Protein AF-0000000074257864 (afdb_homodimer)

Solvent-accessible surface area (backbone atoms only — not comparable to full-atom values): 32927 Å² total; per-residue (Å²): 125,79,82,61,82,66,37,46,24,29,38,60,67,50,49,29,52,43,44,19,49,53,36,32,73,46,51,27,45,67,69,54,13,47,52,46,20,50,53,19,44,48,25,36,31,34,65,41,50,89,39,6,68,68,46,48,60,49,50,42,48,12,34,67,50,47,13,22,36,44,76,46,71,63,44,78,46,63,79,29,78,23,24,36,40,31,39,15,50,26,11,55,15,40,61,35,49,51,55,39,36,54,50,12,39,58,25,4,74,72,25,28,30,12,37,22,31,28,17,43,17,31,78,50,67,56,52,44,65,51,8,44,55,25,16,76,70,59,12,38,10,34,28,29,31,42,34,33,49,41,18,14,48,52,53,33,29,48,47,41,35,19,47,18,34,46,18,34,13,35,42,47,83,58,98,53,47,47,28,40,66,39,54,24,23,58,54,57,69,64,58,47,51,51,27,47,76,68,71,39,73,45,62,49,78,38,26,18,21,90,75,50,44,65,34,39,51,48,87,53,57,55,12,32,30,30,22,66,38,62,57,14,33,39,50,28,48,48,17,24,40,48,3,4,50,48,32,70,32,39,41,21,78,58,20,48,50,75,81,77,44,36,54,48,55,29,39,24,11,28,26,32,26,19,34,26,52,60,64,66,31,61,54,71,60,46,31,49,50,46,46,49,50,51,53,54,53,49,65,43,54,45,25,86,94,40,92,61,42,67,55,46,36,43,66,32,48,52,37,24,57,48,18,70,72,63,18,37,70,39,45,59,68,51,48,51,53,51,47,52,52,19,61,74,68,70,44,77,71,68,62,61,38,78,78,105,124,79,82,64,82,64,38,47,26,29,38,57,69,49,48,28,52,40,44,19,50,54,37,32,74,44,50,28,45,67,68,53,13,47,52,46,19,49,52,19,44,49,26,36,32,34,66,40,48,89,38,6,67,69,47,48,60,50,51,42,48,11,33,67,49,48,14,22,36,43,73,44,70,61,45,77,45,62,80,29,78,22,23,34,40,31,40,17,50,25,11,56,16,40,60,36,47,51,54,39,36,55,50,12,39,58,26,4,74,72,25,27,30,12,36,24,31,28,17,43,18,31,76,50,66,56,50,45,64,51,8,43,54,25,16,75,70,60,12,38,10,35,28,29,32,42,35,32,49,41,18,15,47,52,53,33,29,48,47,42,34,20,47,16,32,43,20,34,13,35,42,46,85,57,100,53,47,48,28,40,66,39,54,25,24,59,55,57,70,66,58,47,54,50,27,46,74,66,70,39,73,45,62,50,78,37,26,16,21,91,76,49,43,66,35,38,50,48,87,52,57,55,12,34,29,30,22,65,40,62,57,14,33,39,50,28,49,48,17,24,41,48,4,4,51,48,32,68,32,40,39,21,78,58,20,47,49,74,82,78,45,36,55,48,55,28,36,25,11,28,25,32,25,19,33,26,52,59,64,67,32,62,53,70,59,44,29,50,51,47,46,50,50,51,54,55,53,48,65,44,54,44,25,87,93,39,91,63,42,66,55,48,38,44,66,31,48,53,37,24,56,49,18,70,72,64,19,38,69,39,45,60,69,50,48,51,55,51,48,52,52,20,62,76,69,71,44,77,72,67,62,60,39,78,77,106

Secondary structure (DSSP, 8-state):
---GGG-EEE-HHHHHHHHHHHHHHHT--HHHHHHHHHHHHHHHHTT-GGGTGGGHHHHHHHHHHTSS-SS---EEE-SSSSEEEEE-TTS-HHHHHHHHHHHHHHHHHHHSEEEEEEEEE-----THHHHHHHHHTTSEEEEEE--SS-BPPTTB-S--B----EEEEE--SSSS-EEEEE-SBSS-HHHHHHHHHHT----TTSEE-TTS-B-SSGGG--EE-BTTTHHHHHHHHHHIIIIIITTT---GGGPPPTTT-SSS---EEEEEEEE-GGGTS-HHHHHHHHHHHHHHHHTSPBPTT--SPPPTTHHHHHHHHHHHHH-EEE-HHHHHHHHHHHHHHT-PPPPBGGG-/---GGG-EEE-HHHHHHHHHHHHHHHT--HHHHHHHHHHHHHHHHTT-GGGTGGGHHHHHHHHHHTSS-SS---EEE-SSSSEEEEE-TTS-HHHHHHHHHHHHHHHHHHHSEEEEEEEEE-----THHHHHHHHHTTSEEEEEE--SS-BPPTTB-S--B----EEEEE--SSSS-EEEEE-SBSS-HHHHHHHHHHT----TTSEE-TTS-B-SSGGG--EE-BTTTHHHHHHHHHHIIIIIITTT---GGGPPPTTT-SSS---EEEEEEEE-GGGTS-HHHHHHHHHHHHHHHHTSPBPTT--SPPPTTHHHHHHHHHHHHH-EEE-HHHHHHHHHHHHHHT-PPPPBGGG-

Foldseek 3Di:
DPPLVFWFFFALVQQLVLQLVLLVLLQADSVVSNQQSNLQSLCLLLVNNVQHCLLSVLLSLLSNQAQAPRYWDKDWDPPDLAEIEIERNRHEQRVGLLVQLVSQLVSCVVVQKHKYKYWNYAHRGFQQVSQQVSLVVQWKKKKWKWAAWFAAAQVGQATDGALTWIKIWHHAPDPGTQIDIGGQFPDHPVVLVVCQVVVHWQDQQFAAANVRGGGGNSVRGRHGYGVPRNVSSVVRVVRQCQFDVVNVFHGRNQFDDSPPDSNHHRTMMMMMHTGNCVVPDPSVVVNVVVVVVVVVQQPDDDDPPDPTDDGRSRSSVVSSVVCNVQGRTHHPVSVVSSVVSCVVSVHDDGDRSVVD/DPPLVFWFFFALVQQLVLQLVLLVLLQADSVVSNQQSVQQSLCLLLVNNVQHCLLSVLLSLLSNQAQAPRYFDKDWDPPDLAEIEIERNRHEQRVGLLVQLVSQLVSCVVVQKHKYKYWNYAHRGFQQVSQQVSLVVQWKKKKWKWAAWFAAAQVGQATDGALTWIKIWHHAPDPGTQIDIGGQFPDHPVVLVVCQVVVHWQDQQFADANVRGGGGRSVRGRHGYGVPRNVSSVVRVVRQCQFDVVNVFHGRNQFDDSPPDSNHHRTMMMMMHTGNCVVPDPSVVVNVVVVVVVVVQQPPDDDVPDPTDDGRSRSSVVSSVVCNVQGRTHHPVSVVSSVVSCVVSVHDDGDRSVVD

Sequence (712 aa):
MANTADHIPVDHDDLTAFARELSRQAGLSDEHARLVSRALVRANLRGVDSHGVVRLEPYIRSIEHGGFNSDPDVTITRPSRSSLIVDGDDGPGQVATVKAMDAAVEAARETGVAFASVRNSNHFGTAAYYTQRAAAEDCIGFTMSNVGPNVAPFGGIDPFFGTNPLAFSIPTNRHFSITLDMATSVVAKGKIHVAEEEGEQIPERWAMDDQGNPVTDPADVHALRPVGGPKGYGLGLLVDVCSGVLSGMGVSPDVDSLYDDYSNPQGVGHWVGAIDPSFYRELPTFKAEIDDLITRLKAVRPKDGVDEIKLPGEIEAETRAERERNGIPLGPGVVATLTELADRYEVAFPADHSADMANTADHIPVDHDDLTAFARELSRQAGLSDEHARLVSRALVRANLRGVDSHGVVRLEPYIRSIEHGGFNSDPDVTITRPSRSSLIVDGDDGPGQVATVKAMDAAVEAARETGVAFASVRNSNHFGTAAYYTQRAAAEDCIGFTMSNVGPNVAPFGGIDPFFGTNPLAFSIPTNRHFSITLDMATSVVAKGKIHVAEEEGEQIPERWAMDDQGNPVTDPADVHALRPVGGPKGYGLGLLVDVCSGVLSGMGVSPDVDSLYDDYSNPQGVGHWVGAIDPSFYRELPTFKAEIDDLITRLKAVRPKDGVDEIKLPGEIEAETRAERERNGIPLGPGVVATLTELADRYEVAFPADHSAD

Radius of gyration: 25.77 Å; Cα contacts (8 Å, |Δi|>4): 1829; chains: 2; bounding box: 52×78×74 Å

Organism: NCBI:txid2743089

Structure (mmCIF, N/CA/C/O backbone):
data_AF-0000000074257864-model_v1
#
loop_
_entity.id
_entity.type
_entity.pdbx_description
1 polymer 'Ldh family oxidoreductase'
#
loop_
_atom_site.group_PDB
_atom_site.id
_atom_site.type_symbol
_atom_site.label_atom_id
_atom_site.label_alt_id
_atom_site.label_comp_id
_atom_site.label_asym_id
_atom_site.label_entity_id
_atom_site.label_seq_id
_atom_site.pdbx_PDB_ins_code
_atom_site.Cartn_x
_atom_site.Cartn_y
_atom_site.Cartn_z
_atom_site.occupancy
_atom_site.B_iso_or_equiv
_atom_site.auth_seq_id
_atom_site.auth_comp_id
_atom_site.auth_asym_id
_atom_site.auth_atom_id
_atom_site.pdbx_PDB_model_num
ATOM 1 N N . MET A 1 1 ? 23.719 14.883 13.094 1 31.73 1 MET A N 1
ATOM 2 C CA . MET A 1 1 ? 22.797 15.266 14.164 1 31.73 1 MET A CA 1
ATOM 3 C C . MET A 1 1 ? 22.5 16.766 14.109 1 31.73 1 MET A C 1
ATOM 5 O O . MET A 1 1 ? 23.422 17.578 14.078 1 31.73 1 MET A O 1
ATOM 9 N N . ALA A 1 2 ? 21.344 17.125 13.625 1 43.09 2 ALA A N 1
ATOM 10 C CA . ALA A 1 2 ? 21.078 18.562 13.5 1 43.09 2 ALA A CA 1
ATOM 11 C C . ALA A 1 2 ? 21.578 19.328 14.727 1 43.09 2 ALA A C 1
ATOM 13 O O . ALA A 1 2 ? 21.391 18.875 15.859 1 43.09 2 ALA A O 1
ATOM 14 N N . ASN A 1 3 ? 22.328 20.172 14.586 1 47.12 3 ASN A N 1
ATOM 15 C CA . ASN A 1 3 ? 22.812 21.031 15.664 1 47.12 3 ASN A CA 1
ATOM 16 C C . ASN A 1 3 ? 21.672 21.578 16.5 1 47.12 3 ASN A C 1
ATOM 18 O O . ASN A 1 3 ? 20.969 22.5 16.062 1 47.12 3 ASN A O 1
ATOM 22 N N . THR A 1 4 ? 21 20.719 17.406 1 59 4 THR A N 1
ATOM 23 C CA . THR A 1 4 ? 19.891 20.938 18.312 1 59 4 THR A CA 1
ATOM 24 C C . THR A 1 4 ? 20.234 21.969 19.375 1 59 4 THR A C 1
ATOM 26 O O . THR A 1 4 ? 19.438 22.25 20.281 1 59 4 THR A O 1
ATOM 29 N N . ALA A 1 5 ? 21.359 22.656 19.219 1 62.75 5 ALA A N 1
ATOM 30 C CA . ALA A 1 5 ? 21.812 23.5 20.312 1 62.75 5 ALA A CA 1
ATOM 31 C C . ALA A 1 5 ? 20.891 24.703 20.484 1 62.75 5 ALA A C 1
ATOM 33 O O . ALA A 1 5 ? 20.656 25.156 21.609 1 62.75 5 ALA A O 1
ATOM 34 N N . ASP A 1 6 ? 20.172 24.984 19.484 1 83.25 6 ASP A N 1
ATOM 35 C CA . ASP A 1 6 ? 19.375 26.203 19.578 1 83.25 6 ASP A CA 1
ATOM 36 C C . ASP A 1 6 ? 17.891 25.891 19.688 1 83.25 6 ASP A C 1
ATOM 38 O O . ASP A 1 6 ? 17.047 26.781 19.625 1 83.25 6 ASP A O 1
ATOM 42 N N . HIS A 1 7 ? 17.562 24.625 20.016 1 90.31 7 HIS A N 1
ATOM 43 C CA . HIS A 1 7 ? 16.156 24.25 20.188 1 90.31 7 HIS A CA 1
ATOM 44 C C . HIS A 1 7 ? 15.695 24.484 21.609 1 90.31 7 HIS A C 1
ATOM 46 O O . HIS A 1 7 ? 16.469 24.328 22.562 1 90.31 7 HIS A O 1
ATOM 52 N N . ILE A 1 8 ? 14.531 24.922 21.812 1 91.62 8 ILE A N 1
ATOM 53 C CA . ILE A 1 8 ? 13.945 25.141 23.141 1 91.62 8 ILE A CA 1
ATOM 54 C C . ILE A 1 8 ? 12.93 24.031 23.438 1 91.62 8 ILE A C 1
ATOM 56 O O . ILE A 1 8 ? 12.016 23.781 22.641 1 91.62 8 ILE A O 1
ATOM 60 N N . PRO A 1 9 ? 13.078 23.359 24.531 1 95.94 9 PRO A N 1
ATOM 61 C CA . PRO A 1 9 ? 12.086 22.344 24.906 1 95.94 9 PRO A CA 1
ATOM 62 C C . PRO A 1 9 ? 10.805 22.953 25.469 1 95.94 9 PRO A C 1
ATOM 64 O O . PRO A 1 9 ? 10.859 23.797 26.375 1 95.94 9 PRO A O 1
ATOM 67 N N . VAL A 1 10 ? 9.711 22.578 24.906 1 97.19 10 VAL A N 1
ATOM 68 C CA . VAL A 1 10 ? 8.406 23.062 25.375 1 97.19 10 VAL A CA 1
ATOM 69 C C . VAL A 1 10 ? 7.543 21.891 25.812 1 97.19 10 VAL A C 1
ATOM 71 O O . VAL A 1 10 ? 7.488 20.859 25.125 1 97.19 10 VAL A O 1
ATOM 74 N N . ASP A 1 11 ? 6.883 22.031 26.953 1 97.5 11 ASP A N 1
ATOM 75 C CA . ASP A 1 11 ? 5.992 20.984 27.438 1 97.5 11 ASP A CA 1
ATOM 76 C C . ASP A 1 11 ? 4.832 20.766 26.469 1 97.5 11 ASP A C 1
ATOM 78 O O . ASP A 1 11 ? 4.254 21.719 25.953 1 97.5 11 ASP A O 1
ATOM 82 N N . HIS A 1 12 ? 4.469 19.469 26.297 1 97.88 12 HIS A N 1
ATOM 83 C CA . HIS A 1 12 ? 3.486 19.156 25.266 1 97.88 12 HIS A CA 1
ATOM 84 C C . HIS A 1 12 ? 2.1 19.656 25.656 1 97.88 12 HIS A C 1
ATOM 86 O O . HIS A 1 12 ? 1.313 20.047 24.797 1 97.88 12 HIS A O 1
ATOM 92 N N . ASP A 1 13 ? 1.723 19.656 26.906 1 97.81 13 ASP A N 1
ATOM 93 C CA . ASP A 1 13 ? 0.424 20.156 27.328 1 97.81 13 ASP A CA 1
ATOM 94 C C . ASP A 1 13 ? 0.344 21.672 27.141 1 97.81 13 ASP A C 1
ATOM 96 O O . ASP A 1 13 ? -0.68 22.203 26.703 1 97.81 13 ASP A O 1
ATOM 100 N N . ASP A 1 14 ? 1.442 22.328 27.516 1 97.88 14 ASP A N 1
ATOM 101 C CA . ASP A 1 14 ? 1.497 23.781 27.328 1 97.88 14 ASP A CA 1
ATOM 102 C C . ASP A 1 14 ? 1.416 24.156 25.844 1 97.88 14 ASP A C 1
ATOM 104 O O . ASP A 1 14 ? 0.729 25.109 25.484 1 97.88 14 ASP A O 1
ATOM 108 N N . LEU A 1 15 ? 2.145 23.391 25.078 1 98.31 15 LEU A N 1
ATOM 109 C CA . LEU A 1 15 ? 2.141 23.641 23.641 1 98.31 15 LEU A CA 1
ATOM 110 C C . LEU A 1 15 ? 0.752 23.406 23.047 1 98.31 15 LEU A C 1
ATOM 112 O O . LEU A 1 15 ? 0.314 24.156 22.172 1 98.31 15 LEU A O 1
ATOM 116 N N . THR A 1 16 ? 0.056 22.391 23.516 1 98.44 16 THR A N 1
ATOM 117 C CA . THR A 1 16 ? -1.298 22.094 23.062 1 98.44 16 THR A CA 1
ATOM 118 C C . THR A 1 16 ? -2.258 23.219 23.438 1 98.44 16 THR A C 1
ATOM 120 O O . THR A 1 16 ? -3.072 23.641 22.625 1 98.44 16 THR A O 1
ATOM 123 N N . ALA A 1 17 ? -2.137 23.688 24.656 1 98.06 17 ALA A N 1
ATOM 124 C CA . ALA A 1 17 ? -2.982 24.781 25.125 1 98.06 17 ALA A CA 1
ATOM 125 C C . ALA A 1 17 ? -2.73 26.047 24.312 1 98.06 17 ALA A C 1
ATOM 127 O O . ALA A 1 17 ? -3.67 26.766 23.953 1 98.06 17 ALA A O 1
ATOM 128 N N . PHE A 1 18 ? -1.502 26.281 24.078 1 98.31 18 PHE A N 1
ATOM 129 C CA . PHE A 1 18 ? -1.094 27.453 23.312 1 98.31 18 PHE A CA 1
ATOM 130 C C . PHE A 1 18 ? -1.664 27.375 21.891 1 98.31 18 PHE A C 1
ATOM 132 O O . PHE A 1 18 ? -2.291 28.344 21.422 1 98.31 18 PHE A O 1
ATOM 139 N N . ALA A 1 19 ? -1.484 26.234 21.203 1 98.62 19 ALA A N 1
ATOM 140 C CA . ALA A 1 19 ? -1.976 26.031 19.844 1 98.62 19 ALA A CA 1
ATOM 141 C C . ALA A 1 19 ? -3.498 26.125 19.781 1 98.62 19 ALA A C 1
ATOM 143 O O . ALA A 1 19 ? -4.059 26.688 18.844 1 98.62 19 ALA A O 1
ATOM 144 N N . ARG A 1 20 ? -4.156 25.562 20.766 1 98.5 20 ARG A N 1
ATOM 145 C CA . ARG A 1 20 ? -5.613 25.625 20.859 1 98.5 20 ARG A CA 1
ATOM 146 C C . ARG A 1 20 ? -6.105 27.062 20.953 1 98.5 20 ARG A C 1
ATOM 148 O O . ARG A 1 20 ? -7.035 27.453 20.25 1 98.5 20 ARG A O 1
ATOM 155 N N . GLU A 1 21 ? -5.469 27.797 21.797 1 98.38 21 GLU A N 1
ATOM 156 C CA . GLU A 1 21 ? -5.875 29.188 22 1 98.38 21 GLU A CA 1
ATOM 157 C C . GLU A 1 21 ? -5.664 30.016 20.75 1 98.38 21 GLU A C 1
ATOM 159 O O . GLU A 1 21 ? -6.523 30.812 20.375 1 98.38 21 GLU A O 1
ATOM 164 N N . LEU A 1 22 ? -4.543 29.859 20.109 1 98.19 22 LEU A N 1
ATOM 165 C CA . LEU A 1 22 ? -4.293 30.547 18.859 1 98.19 22 LEU A CA 1
ATOM 166 C C . LEU A 1 22 ? -5.363 30.219 17.812 1 98.19 22 LEU A C 1
ATOM 168 O O . LEU A 1 22 ? -5.871 31.109 17.141 1 98.19 22 LEU A O 1
ATOM 172 N N . SER A 1 23 ? -5.684 28.906 17.734 1 98.12 23 SER A N 1
ATOM 173 C CA . SER A 1 23 ? -6.672 28.453 16.766 1 98.12 23 SER A CA 1
ATOM 174 C C . SER A 1 23 ? -8.055 29.016 17.078 1 98.12 23 SER A C 1
ATOM 176 O O . SER A 1 23 ? -8.805 29.375 16.172 1 98.12 23 SER A O 1
ATOM 178 N N . ARG A 1 24 ? -8.406 29.109 18.312 1 98.06 24 ARG A N 1
ATOM 179 C CA . ARG A 1 24 ? -9.68 29.688 18.75 1 98.06 24 ARG A CA 1
ATOM 180 C C . ARG A 1 24 ? -9.742 31.172 18.391 1 98.06 24 ARG A C 1
ATOM 182 O O . ARG A 1 24 ? -10.758 31.641 17.859 1 98.06 24 ARG A O 1
ATOM 189 N N . GLN A 1 25 ? -8.672 31.828 18.672 1 97.56 25 GLN A N 1
ATOM 190 C CA . GLN A 1 25 ? -8.617 33.25 18.391 1 97.56 25 GLN A CA 1
ATOM 191 C C . GLN A 1 25 ? -8.695 33.531 16.891 1 97.56 25 GLN A C 1
ATOM 193 O O . GLN A 1 25 ? -9.25 34.531 16.453 1 97.56 25 GLN A O 1
ATOM 198 N N . ALA A 1 26 ? -8.195 32.625 16.156 1 97.25 26 ALA A N 1
ATOM 199 C CA . ALA A 1 26 ? -8.234 32.75 14.703 1 97.25 26 ALA A CA 1
ATOM 200 C C . ALA A 1 26 ? -9.641 32.5 14.164 1 97.25 26 ALA A C 1
ATOM 202 O O . ALA A 1 26 ? -9.961 32.906 13.039 1 97.25 26 ALA A O 1
ATOM 203 N N . GLY A 1 27 ? -10.477 31.719 14.977 1 97.62 27 GLY A N 1
ATOM 204 C CA . GLY A 1 27 ? -11.867 31.641 14.539 1 97.62 27 GLY A CA 1
ATOM 205 C C . GLY A 1 27 ? -12.477 30.266 14.734 1 97.62 27 GLY A C 1
ATOM 206 O O . GLY A 1 27 ? -13.695 30.109 14.672 1 97.62 27 GLY A O 1
ATOM 207 N N . LEU A 1 28 ? -11.703 29.297 15.07 1 98.12 28 LEU A N 1
ATOM 208 C CA . LEU A 1 28 ? -12.25 27.953 15.25 1 98.12 28 LEU A CA 1
ATOM 209 C C . LEU A 1 28 ? -13.055 27.859 16.547 1 98.12 28 LEU A C 1
ATOM 211 O O . LEU A 1 28 ? -12.75 28.562 17.516 1 98.12 28 LEU A O 1
ATOM 215 N N . SER A 1 29 ? -14.102 27.016 16.516 1 97.44 29 SER A N 1
ATOM 216 C CA . SER A 1 29 ? -14.75 26.672 17.781 1 97.44 29 SER A CA 1
ATOM 217 C C . SER A 1 29 ? -13.773 26 18.734 1 97.44 29 SER A C 1
ATOM 219 O O . SER A 1 29 ? -12.734 25.484 18.312 1 97.44 29 SER A O 1
ATOM 221 N N . ASP A 1 30 ? -14.086 25.953 19.953 1 97.38 30 ASP A N 1
ATOM 222 C CA . ASP A 1 30 ? -13.234 25.312 20.953 1 97.38 30 ASP A CA 1
ATOM 223 C C . ASP A 1 30 ? -13.023 23.844 20.641 1 97.38 30 ASP A C 1
ATOM 225 O O . ASP A 1 30 ? -11.914 23.312 20.781 1 97.38 30 ASP A O 1
ATOM 229 N N . GLU A 1 31 ? -14.008 23.219 20.25 1 97.25 31 GLU A N 1
ATOM 230 C CA . GLU A 1 31 ? -13.945 21.797 19.922 1 97.25 31 GLU A CA 1
ATOM 231 C C . GLU A 1 31 ? -12.984 21.547 18.766 1 97.25 31 GLU A C 1
ATOM 233 O O . GLU A 1 31 ? -12.125 20.672 18.844 1 97.25 31 GLU A O 1
ATOM 238 N N . HIS A 1 32 ? -13.156 22.312 17.734 1 98.12 32 HIS A N 1
ATOM 239 C CA . HIS A 1 32 ? -12.312 22.125 16.547 1 98.12 32 HIS A CA 1
ATOM 240 C C . HIS A 1 32 ? -10.875 22.547 16.828 1 98.12 32 HIS A C 1
ATOM 242 O O . HIS A 1 32 ? -9.938 21.906 16.344 1 98.12 32 HIS A O 1
ATOM 248 N N . ALA A 1 33 ? -10.711 23.609 17.625 1 98.38 33 ALA A N 1
ATOM 249 C CA . ALA A 1 33 ? -9.367 24.047 18.016 1 98.38 33 ALA A CA 1
ATOM 250 C C . ALA A 1 33 ? -8.648 22.969 18.797 1 98.38 33 ALA A C 1
ATOM 252 O O . ALA A 1 33 ? -7.445 22.766 18.625 1 98.38 33 ALA A O 1
ATOM 253 N N . ARG A 1 34 ? -9.383 22.281 19.656 1 97.94 34 ARG A N 1
ATOM 254 C CA . ARG A 1 34 ? -8.82 21.188 20.453 1 97.94 34 ARG A CA 1
ATOM 255 C C . ARG A 1 34 ? -8.359 20.062 19.547 1 97.94 34 ARG A C 1
ATOM 257 O O . ARG A 1 34 ? -7.262 19.516 19.734 1 97.94 34 ARG A O 1
ATOM 264 N N . LEU A 1 35 ? -9.148 19.688 18.594 1 97.75 35 LEU A N 1
ATOM 265 C CA . LEU A 1 35 ? -8.828 18.594 17.672 1 97.75 35 LEU A CA 1
ATOM 266 C C . LEU A 1 35 ? -7.598 18.922 16.844 1 97.75 35 LEU A C 1
ATOM 268 O O . LEU A 1 35 ? -6.68 18.109 16.734 1 97.75 35 LEU A O 1
ATOM 272 N N . VAL A 1 36 ? -7.547 20.109 16.297 1 98.56 36 VAL A N 1
ATOM 273 C CA . VAL A 1 36 ? -6.453 20.531 15.438 1 98.56 36 VAL A CA 1
ATOM 274 C C . VAL A 1 36 ? -5.156 20.625 16.234 1 98.56 36 VAL A C 1
ATOM 276 O O . VAL A 1 36 ? -4.117 20.109 15.812 1 98.56 36 VAL A O 1
ATOM 279 N N . SER A 1 37 ? -5.195 21.25 17.438 1 98.69 37 SER A N 1
ATOM 280 C CA . SER A 1 37 ? -4.004 21.453 18.25 1 98.69 37 SER A CA 1
ATOM 281 C C . SER A 1 37 ? -3.426 20.109 18.719 1 98.69 37 SER A C 1
ATOM 283 O O . SER A 1 37 ? -2.209 19.922 18.688 1 98.69 37 SER A O 1
ATOM 285 N N . ARG A 1 38 ? -4.289 19.188 19.125 1 98.56 38 ARG A N 1
ATOM 286 C CA . ARG A 1 38 ? -3.83 17.875 19.562 1 98.56 38 ARG A CA 1
ATOM 287 C C . ARG A 1 38 ? -3.133 17.125 18.422 1 98.56 38 ARG A C 1
ATOM 289 O O . ARG A 1 38 ? -2.102 16.484 18.625 1 98.56 38 ARG A O 1
ATOM 296 N N . ALA A 1 39 ? -3.715 17.203 17.234 1 98.69 39 ALA A N 1
ATOM 297 C CA . ALA A 1 39 ? -3.129 16.531 16.078 1 98.69 39 ALA A CA 1
ATOM 298 C C . ALA A 1 39 ? -1.758 17.109 15.742 1 98.69 39 ALA A C 1
ATOM 300 O O . ALA A 1 39 ? -0.811 16.359 15.469 1 98.69 39 ALA A O 1
ATOM 301 N N . LEU A 1 40 ? -1.652 18.438 15.719 1 98.5 40 LEU A N 1
ATOM 302 C CA . LEU A 1 40 ? -0.39 19.094 15.391 1 98.5 40 LEU A CA 1
ATOM 303 C C . LEU A 1 40 ? 0.679 18.766 16.422 1 98.5 40 LEU A C 1
ATOM 305 O O . LEU A 1 40 ? 1.808 18.422 16.062 1 98.5 40 LEU A O 1
ATOM 309 N N . VAL A 1 41 ? 0.327 18.828 17.672 1 98.69 41 VAL A N 1
ATOM 310 C CA . VAL A 1 41 ? 1.301 18.578 18.734 1 98.69 41 VAL A CA 1
ATOM 311 C C . VAL A 1 41 ? 1.688 17.109 18.75 1 98.69 41 VAL A C 1
ATOM 313 O O . VAL A 1 41 ? 2.842 16.766 19.031 1 98.69 41 VAL A O 1
ATOM 316 N N . ARG A 1 42 ? 0.737 16.234 18.484 1 98.69 42 ARG A N 1
ATOM 317 C CA . ARG A 1 42 ? 1.051 14.812 18.375 1 98.69 42 ARG A CA 1
ATOM 318 C C . ARG A 1 42 ? 2.123 14.562 17.312 1 98.69 42 ARG A C 1
ATOM 320 O O . ARG A 1 42 ? 2.996 13.711 17.5 1 98.69 42 ARG A O 1
ATOM 327 N N . ALA A 1 43 ? 2.031 15.273 16.203 1 98.19 43 ALA A N 1
ATOM 328 C CA . ALA A 1 43 ? 3.07 15.164 15.18 1 98.19 43 ALA A CA 1
ATOM 329 C C . ALA A 1 43 ? 4.438 15.531 15.75 1 98.19 43 ALA A C 1
ATOM 331 O O . ALA A 1 43 ? 5.414 14.805 15.555 1 98.19 43 ALA A O 1
ATOM 332 N N . ASN A 1 44 ? 4.539 16.625 16.516 1 97.94 44 ASN A N 1
ATOM 333 C CA . ASN A 1 44 ? 5.793 17.016 17.141 1 97.94 44 ASN A CA 1
ATOM 334 C C . ASN A 1 44 ? 6.258 15.969 18.156 1 97.94 44 ASN A C 1
ATOM 336 O O . ASN A 1 44 ? 7.445 15.648 18.219 1 97.94 44 ASN A O 1
ATOM 340 N N . LEU A 1 45 ? 5.328 15.469 18.938 1 98.56 45 LEU A N 1
ATOM 341 C CA . LEU A 1 45 ? 5.672 14.469 19.938 1 98.56 45 LEU A CA 1
ATOM 342 C C . LEU A 1 45 ? 6.312 13.25 19.297 1 98.56 45 LEU A C 1
ATOM 344 O O . LEU A 1 45 ? 7.23 12.648 19.859 1 98.56 45 LEU A O 1
ATOM 348 N N . ARG A 1 46 ? 5.863 12.945 18.094 1 98.19 46 ARG A N 1
ATOM 349 C CA . ARG A 1 46 ? 6.324 11.742 17.406 1 98.19 46 ARG A CA 1
ATOM 350 C C . ARG A 1 46 ? 7.559 12.031 16.562 1 98.19 46 ARG A C 1
ATOM 352 O O . ARG A 1 46 ? 8.047 11.156 15.852 1 98.19 46 ARG A O 1
ATOM 359 N N . GLY A 1 47 ? 8.016 13.242 16.578 1 96.75 47 GLY A N 1
ATOM 360 C CA . GLY A 1 47 ? 9.219 13.617 15.859 1 96.75 47 GLY A CA 1
ATOM 361 C C . GLY A 1 47 ? 8.961 13.953 14.406 1 96.75 47 GLY A C 1
ATOM 362 O O . GLY A 1 47 ? 9.898 14.016 13.602 1 96.75 47 GLY A O 1
ATOM 363 N N . VAL A 1 48 ? 7.723 14.078 14.039 1 95.62 48 VAL A N 1
ATOM 364 C CA . VAL A 1 48 ? 7.363 14.492 12.688 1 95.62 48 VAL A CA 1
ATOM 365 C C . VAL A 1 48 ? 7.086 15.992 12.672 1 95.62 48 VAL A C 1
ATOM 367 O O . VAL A 1 48 ? 5.969 16.422 12.367 1 95.62 48 VAL A O 1
ATOM 370 N N . ASP A 1 49 ? 8.094 16.734 12.836 1 93.94 49 ASP A N 1
ATOM 371 C CA . ASP A 1 49 ? 8 18.172 13.117 1 93.94 49 ASP A CA 1
ATOM 372 C C . ASP A 1 49 ? 7.492 18.938 11.898 1 93.94 49 ASP A C 1
ATOM 374 O O . ASP A 1 49 ? 6.84 19.969 12.047 1 93.94 49 ASP A O 1
ATOM 378 N N . SER A 1 50 ? 7.73 18.391 10.719 1 90.31 50 SER A N 1
ATOM 379 C CA . SER A 1 50 ? 7.293 19.031 9.492 1 90.31 50 SER A CA 1
ATOM 380 C C . SER A 1 50 ? 5.773 19.141 9.43 1 90.31 50 SER A C 1
ATOM 382 O O . SER A 1 50 ? 5.23 19.938 8.664 1 90.31 50 SER A O 1
ATOM 384 N N . HIS A 1 51 ? 5.082 18.344 10.281 1 94.5 51 HIS A N 1
ATOM 385 C CA . HIS A 1 51 ? 3.625 18.344 10.289 1 94.5 51 HIS A CA 1
ATOM 386 C C . HIS A 1 51 ? 3.074 18.781 11.633 1 94.5 51 HIS A C 1
ATOM 388 O O . HIS A 1 51 ? 1.896 18.578 11.93 1 94.5 51 HIS A O 1
ATOM 394 N N . GLY A 1 52 ? 3.904 19.375 12.414 1 96.5 52 GLY A N 1
ATOM 395 C CA . GLY A 1 52 ? 3.51 19.797 13.742 1 96.5 52 GLY A CA 1
ATOM 396 C C . GLY A 1 52 ? 3.027 21.234 13.797 1 96.5 52 GLY A C 1
ATOM 397 O O . GLY A 1 52 ? 2.279 21.672 12.922 1 96.5 52 GLY A O 1
ATOM 398 N N . VAL A 1 53 ? 3.486 21.969 14.789 1 97.12 53 VAL A N 1
ATOM 399 C CA . VAL A 1 53 ? 2.961 23.297 15.094 1 97.12 53 VAL A CA 1
ATOM 400 C C . VAL A 1 53 ? 3.48 24.297 14.07 1 97.12 53 VAL A C 1
ATOM 402 O O . VAL A 1 53 ? 2.98 25.422 13.984 1 97.12 53 VAL A O 1
ATOM 405 N N . VAL A 1 54 ? 4.441 23.875 13.258 1 93.44 54 VAL A N 1
ATOM 406 C CA . VAL A 1 54 ? 4.887 24.734 12.164 1 93.44 54 VAL A CA 1
ATOM 407 C C . VAL A 1 54 ? 3.723 25 11.211 1 93.44 54 VAL A C 1
ATOM 409 O O . VAL A 1 54 ? 3.701 26.031 10.523 1 93.44 54 VAL A O 1
ATOM 412 N N . ARG A 1 55 ? 2.693 24.203 11.273 1 95.81 55 ARG A N 1
ATOM 413 C CA . ARG A 1 55 ? 1.548 24.328 10.375 1 95.81 55 ARG A CA 1
ATOM 414 C C . ARG A 1 55 ? 0.531 25.328 10.914 1 95.81 55 ARG A C 1
ATOM 416 O O . ARG A 1 55 ? -0.418 25.688 10.219 1 95.81 55 ARG A O 1
ATOM 423 N N . LEU A 1 56 ? 0.724 25.828 12.078 1 97.25 56 LEU A N 1
ATOM 424 C CA . LEU A 1 56 ? -0.239 26.75 12.672 1 97.25 56 LEU A CA 1
ATOM 425 C C . LEU A 1 56 ? -0.355 28.031 11.844 1 97.25 56 LEU A C 1
ATOM 427 O O . LEU A 1 56 ? -1.455 28.547 11.648 1 97.25 56 LEU A O 1
ATOM 431 N N . GLU A 1 57 ? 0.753 28.5 11.359 1 96.44 57 GLU A N 1
ATOM 432 C CA . GLU A 1 57 ? 0.72 29.766 10.633 1 96.44 57 GLU A CA 1
ATOM 433 C C . GLU A 1 57 ? -0.142 29.656 9.383 1 96.44 57 GLU A C 1
ATOM 435 O O . GLU A 1 57 ? -1.094 30.422 9.211 1 96.44 57 GLU A O 1
ATOM 440 N N . PRO A 1 58 ? 0.104 28.688 8.5 1 96.69 58 PRO A N 1
ATOM 441 C CA . PRO A 1 58 ? -0.762 28.594 7.32 1 96.69 58 PRO A CA 1
ATOM 442 C C . PRO A 1 58 ? -2.201 28.234 7.668 1 96.69 58 PRO A C 1
ATOM 444 O O . PRO A 1 58 ? -3.135 28.641 6.98 1 96.69 58 PRO A O 1
ATOM 447 N N . TYR A 1 59 ? -2.398 27.469 8.734 1 97.94 59 TYR A N 1
ATOM 448 C CA . TYR A 1 59 ? -3.758 27.156 9.164 1 97.94 59 TYR A CA 1
ATOM 449 C C . TYR A 1 59 ? -4.5 28.422 9.578 1 97.94 59 TYR A C 1
ATOM 451 O O . TYR A 1 59 ? -5.633 28.656 9.141 1 97.94 59 TYR A O 1
ATOM 459 N N . ILE A 1 60 ? -3.854 29.219 10.359 1 97.88 60 ILE A N 1
ATOM 460 C CA . ILE A 1 60 ? -4.453 30.453 10.875 1 97.88 60 ILE A CA 1
ATOM 461 C C . ILE A 1 60 ? -4.738 31.406 9.719 1 97.88 60 ILE A C 1
ATOM 463 O O . ILE A 1 60 ? -5.82 32 9.641 1 97.88 60 ILE A O 1
ATOM 467 N N . ARG A 1 61 ? -3.814 31.547 8.82 1 97.5 61 ARG A N 1
ATOM 468 C CA . ARG A 1 61 ? -4.035 32.375 7.648 1 97.5 61 ARG A CA 1
ATOM 469 C C . ARG A 1 61 ? -5.223 31.891 6.828 1 97.5 61 ARG A C 1
ATOM 471 O O . ARG A 1 61 ? -6.031 32.688 6.355 1 97.5 61 ARG A O 1
ATOM 478 N N . SER A 1 62 ? -5.316 30.594 6.652 1 98.19 62 SER A N 1
ATOM 479 C CA . SER A 1 62 ? -6.418 30.016 5.891 1 98.19 62 SER A CA 1
ATOM 480 C C . SER A 1 62 ? -7.754 30.266 6.586 1 98.19 62 SER A C 1
ATOM 482 O O . SER A 1 62 ? -8.773 30.484 5.926 1 98.19 62 SER A O 1
ATOM 484 N N . ILE A 1 63 ? -7.781 30.219 7.879 1 97.94 63 ILE A N 1
ATOM 485 C CA . ILE A 1 63 ? -8.992 30.5 8.641 1 97.94 63 ILE A CA 1
ATOM 486 C C . ILE A 1 63 ? -9.383 31.953 8.469 1 97.94 63 ILE A C 1
ATOM 488 O O . ILE A 1 63 ? -10.539 32.281 8.172 1 97.94 63 ILE A O 1
ATOM 492 N N . GLU A 1 64 ? -8.406 32.812 8.547 1 96.75 64 GLU A N 1
ATOM 493 C CA . GLU A 1 64 ? -8.641 34.25 8.484 1 96.75 64 GLU A CA 1
ATOM 494 C C . GLU A 1 64 ? -9.133 34.656 7.102 1 96.75 64 GLU A C 1
ATOM 496 O O . GLU A 1 64 ? -9.938 35.594 6.98 1 96.75 64 GLU A O 1
ATOM 501 N N . HIS A 1 65 ? -8.648 34 6.102 1 97.19 65 HIS A N 1
ATOM 502 C CA . HIS A 1 65 ? -8.914 34.438 4.742 1 97.19 65 HIS A CA 1
ATOM 503 C C . HIS A 1 65 ? -10.008 33.594 4.086 1 97.19 65 HIS A C 1
ATOM 505 O O . HIS A 1 65 ? -10.398 33.844 2.947 1 97.19 65 HIS A O 1
ATOM 511 N N . GLY A 1 66 ? -10.398 32.562 4.824 1 97 66 GLY A N 1
ATOM 512 C CA . GLY A 1 66 ? -11.57 31.828 4.363 1 97 66 GLY A CA 1
ATOM 513 C C . GLY A 1 66 ? -11.234 30.531 3.654 1 97 66 GLY A C 1
ATOM 514 O O . GLY A 1 66 ? -12.125 29.812 3.201 1 97 66 GLY A O 1
ATOM 515 N N . GLY A 1 67 ? -10.016 30.156 3.57 1 97.94 67 GLY A N 1
ATOM 516 C CA . GLY A 1 67 ? -9.625 28.875 2.996 1 97.94 67 GLY A CA 1
ATOM 517 C C . GLY A 1 67 ? -10.07 27.688 3.828 1 97.94 67 GLY A C 1
ATOM 518 O O . GLY A 1 67 ? -10.406 26.641 3.283 1 97.94 67 GLY A O 1
ATOM 519 N N . PHE A 1 68 ? -10.016 27.844 5.109 1 98.38 68 PHE A N 1
ATOM 520 C CA . PHE A 1 68 ? -10.609 26.891 6.039 1 98.38 68 PHE A CA 1
ATOM 521 C C . PHE A 1 68 ? -11.938 27.422 6.578 1 98.38 68 PHE A C 1
ATOM 523 O O . PHE A 1 68 ? -11.992 28.531 7.129 1 98.38 68 PHE A O 1
ATOM 530 N N . ASN A 1 69 ? -12.984 26.641 6.398 1 98.38 69 ASN A N 1
ATOM 531 C CA . ASN A 1 69 ? -14.203 26.969 7.125 1 98.38 69 ASN A CA 1
ATOM 532 C C . ASN A 1 69 ? -13.992 26.906 8.633 1 98.38 69 ASN A C 1
ATOM 534 O O . ASN A 1 69 ? -13.688 25.844 9.18 1 98.38 69 ASN A O 1
ATOM 538 N N . SER A 1 70 ? -14.203 27.984 9.312 1 97.19 70 SER A N 1
ATOM 539 C CA . SER A 1 70 ? -13.898 28.094 10.734 1 97.19 70 SER A CA 1
ATOM 540 C C . SER A 1 70 ? -14.953 27.375 11.578 1 97.19 70 SER A C 1
ATOM 542 O O . SER A 1 70 ? -14.734 27.125 12.766 1 97.19 70 SER A O 1
ATOM 544 N N . ASP A 1 71 ? -16.031 27.078 11.07 1 96.56 71 ASP A N 1
ATOM 545 C CA . ASP A 1 71 ? -17.094 26.359 11.766 1 96.56 71 ASP A CA 1
ATOM 546 C C . ASP A 1 71 ? -17.734 25.312 10.859 1 96.56 71 ASP A C 1
ATOM 548 O O . ASP A 1 71 ? -18.922 25.391 10.547 1 96.56 71 ASP A O 1
ATOM 552 N N . PRO A 1 72 ? -16.969 24.328 10.5 1 98.12 72 PRO A N 1
ATOM 553 C CA . PRO A 1 72 ? -17.469 23.328 9.562 1 98.12 72 PRO A CA 1
ATOM 554 C C . PRO A 1 72 ? -18.594 22.484 10.141 1 98.12 72 PRO A C 1
ATOM 556 O O . PRO A 1 72 ? -18.516 22.047 11.289 1 98.12 72 PRO A O 1
ATOM 559 N N . ASP A 1 73 ? -19.609 22.312 9.43 1 97.88 73 ASP A N 1
ATOM 560 C CA . ASP A 1 73 ? -20.672 21.359 9.727 1 97.88 73 ASP A CA 1
ATOM 561 C C . ASP A 1 73 ? -20.422 20.016 9.055 1 97.88 73 ASP A C 1
ATOM 563 O O . ASP A 1 73 ? -20.984 19.734 7.992 1 97.88 73 ASP A O 1
ATOM 567 N N . VAL A 1 74 ? -19.656 19.203 9.68 1 98.56 74 VAL A N 1
ATOM 568 C CA . VAL A 1 74 ? -19.266 17.906 9.117 1 98.56 74 VAL A CA 1
ATOM 569 C C . VAL A 1 74 ? -20.469 16.953 9.133 1 98.56 74 VAL A C 1
ATOM 571 O O . VAL A 1 74 ? -21.094 16.766 10.172 1 98.56 74 VAL A O 1
ATOM 574 N N . THR A 1 75 ? -20.75 16.359 7.984 1 98.75 75 THR A N 1
ATOM 575 C CA . THR A 1 75 ? -21.875 15.43 7.887 1 98.75 75 THR A CA 1
ATOM 576 C C . THR A 1 75 ? -21.391 14.055 7.434 1 98.75 75 THR A C 1
ATOM 578 O O . THR A 1 75 ? -20.422 13.945 6.688 1 98.75 75 THR A O 1
ATOM 581 N N . ILE A 1 76 ? -22.062 13.023 7.906 1 98.69 76 ILE A N 1
ATOM 582 C CA . ILE A 1 76 ? -21.766 11.641 7.547 1 98.69 76 ILE A CA 1
ATOM 583 C C . ILE A 1 76 ? -23.016 10.984 6.949 1 98.69 76 ILE A C 1
ATOM 585 O O . ILE A 1 76 ? -24.078 10.984 7.566 1 98.69 76 ILE A O 1
ATOM 589 N N . THR A 1 77 ? -22.906 10.523 5.762 1 98.44 77 THR A N 1
ATOM 590 C CA . THR A 1 77 ? -23.906 9.68 5.137 1 98.44 77 THR A CA 1
ATOM 591 C C . THR A 1 77 ? -23.422 8.242 5.031 1 98.44 77 THR A C 1
ATOM 593 O O . THR A 1 77 ? -22.234 7.996 4.82 1 98.44 77 THR A O 1
ATOM 596 N N . ARG A 1 78 ? -24.406 7.328 5.176 1 98.06 78 ARG A N 1
ATOM 597 C CA . ARG A 1 78 ? -24.078 5.902 5.16 1 98.06 78 ARG A CA 1
ATOM 598 C C . ARG A 1 78 ? -24.859 5.18 4.059 1 98.06 78 ARG A C 1
ATOM 600 O O . ARG A 1 78 ? -25.875 4.547 4.324 1 98.06 78 ARG A O 1
ATOM 607 N N . PRO A 1 79 ? -24.234 5.129 2.859 1 97.62 79 PRO A N 1
ATOM 608 C CA . PRO A 1 79 ? -24.859 4.34 1.799 1 97.62 79 PRO A CA 1
ATOM 609 C C . PRO A 1 79 ? -25.094 2.887 2.203 1 97.62 79 PRO A C 1
ATOM 611 O O . PRO A 1 79 ? -26.016 2.238 1.694 1 97.62 79 PRO A O 1
ATOM 614 N N . SER A 1 80 ? -24.219 2.361 3.062 1 97.94 80 SER A N 1
ATOM 615 C CA . SER A 1 80 ? -24.375 1.075 3.732 1 97.94 80 SER A CA 1
ATOM 616 C C . SER A 1 80 ? -23.766 1.102 5.129 1 97.94 80 SER A C 1
ATOM 618 O O . SER A 1 80 ? -23.219 2.119 5.551 1 97.94 80 SER A O 1
ATOM 620 N N . ARG A 1 81 ? -23.859 -0.054 5.812 1 97.25 81 ARG A N 1
ATOM 621 C CA . ARG A 1 81 ? -23.297 -0.119 7.152 1 97.25 81 ARG A CA 1
ATOM 622 C C . ARG A 1 81 ? -21.766 -0.074 7.109 1 97.25 81 ARG A C 1
ATOM 624 O O . ARG A 1 81 ? -21.125 0.347 8.07 1 97.25 81 ARG A O 1
ATOM 631 N N . SER A 1 82 ? -21.188 -0.434 5.984 1 98.38 82 SER A N 1
ATOM 632 C CA . SER A 1 82 ? -19.734 -0.564 5.918 1 98.38 82 SER A CA 1
ATOM 633 C C . SER A 1 82 ? -19.125 0.509 5.023 1 98.38 82 SER A C 1
ATOM 635 O O . SER A 1 82 ? -17.891 0.569 4.859 1 98.38 82 SER A O 1
ATOM 637 N N . SER A 1 83 ? -19.922 1.378 4.395 1 98.69 83 SER A N 1
ATOM 638 C CA . SER A 1 83 ? -19.469 2.436 3.504 1 98.69 83 SER A CA 1
ATOM 639 C C . SER A 1 83 ? -20 3.797 3.938 1 98.69 83 SER A C 1
ATOM 641 O O . SER A 1 83 ? -21.203 3.98 4.07 1 98.69 83 SER A O 1
ATOM 643 N N . LEU A 1 84 ? -19.062 4.688 4.117 1 98.88 84 LEU A N 1
ATOM 644 C CA . LEU A 1 84 ? -19.438 6.004 4.625 1 98.88 84 LEU A CA 1
ATOM 645 C C . LEU A 1 84 ? -18.938 7.105 3.699 1 98.88 84 LEU A C 1
ATOM 647 O O . LEU A 1 84 ? -17.875 6.973 3.086 1 98.88 84 LEU A O 1
ATOM 651 N N . ILE A 1 85 ? -19.703 8.156 3.598 1 98.88 85 ILE A N 1
ATOM 652 C CA . ILE A 1 85 ? -19.297 9.391 2.934 1 98.88 85 ILE A CA 1
ATOM 653 C C . ILE A 1 85 ? -19.328 10.539 3.934 1 98.88 85 ILE A C 1
ATOM 655 O O . ILE A 1 85 ? -20.328 10.773 4.605 1 98.88 85 ILE A O 1
ATOM 659 N N . VAL A 1 86 ? -18.234 11.219 4.066 1 98.94 86 VAL A N 1
ATOM 660 C CA . VAL A 1 86 ? -18.109 12.32 5.02 1 98.94 86 VAL A CA 1
ATOM 661 C C . VAL A 1 86 ? -17.844 13.625 4.27 1 98.94 86 VAL A C 1
ATOM 663 O O . VAL A 1 86 ? -16.938 13.703 3.447 1 98.94 86 VAL A O 1
ATOM 666 N N . ASP A 1 87 ? -18.641 14.602 4.527 1 98.88 87 ASP A N 1
ATOM 667 C CA . ASP A 1 87 ? -18.422 15.953 4.008 1 98.88 87 ASP A CA 1
ATOM 668 C C . ASP A 1 87 ? -17.781 16.844 5.059 1 98.88 87 ASP A C 1
ATOM 670 O O . ASP A 1 87 ? -18.375 17.125 6.098 1 98.88 87 ASP A O 1
ATOM 674 N N . GLY A 1 88 ? -16.594 17.281 4.746 1 98.81 88 GLY A N 1
ATOM 675 C CA . GLY A 1 88 ? -15.797 18 5.723 1 98.81 88 GLY A CA 1
ATOM 676 C C . GLY A 1 88 ? -16.141 19.484 5.797 1 98.81 88 GLY A C 1
ATOM 677 O O . GLY A 1 88 ? -15.656 20.188 6.684 1 98.81 88 GLY A O 1
ATOM 678 N N . ASP A 1 89 ? -16.922 19.922 4.852 1 98.75 89 ASP A N 1
ATOM 679 C CA . ASP A 1 89 ? -17.375 21.297 4.805 1 98.75 89 ASP A CA 1
ATOM 680 C C . ASP A 1 89 ? -16.188 22.266 4.84 1 98.75 89 ASP A C 1
ATOM 682 O O . ASP A 1 89 ? -16.234 23.281 5.535 1 98.75 89 ASP A O 1
ATOM 686 N N . ASP A 1 90 ? -15.102 21.875 4.258 1 98.44 90 ASP A N 1
ATOM 687 C CA . ASP A 1 90 ? -13.914 22.672 3.951 1 98.44 90 ASP A CA 1
ATOM 688 C C . ASP A 1 90 ? -13.258 23.188 5.227 1 98.44 90 ASP A C 1
ATOM 690 O O . ASP A 1 90 ? -12.609 24.234 5.215 1 98.44 90 ASP A O 1
ATOM 694 N N . GLY A 1 91 ? -13.461 22.547 6.348 1 98.5 91 GLY A N 1
ATOM 695 C CA . GLY A 1 91 ? -12.703 22.859 7.555 1 98.5 91 GLY A CA 1
ATOM 696 C C . GLY A 1 91 ? -11.297 22.281 7.539 1 98.5 91 GLY A C 1
ATOM 697 O O . GLY A 1 91 ? -10.883 21.672 6.551 1 98.5 91 GLY A O 1
ATOM 698 N N . PRO A 1 92 ? -10.539 22.531 8.672 1 98.5 92 PRO A N 1
ATOM 699 C CA . PRO A 1 92 ? -9.273 21.797 8.797 1 98.5 92 PRO A CA 1
ATOM 700 C C . PRO A 1 92 ? -9.438 20.297 8.625 1 98.5 92 PRO A C 1
ATOM 702 O O . PRO A 1 92 ? -10.414 19.719 9.125 1 98.5 92 PRO A O 1
ATOM 705 N N . GLY A 1 93 ? -8.547 19.672 7.895 1 98.62 93 GLY A N 1
ATOM 706 C CA . GLY A 1 93 ? -8.703 18.266 7.539 1 98.62 93 GLY A CA 1
ATOM 707 C C . GLY A 1 93 ? -8.844 17.359 8.75 1 98.62 93 GLY A C 1
ATOM 708 O O . GLY A 1 93 ? -9.477 16.297 8.672 1 98.62 93 GLY A O 1
ATOM 709 N N . GLN A 1 94 ? -8.266 17.812 9.875 1 98.62 94 GLN A N 1
ATOM 710 C CA . GLN A 1 94 ? -8.312 17.016 11.094 1 98.62 94 GLN A CA 1
ATOM 711 C C . GLN A 1 94 ? -9.75 16.828 11.578 1 98.62 94 GLN A C 1
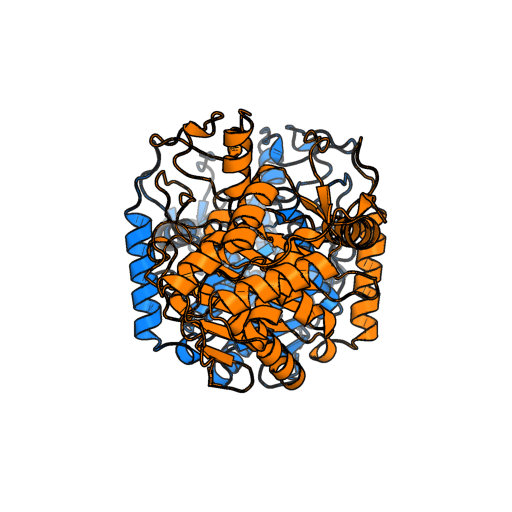ATOM 713 O O . GLN A 1 94 ? -10.109 15.766 12.086 1 98.62 94 GLN A O 1
ATOM 718 N N . VAL A 1 95 ? -10.539 17.812 11.422 1 98.44 95 VAL A N 1
ATOM 719 C CA . VAL A 1 95 ? -11.891 17.828 11.969 1 98.44 95 VAL A CA 1
ATOM 720 C C . VAL A 1 95 ? -12.734 16.75 11.281 1 98.44 95 VAL A C 1
ATOM 722 O O . VAL A 1 95 ? -13.344 15.914 11.953 1 98.44 95 VAL A O 1
ATOM 725 N N . ALA A 1 96 ? -12.719 16.719 10.008 1 98.62 96 ALA A N 1
ATOM 726 C CA . ALA A 1 96 ? -13.523 15.75 9.266 1 98.62 96 ALA A CA 1
ATOM 727 C C . ALA A 1 96 ? -12.938 14.344 9.391 1 98.62 96 ALA A C 1
ATOM 729 O O . ALA A 1 96 ? -13.68 13.367 9.484 1 98.62 96 ALA A O 1
ATOM 730 N N . THR A 1 97 ? -11.641 14.234 9.375 1 98.88 97 THR A N 1
ATOM 731 C CA . THR A 1 97 ? -11.008 12.922 9.266 1 98.88 97 THR A CA 1
ATOM 732 C C . THR A 1 97 ? -11.078 12.172 10.594 1 98.88 97 THR A C 1
ATOM 734 O O . THR A 1 97 ? -11.211 10.945 10.617 1 98.88 97 THR A O 1
ATOM 737 N N . VAL A 1 98 ? -11.023 12.875 11.703 1 98.81 98 VAL A N 1
ATOM 738 C CA . VAL A 1 98 ? -11.227 12.234 13 1 98.81 98 VAL A CA 1
ATOM 739 C C . VAL A 1 98 ? -12.633 11.641 13.062 1 98.81 98 VAL A C 1
ATOM 741 O O . VAL A 1 98 ? -12.805 10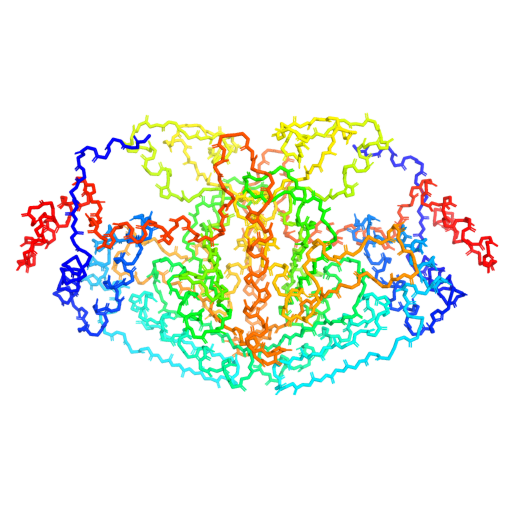.477 13.453 1 98.81 98 VAL A O 1
ATOM 744 N N . LYS A 1 99 ? -13.609 12.43 12.672 1 98.69 99 LYS A N 1
ATOM 745 C CA . LYS A 1 99 ? -14.984 11.961 12.672 1 98.69 99 LYS A CA 1
ATOM 746 C C . LYS A 1 99 ? -15.164 10.773 11.727 1 98.69 99 LYS A C 1
ATOM 748 O O . LYS A 1 99 ? -15.875 9.812 12.055 1 98.69 99 LYS A O 1
ATOM 753 N N . ALA A 1 100 ? -14.516 10.859 10.633 1 98.94 100 ALA A N 1
ATOM 754 C CA . ALA A 1 100 ? -14.594 9.789 9.633 1 98.94 100 ALA A CA 1
ATOM 755 C C . ALA A 1 100 ? -14.008 8.492 10.18 1 98.94 100 ALA A C 1
ATOM 757 O O . ALA A 1 100 ? -14.625 7.43 10.07 1 98.94 100 ALA A O 1
ATOM 758 N N . MET A 1 101 ? -12.836 8.547 10.781 1 98.94 101 MET A N 1
ATOM 759 C CA . MET A 1 101 ? -12.188 7.352 11.305 1 98.94 101 MET A CA 1
ATOM 760 C C . MET A 1 101 ? -12.984 6.77 12.477 1 98.94 101 MET A C 1
ATOM 762 O O . MET A 1 101 ? -13.156 5.555 12.562 1 98.94 101 MET A O 1
ATOM 766 N N . ASP A 1 102 ? -13.445 7.668 13.352 1 98.88 102 ASP A N 1
ATOM 767 C CA . ASP A 1 102 ? -14.25 7.184 14.477 1 98.88 102 ASP A CA 1
ATOM 768 C C . ASP A 1 102 ? -15.5 6.465 13.977 1 98.88 102 ASP A C 1
ATOM 770 O O . ASP A 1 102 ? -15.859 5.406 14.492 1 98.88 102 ASP A O 1
ATOM 774 N N . ALA A 1 103 ? -16.109 7.031 12.977 1 98.94 103 ALA A N 1
ATOM 775 C CA . ALA A 1 103 ? -17.297 6.414 12.398 1 98.94 103 ALA A CA 1
ATOM 776 C C . ALA A 1 103 ? -16.953 5.094 11.711 1 98.94 103 ALA A C 1
ATOM 778 O O . ALA A 1 103 ? -17.719 4.125 11.797 1 98.94 103 ALA A O 1
ATOM 779 N N . ALA A 1 104 ? -15.859 5.055 11.023 1 98.94 104 ALA A N 1
ATOM 780 C CA . ALA A 1 104 ? -15.422 3.834 10.352 1 98.94 104 ALA A CA 1
ATOM 781 C C . ALA A 1 104 ? -15.133 2.727 11.367 1 98.94 104 ALA A C 1
ATOM 783 O O . ALA A 1 104 ? -15.477 1.565 11.133 1 98.94 104 ALA A O 1
ATOM 784 N N . VAL A 1 105 ? -14.484 3.088 12.461 1 98.94 105 VAL A N 1
ATOM 785 C CA . VAL A 1 105 ? -14.188 2.121 13.516 1 98.94 105 VAL A CA 1
ATOM 786 C C . VAL A 1 105 ? -15.492 1.576 14.102 1 98.94 105 VAL A C 1
ATOM 788 O O . VAL A 1 105 ? -15.633 0.366 14.281 1 98.94 105 VAL A O 1
ATOM 791 N N . GLU A 1 106 ? -16.422 2.473 14.375 1 98.81 106 GLU A N 1
ATOM 792 C CA . GLU A 1 106 ? -17.719 2.055 14.883 1 98.81 106 GLU A CA 1
ATOM 793 C C . GLU A 1 106 ? -18.406 1.09 13.914 1 98.81 106 GLU A C 1
ATOM 795 O O . GLU A 1 106 ? -18.922 0.053 14.336 1 98.81 106 GLU A O 1
ATOM 800 N N . ALA A 1 107 ? -18.391 1.392 12.664 1 98.81 107 ALA A N 1
ATOM 801 C CA . ALA A 1 107 ? -18.984 0.548 11.641 1 98.81 107 ALA A CA 1
ATOM 802 C C . ALA A 1 107 ? -18.266 -0.786 11.523 1 98.81 107 ALA A C 1
ATOM 804 O O . ALA A 1 107 ? -18.891 -1.834 11.359 1 98.81 107 ALA A O 1
ATOM 805 N N . ALA A 1 108 ? -16.953 -0.734 11.586 1 98.81 108 ALA A N 1
ATOM 806 C CA . ALA A 1 108 ? -16.141 -1.947 11.484 1 98.81 108 ALA A CA 1
ATOM 807 C C . ALA A 1 108 ? -16.453 -2.9 12.641 1 98.81 108 ALA A C 1
ATOM 809 O O . ALA A 1 108 ? -16.406 -4.121 12.469 1 98.81 108 ALA A O 1
ATOM 810 N N . ARG A 1 109 ? -16.719 -2.395 13.781 1 98.19 109 ARG A N 1
ATOM 811 C CA . ARG A 1 109 ? -17.031 -3.215 14.945 1 98.19 109 ARG A CA 1
ATOM 812 C C . ARG A 1 109 ? -18.359 -3.953 14.75 1 98.19 109 ARG A C 1
ATOM 814 O O . ARG A 1 109 ? -18.625 -4.945 15.43 1 98.19 109 ARG A O 1
ATOM 821 N N . GLU A 1 110 ? -19.109 -3.467 13.758 1 97.88 110 GLU A N 1
ATOM 822 C CA . GLU A 1 110 ? -20.375 -4.109 13.469 1 97.88 110 GLU A CA 1
ATOM 823 C C . GLU A 1 110 ? -20.266 -5.027 12.25 1 97.88 110 GLU A C 1
ATOM 825 O O . GLU A 1 110 ? -21 -6.02 12.148 1 97.88 110 GLU A O 1
ATOM 830 N N . THR A 1 111 ? -19.359 -4.711 11.383 1 98.38 111 THR A N 1
ATOM 831 C CA . THR A 1 111 ? -19.391 -5.379 10.086 1 98.38 111 THR A CA 1
ATOM 832 C C . THR A 1 111 ? -18.062 -6.047 9.789 1 98.38 111 THR A C 1
ATOM 834 O O . THR A 1 111 ? -17.922 -6.758 8.789 1 98.38 111 THR A O 1
ATOM 837 N N . GLY A 1 112 ? -17.062 -5.832 10.594 1 98.62 112 GLY A N 1
ATOM 838 C CA . GLY A 1 112 ? -15.727 -6.387 10.391 1 98.62 112 GLY A CA 1
ATOM 839 C C . GLY A 1 112 ? -14.82 -5.48 9.586 1 98.62 112 GLY A C 1
ATOM 840 O O . GLY A 1 112 ? -13.594 -5.547 9.711 1 98.62 112 GLY A O 1
ATOM 841 N N . VAL A 1 113 ? -15.43 -4.688 8.703 1 98.81 113 VAL A N 1
ATOM 842 C CA . VAL A 1 113 ? -14.672 -3.764 7.863 1 98.81 113 VAL A CA 1
ATOM 843 C C . VAL A 1 113 ? -15.555 -2.58 7.473 1 98.81 113 VAL A C 1
ATOM 845 O O . VAL A 1 113 ? -16.75 -2.746 7.219 1 98.81 113 VAL A O 1
ATOM 848 N N . ALA A 1 114 ? -14.93 -1.369 7.461 1 98.94 114 ALA A N 1
ATOM 849 C CA . ALA A 1 114 ? -15.641 -0.182 7 1 98.94 114 ALA A CA 1
ATOM 850 C C . ALA A 1 114 ? -14.672 0.889 6.516 1 98.94 114 ALA A C 1
ATOM 852 O O . ALA A 1 114 ? -13.586 1.05 7.074 1 98.94 114 ALA A O 1
ATOM 853 N N . PHE A 1 115 ? -15.078 1.585 5.477 1 98.88 115 PHE A N 1
ATOM 854 C CA . PHE A 1 115 ? -14.266 2.662 4.926 1 98.88 115 PHE A CA 1
ATOM 855 C C . PHE A 1 115 ? -15.102 3.91 4.691 1 98.88 115 PHE A C 1
ATOM 857 O O . PHE A 1 115 ? -16.312 3.816 4.461 1 98.88 115 PHE A O 1
ATOM 864 N N . ALA A 1 116 ? -14.469 5.027 4.805 1 98.94 116 ALA A N 1
ATOM 865 C CA . ALA A 1 116 ? -15.102 6.328 4.59 1 98.94 116 ALA A CA 1
ATOM 866 C C . ALA A 1 116 ? -14.344 7.137 3.541 1 98.94 116 ALA A C 1
ATOM 868 O O . ALA A 1 116 ? -13.109 7.195 3.561 1 98.94 116 ALA A O 1
ATOM 869 N N . SER A 1 117 ? -15.094 7.621 2.615 1 98.88 117 SER A N 1
ATOM 870 C CA . SER A 1 117 ? -14.594 8.641 1.696 1 98.88 117 SER A CA 1
ATOM 871 C C . SER A 1 117 ? -14.891 10.039 2.217 1 98.88 117 SER A C 1
ATOM 873 O O . SER A 1 117 ? -16.047 10.391 2.465 1 98.88 117 SER A O 1
ATOM 875 N N . VAL A 1 118 ? -13.852 10.836 2.391 1 98.94 118 VAL A N 1
ATOM 876 C CA . VAL A 1 118 ? -13.984 12.188 2.912 1 98.94 118 VAL A CA 1
ATOM 877 C C . VAL A 1 118 ? -13.828 13.203 1.777 1 98.94 118 VAL A C 1
ATOM 879 O O . VAL A 1 118 ? -12.859 13.141 1.015 1 98.94 118 VAL A O 1
ATOM 882 N N . ARG A 1 119 ? -14.758 14.117 1.641 1 98.69 119 ARG A N 1
ATOM 883 C CA . ARG A 1 119 ? -14.68 15.156 0.623 1 98.69 119 ARG A CA 1
ATOM 884 C C . ARG A 1 119 ? -14.75 16.547 1.253 1 98.69 119 ARG A C 1
ATOM 886 O O . ARG A 1 119 ? -15.086 16.672 2.432 1 98.69 119 ARG A O 1
ATOM 893 N N . ASN A 1 120 ? -14.375 17.531 0.472 1 98.56 120 ASN A N 1
ATOM 894 C CA . ASN A 1 120 ? -14.422 18.922 0.92 1 98.56 120 ASN A CA 1
ATOM 895 C C . ASN A 1 120 ? -13.625 19.125 2.207 1 98.56 120 ASN A C 1
ATOM 897 O O . ASN A 1 120 ? -14.148 19.656 3.188 1 98.56 120 ASN A O 1
ATOM 901 N N . SER A 1 121 ? -12.391 18.672 2.068 1 98.5 121 SER A N 1
ATOM 902 C CA . SER A 1 121 ? -11.477 18.75 3.203 1 98.5 121 SER A CA 1
ATOM 903 C C . SER A 1 121 ? -10.234 19.562 2.85 1 98.5 121 SER A C 1
ATOM 905 O O . SER A 1 121 ? -10.18 20.203 1.796 1 98.5 121 SER A O 1
ATOM 907 N N . ASN A 1 122 ? -9.352 19.719 3.773 1 98.38 122 ASN A N 1
ATOM 908 C CA . ASN A 1 122 ? -8.062 20.391 3.639 1 98.38 122 ASN A CA 1
ATOM 909 C C . ASN A 1 122 ? -6.938 19.594 4.293 1 98.38 122 ASN A C 1
ATOM 911 O O . ASN A 1 122 ? -7.109 18.406 4.59 1 98.38 122 ASN A O 1
ATOM 915 N N . HIS A 1 123 ? -5.785 20.156 4.363 1 97.69 123 HIS A N 1
ATOM 916 C CA . HIS A 1 123 ? -4.633 19.5 4.961 1 97.69 123 HIS A CA 1
ATOM 917 C C . HIS A 1 123 ? -4.977 18.922 6.332 1 97.69 123 HIS A C 1
ATOM 919 O O . HIS A 1 123 ? -5.621 19.594 7.145 1 97.69 123 HIS A O 1
ATOM 925 N N . PHE A 1 124 ? -4.562 17.641 6.566 1 97.75 124 PHE A N 1
ATOM 926 C CA . PHE A 1 124 ? -5.035 17 7.781 1 97.75 124 PHE A CA 1
ATOM 927 C C . PHE A 1 124 ? -3.867 16.594 8.672 1 97.75 124 PHE A C 1
ATOM 929 O O . PHE A 1 124 ? -4.047 15.883 9.656 1 97.75 124 PHE A O 1
ATOM 936 N N . GLY A 1 125 ? -2.648 16.984 8.383 1 96.69 125 GLY A N 1
ATOM 937 C CA . GLY A 1 125 ? -1.501 16.641 9.211 1 96.69 125 GLY A CA 1
ATOM 938 C C . GLY A 1 125 ? -0.901 15.289 8.883 1 96.69 125 GLY A C 1
ATOM 939 O O . GLY A 1 125 ? -0.618 15 7.715 1 96.69 125 GLY A O 1
ATOM 940 N N . THR A 1 126 ? -0.655 14.445 9.938 1 97.75 126 THR A N 1
ATOM 941 C CA . THR A 1 126 ? -0.045 13.141 9.727 1 97.75 126 THR A CA 1
ATOM 942 C C . THR A 1 126 ? -1.113 12.062 9.586 1 97.75 126 THR A C 1
ATOM 944 O O . THR A 1 126 ? -2.072 12.023 10.367 1 97.75 126 THR A O 1
ATOM 947 N N . ALA A 1 127 ? -0.875 11.188 8.656 1 98.62 127 ALA A N 1
ATOM 948 C CA . ALA A 1 127 ? -1.837 10.109 8.422 1 98.62 127 ALA A CA 1
ATOM 949 C C . ALA A 1 127 ? -1.871 9.141 9.602 1 98.62 127 ALA A C 1
ATOM 951 O O . ALA A 1 127 ? -2.924 8.594 9.93 1 98.62 127 ALA A O 1
ATOM 952 N N . ALA A 1 128 ? -0.768 9.016 10.281 1 98.69 128 ALA A N 1
ATOM 953 C CA . ALA A 1 128 ? -0.644 8.109 11.422 1 98.69 128 ALA A CA 1
ATOM 954 C C . ALA A 1 128 ? -1.617 8.484 12.531 1 98.69 128 ALA A C 1
ATOM 956 O O . ALA A 1 128 ? -2.09 7.625 13.273 1 98.69 128 ALA A O 1
ATOM 957 N N . TYR A 1 129 ? -1.947 9.758 12.609 1 98.75 129 TYR A N 1
ATOM 958 C CA . TYR A 1 129 ? -2.838 10.227 13.664 1 98.75 129 TYR A CA 1
ATOM 959 C C . TYR A 1 129 ? -4.176 9.5 13.617 1 98.75 129 TYR A C 1
A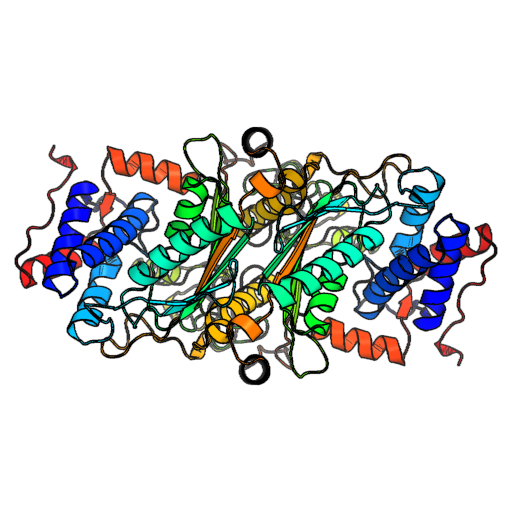TOM 961 O O . TYR A 1 129 ? -4.73 9.141 14.656 1 98.75 129 TYR A O 1
ATOM 969 N N . TYR A 1 130 ? -4.625 9.227 12.516 1 98.88 130 TYR A N 1
ATOM 970 C CA . TYR A 1 130 ? -5.941 8.633 12.32 1 98.88 130 TYR A CA 1
ATOM 971 C C . TYR A 1 130 ? -5.871 7.109 12.398 1 98.88 130 TYR A C 1
ATOM 973 O O . TYR A 1 130 ? -6.746 6.469 12.984 1 98.88 130 TYR A O 1
ATOM 981 N N . THR A 1 131 ? -4.812 6.547 11.797 1 98.94 131 THR A N 1
ATOM 982 C CA . THR A 1 131 ? -4.707 5.09 11.836 1 98.94 131 THR A CA 1
ATOM 983 C C . THR A 1 131 ? -4.457 4.602 13.258 1 98.94 131 THR A C 1
ATOM 985 O O . THR A 1 131 ? -4.922 3.523 13.641 1 98.94 131 THR A O 1
ATOM 988 N N . GLN A 1 132 ? -3.742 5.367 14.008 1 98.81 132 GLN A N 1
ATOM 989 C CA . GLN A 1 132 ? -3.482 5 15.398 1 98.81 132 GLN A CA 1
ATOM 990 C C . GLN A 1 132 ? -4.762 5.059 16.234 1 98.81 132 GLN A C 1
ATOM 992 O O . GLN A 1 132 ? -4.906 4.32 17.203 1 98.81 132 GLN A O 1
ATOM 997 N N . ARG A 1 133 ? -5.691 5.926 15.875 1 98.44 133 ARG A N 1
ATOM 998 C CA . ARG A 1 133 ? -6.988 5.953 16.547 1 98.44 133 ARG A CA 1
ATOM 999 C C . ARG A 1 133 ? -7.73 4.633 16.359 1 98.44 133 ARG A C 1
ATOM 1001 O O . ARG A 1 133 ? -8.359 4.133 17.297 1 98.44 133 ARG A O 1
ATOM 1008 N N . ALA A 1 134 ? -7.637 4.102 15.188 1 98.94 134 ALA A N 1
ATOM 1009 C CA . ALA A 1 134 ? -8.242 2.797 14.938 1 98.94 134 ALA A CA 1
ATOM 1010 C C . ALA A 1 134 ? -7.547 1.705 15.742 1 98.94 134 ALA A C 1
ATOM 1012 O O . ALA A 1 134 ? -8.211 0.847 16.344 1 98.94 134 ALA A O 1
ATOM 1013 N N . ALA A 1 135 ? -6.215 1.739 15.742 1 98.81 135 ALA A N 1
ATOM 1014 C CA . ALA A 1 135 ? -5.445 0.725 16.469 1 98.81 135 ALA A CA 1
ATOM 1015 C C . ALA A 1 135 ? -5.75 0.758 17.953 1 98.81 135 ALA A C 1
ATOM 1017 O O . ALA A 1 135 ? -5.785 -0.286 18.609 1 98.81 135 ALA A O 1
ATOM 1018 N N . ALA A 1 136 ? -5.953 1.991 18.469 1 98.38 136 ALA A N 1
ATOM 1019 C CA . ALA A 1 136 ? -6.285 2.146 19.891 1 98.38 136 ALA A CA 1
ATOM 1020 C C . ALA A 1 136 ? -7.613 1.47 20.219 1 98.38 136 ALA A C 1
ATOM 1022 O O . ALA A 1 136 ? -7.883 1.143 21.375 1 98.38 136 ALA A O 1
ATOM 1023 N N . GLU A 1 137 ? -8.438 1.269 19.234 1 98.56 137 GLU A N 1
ATOM 1024 C CA . GLU A 1 137 ? -9.719 0.587 19.375 1 98.56 137 GLU A CA 1
ATOM 1025 C C . GLU A 1 137 ? -9.633 -0.857 18.891 1 98.56 137 GLU A C 1
ATOM 1027 O O . GLU A 1 137 ? -10.648 -1.452 18.516 1 98.56 137 GLU A O 1
ATOM 1032 N N . ASP A 1 138 ? -8.43 -1.389 18.734 1 98.5 138 ASP A N 1
ATOM 1033 C CA . ASP A 1 138 ? -8.117 -2.779 18.422 1 98.5 138 ASP A CA 1
ATOM 1034 C C . ASP A 1 138 ? -8.492 -3.113 16.984 1 98.5 138 ASP A C 1
ATOM 1036 O O . ASP A 1 138 ? -8.805 -4.262 16.672 1 98.5 138 ASP A O 1
ATOM 1040 N N . CYS A 1 139 ? -8.547 -2.102 16.094 1 98.88 139 CYS A N 1
ATOM 1041 C CA . CYS A 1 139 ? -8.75 -2.299 14.664 1 98.88 139 CYS A CA 1
ATOM 1042 C C . CYS A 1 139 ? -7.477 -2.01 13.891 1 98.88 139 CYS A C 1
ATOM 1044 O O . CYS A 1 139 ? -6.637 -1.221 14.328 1 98.88 139 CYS A O 1
ATOM 1046 N N . ILE A 1 140 ? -7.301 -2.684 12.797 1 98.94 140 ILE A N 1
ATOM 1047 C CA . ILE A 1 140 ? -6.297 -2.248 11.836 1 98.94 140 ILE A CA 1
ATOM 1048 C C . ILE A 1 140 ? -6.793 -1.009 11.094 1 98.94 140 ILE A C 1
ATOM 1050 O O . ILE A 1 140 ? -7.887 -1.015 10.523 1 98.94 140 ILE A O 1
ATOM 1054 N N . GLY A 1 141 ? -6.031 0.082 11.133 1 98.94 141 GLY A N 1
ATOM 1055 C CA . GLY A 1 141 ? -6.441 1.327 10.5 1 98.94 141 GLY A CA 1
ATOM 1056 C C . GLY A 1 141 ? -5.727 1.597 9.188 1 98.94 141 GLY A C 1
ATOM 1057 O O . GLY A 1 141 ? -4.551 1.259 9.039 1 98.94 141 GLY A O 1
ATOM 1058 N N . PHE A 1 142 ? -6.422 2.246 8.25 1 98.94 142 PHE A N 1
ATOM 1059 C CA . PHE A 1 142 ? -5.875 2.658 6.957 1 98.94 142 PHE A CA 1
ATOM 1060 C C . PHE A 1 142 ? -6.219 4.113 6.664 1 98.94 142 PHE A C 1
ATOM 1062 O O . PHE A 1 142 ? -7.316 4.574 6.98 1 98.94 142 PHE A O 1
ATOM 1069 N N . THR A 1 143 ? -5.27 4.801 6.051 1 98.88 143 THR A N 1
ATOM 1070 C CA . THR A 1 143 ? -5.547 6.172 5.633 1 98.88 143 THR A CA 1
ATOM 1071 C C . THR A 1 143 ? -4.727 6.535 4.398 1 98.88 143 THR A C 1
ATOM 1073 O O . THR A 1 143 ? -3.562 6.152 4.285 1 98.88 143 THR A O 1
ATOM 1076 N N . MET A 1 144 ? -5.336 7.262 3.496 1 98.81 144 MET A N 1
ATOM 1077 C CA . MET A 1 144 ? -4.688 7.859 2.332 1 98.81 144 MET A CA 1
ATOM 1078 C C . MET A 1 144 ? -5.164 9.297 2.125 1 98.81 144 MET A C 1
ATOM 1080 O O . MET A 1 144 ? -6.312 9.625 2.426 1 98.81 144 MET A O 1
ATOM 1084 N N . SER A 1 145 ? -4.293 10.109 1.653 1 98.56 145 SER A N 1
ATOM 1085 C CA . SER A 1 145 ? -4.617 11.477 1.269 1 98.56 145 SER A CA 1
ATOM 1086 C C . SER A 1 145 ? -3.725 11.961 0.131 1 98.56 145 SER A C 1
ATOM 1088 O O . SER A 1 145 ? -2.531 11.656 0.102 1 98.56 145 SER A O 1
ATOM 1090 N N . ASN A 1 146 ? -4.332 12.688 -0.818 1 97 146 ASN A N 1
ATOM 1091 C CA . ASN A 1 146 ? -3.465 13.258 -1.845 1 97 146 ASN A CA 1
ATOM 1092 C C . ASN A 1 146 ? -3.137 14.719 -1.554 1 97 146 ASN A C 1
ATOM 1094 O O . ASN A 1 146 ? -3.783 15.344 -0.716 1 97 146 ASN A O 1
ATOM 1098 N N . VAL A 1 147 ? -2.102 15.211 -2.094 1 95.81 147 VAL A N 1
ATOM 1099 C CA . VAL A 1 147 ? -1.643 16.594 -1.947 1 95.81 147 VAL A CA 1
ATOM 1100 C C . VAL A 1 147 ? -1.229 17.141 -3.309 1 95.81 147 VAL A C 1
ATOM 1102 O O . VAL A 1 147 ? -1.29 16.438 -4.316 1 95.81 147 VAL A O 1
ATOM 1105 N N . GLY A 1 148 ? -0.928 18.391 -3.334 1 96.38 148 GLY A N 1
ATOM 1106 C CA . GLY A 1 148 ? -0.562 19.047 -4.582 1 96.38 148 GLY A CA 1
ATOM 1107 C C . GLY A 1 148 ? 0.649 18.422 -5.246 1 96.38 148 GLY A C 1
ATOM 1108 O O . GLY A 1 148 ? 1.407 17.688 -4.605 1 96.38 148 GLY A O 1
ATOM 1109 N N . PRO A 1 149 ? 0.889 18.703 -6.496 1 97.12 149 PRO A N 1
ATOM 1110 C CA . PRO A 1 149 ? 1.872 17.984 -7.312 1 97.12 149 PRO A CA 1
ATOM 1111 C C . PRO A 1 149 ? 3.311 18.391 -6.996 1 97.12 149 PRO A C 1
ATOM 1113 O O . PRO A 1 149 ? 3.633 19.578 -6.992 1 97.12 149 PRO A O 1
ATOM 1116 N N . ASN A 1 150 ? 4.164 17.359 -6.781 1 97.19 150 ASN A N 1
ATOM 1117 C CA . ASN A 1 150 ? 5.594 17.531 -6.551 1 97.19 150 ASN A CA 1
ATOM 1118 C C . ASN A 1 150 ? 6.395 16.344 -7.074 1 97.19 150 ASN A C 1
ATOM 1120 O O . ASN A 1 150 ? 7.625 16.406 -7.145 1 97.19 150 ASN A O 1
ATOM 1124 N N . VAL A 1 151 ? 5.75 15.297 -7.434 1 98.5 151 VAL A N 1
ATOM 1125 C CA . VAL A 1 151 ? 6.398 14.055 -7.82 1 98.5 151 VAL A CA 1
ATOM 1126 C C . VAL A 1 151 ? 6.086 13.742 -9.281 1 98.5 151 VAL A C 1
ATOM 1128 O O . VAL A 1 151 ? 4.926 13.781 -9.695 1 98.5 151 VAL A O 1
ATOM 1131 N N . ALA A 1 152 ? 7.078 13.445 -10.07 1 98.5 152 ALA A N 1
ATOM 1132 C CA . ALA A 1 152 ? 6.863 13.031 -11.453 1 98.5 152 ALA A CA 1
ATOM 1133 C C . ALA A 1 152 ? 6.387 11.586 -11.531 1 98.5 152 ALA A C 1
ATOM 1135 O O . ALA A 1 152 ? 6.789 10.75 -10.711 1 98.5 152 ALA A O 1
ATOM 1136 N N . PRO A 1 153 ? 5.461 11.266 -12.477 1 98.56 153 PRO A N 1
ATOM 1137 C CA . PRO A 1 153 ? 5.199 9.852 -12.711 1 98.56 153 PRO A CA 1
ATOM 1138 C C . PRO A 1 153 ? 6.426 9.102 -13.227 1 98.56 153 PRO A C 1
ATOM 1140 O O . PRO A 1 153 ? 7.355 9.719 -13.75 1 98.56 153 PRO A O 1
ATOM 1143 N N . PHE A 1 154 ? 6.496 7.754 -13.031 1 98.19 154 PHE A N 1
ATOM 1144 C CA . PHE A 1 154 ? 7.602 6.961 -13.562 1 98.19 154 PHE A CA 1
ATOM 1145 C C . PHE A 1 154 ? 7.695 7.105 -15.078 1 98.19 154 PHE A C 1
ATOM 1147 O O . PHE A 1 154 ? 6.711 6.895 -15.789 1 98.19 154 PHE A O 1
ATOM 1154 N N . GLY A 1 155 ? 8.805 7.57 -15.492 1 97.5 155 GLY A N 1
ATOM 1155 C CA . GLY A 1 155 ? 9.016 7.82 -16.906 1 97.5 155 GLY A CA 1
ATOM 1156 C C . GLY A 1 155 ? 8.805 9.273 -17.297 1 97.5 155 GLY A C 1
ATOM 1157 O O . GLY A 1 155 ? 9.125 9.68 -18.422 1 97.5 155 GLY A O 1
ATOM 1158 N N . GLY A 1 156 ? 8.266 10.086 -16.391 1 98.06 156 GLY A N 1
ATOM 1159 C CA . GLY A 1 156 ? 7.98 11.484 -16.656 1 98.06 156 GLY A CA 1
ATOM 1160 C C . GLY A 1 156 ? 8.938 12.43 -15.969 1 98.06 156 GLY A C 1
ATOM 1161 O O . GLY A 1 156 ? 9.719 12.016 -15.109 1 98.06 156 GLY A O 1
ATOM 1162 N N . ILE A 1 157 ? 8.844 13.727 -16.359 1 96.88 157 ILE A N 1
ATOM 1163 C CA . ILE A 1 157 ? 9.773 14.719 -15.828 1 96.88 157 ILE A CA 1
ATOM 1164 C C . ILE A 1 157 ? 9.016 15.742 -14.984 1 96.88 157 ILE A C 1
ATOM 1166 O O . ILE A 1 157 ? 9.531 16.234 -13.984 1 96.88 157 ILE A O 1
ATOM 1170 N N . ASP A 1 158 ? 7.793 16.078 -15.344 1 98.19 158 ASP A N 1
ATOM 1171 C CA . ASP A 1 158 ? 7.043 17.125 -14.672 1 98.19 158 ASP A CA 1
ATOM 1172 C C . ASP A 1 158 ? 6.262 16.578 -13.484 1 98.19 158 ASP A C 1
ATOM 1174 O O . ASP A 1 158 ? 5.77 15.453 -13.523 1 98.19 158 ASP A O 1
ATOM 1178 N N . PRO A 1 159 ? 6.164 17.406 -12.422 1 98.12 159 PRO A N 1
ATOM 1179 C CA . PRO A 1 159 ? 5.348 16.969 -11.289 1 98.12 159 PRO A CA 1
ATOM 1180 C C . PRO A 1 159 ? 3.895 16.703 -11.68 1 98.12 159 PRO A C 1
ATOM 1182 O O . PRO A 1 159 ? 3.318 17.438 -12.477 1 98.12 159 PRO A O 1
ATOM 1185 N N . PHE A 1 160 ? 3.355 15.672 -11.172 1 98.62 160 PHE A N 1
ATOM 1186 C CA . PHE A 1 160 ? 1.953 15.32 -11.375 1 98.62 160 PHE A CA 1
ATOM 1187 C C . PHE A 1 160 ? 1.312 14.883 -10.062 1 98.62 160 PHE A C 1
ATOM 1189 O O . PHE A 1 160 ? 0.221 15.352 -9.711 1 98.62 160 PHE A O 1
ATOM 1196 N N . PHE A 1 161 ? 2.006 14.039 -9.32 1 98.5 161 PHE A N 1
ATOM 1197 C CA . PHE A 1 161 ? 1.501 13.539 -8.047 1 98.5 161 PHE A CA 1
ATOM 1198 C C . PHE A 1 161 ? 2.018 14.391 -6.891 1 98.5 161 PHE A C 1
ATOM 1200 O O . PHE A 1 161 ? 3.041 15.062 -7.02 1 98.5 161 PHE A O 1
ATOM 1207 N N . GLY A 1 162 ? 1.281 14.367 -5.812 1 97.44 162 GLY A N 1
ATOM 1208 C CA . GLY A 1 162 ? 1.89 14.742 -4.547 1 97.44 162 GLY A CA 1
ATOM 1209 C C . GLY A 1 162 ? 2.73 13.633 -3.938 1 97.44 162 GLY A C 1
ATOM 1210 O O . GLY A 1 162 ? 2.914 12.578 -4.547 1 97.44 162 GLY A O 1
ATOM 1211 N N . THR A 1 163 ? 3.279 13.984 -2.748 1 97.12 163 THR A N 1
ATOM 1212 C CA . THR A 1 163 ? 3.941 12.914 -2.008 1 97.12 163 THR A CA 1
ATOM 1213 C C . THR A 1 163 ? 2.939 11.844 -1.591 1 97.12 163 THR A C 1
ATOM 1215 O O . THR A 1 163 ? 3.328 10.773 -1.115 1 97.12 163 THR A O 1
ATOM 1218 N N . ASN A 1 164 ? 1.61 12.016 -1.696 1 98.25 164 ASN A N 1
ATOM 1219 C CA . ASN A 1 164 ? 0.471 11.109 -1.624 1 98.25 164 ASN A CA 1
ATOM 1220 C C . ASN A 1 164 ? 0.688 10.016 -0.575 1 98.25 164 ASN A C 1
ATOM 1222 O O . ASN A 1 164 ? 0.825 8.844 -0.915 1 98.25 164 ASN A O 1
ATOM 1226 N N . PRO A 1 165 ? 0.556 10.375 0.701 1 98.06 165 PRO A N 1
ATOM 1227 C CA . PRO A 1 165 ? 0.862 9.43 1.779 1 98.06 165 PRO A CA 1
ATOM 1228 C C . PRO A 1 165 ? -0.171 8.312 1.896 1 98.06 165 PRO A C 1
ATOM 1230 O O . PRO A 1 165 ? -1.343 8.508 1.565 1 98.06 165 PRO A O 1
ATOM 1233 N N . LEU A 1 166 ? 0.27 7.148 2.303 1 98.44 166 LEU A N 1
ATOM 1234 C CA . LEU A 1 166 ? -0.531 6.027 2.781 1 98.44 166 LEU A CA 1
ATOM 1235 C C . LEU A 1 166 ? -0.034 5.547 4.141 1 98.44 166 LEU A C 1
ATOM 1237 O O . LEU A 1 166 ? 1.172 5.527 4.395 1 98.44 166 LEU A O 1
ATOM 1241 N N . ALA A 1 167 ? -0.962 5.262 5.008 1 98.88 167 ALA A N 1
ATOM 1242 C CA . ALA A 1 167 ? -0.608 4.855 6.363 1 98.88 167 ALA A CA 1
ATOM 1243 C C . ALA A 1 167 ? -1.486 3.701 6.836 1 98.88 167 ALA A C 1
ATOM 1245 O O . ALA A 1 167 ? -2.621 3.549 6.379 1 98.88 167 ALA A O 1
ATOM 1246 N N . PHE A 1 168 ? -0.949 2.904 7.695 1 98.94 168 PHE A N 1
ATOM 1247 C CA . PHE A 1 168 ? -1.71 1.914 8.445 1 98.94 168 PHE A CA 1
ATOM 1248 C C . PHE A 1 168 ? -1.178 1.787 9.867 1 98.94 168 PHE A C 1
ATOM 1250 O O . PHE A 1 168 ? -0.038 2.164 10.148 1 98.94 168 PHE A O 1
ATOM 1257 N N . SER A 1 169 ? -1.974 1.357 10.727 1 98.94 169 SER A N 1
ATOM 1258 C CA . SER A 1 169 ? -1.593 0.996 12.086 1 98.94 169 SER A CA 1
ATOM 1259 C C . SER A 1 169 ? -2.213 -0.334 12.5 1 98.94 169 SER A C 1
ATOM 1261 O O . SER A 1 169 ? -3.365 -0.618 12.164 1 98.94 169 SER A O 1
ATOM 1263 N N . ILE A 1 170 ? -1.461 -1.161 13.18 1 98.94 170 ILE A N 1
ATOM 1264 C CA . ILE A 1 170 ? -1.854 -2.482 13.656 1 98.94 170 ILE A CA 1
ATOM 1265 C C . ILE A 1 170 ? -1.812 -2.516 15.18 1 98.94 170 ILE A C 1
ATOM 1267 O O . ILE A 1 170 ? -0.795 -2.17 15.789 1 98.94 170 ILE A O 1
ATOM 1271 N N . PRO A 1 171 ? -2.891 -2.924 15.789 1 98.62 171 PRO A N 1
ATOM 1272 C CA . PRO A 1 171 ? -2.889 -2.984 17.25 1 98.62 171 PRO A CA 1
ATOM 1273 C C . PRO A 1 171 ? -1.949 -4.059 17.797 1 98.62 171 PRO A C 1
ATOM 1275 O O . PRO A 1 171 ? -1.808 -5.125 17.188 1 98.62 171 PRO A O 1
ATOM 1278 N N . THR A 1 172 ? -1.315 -3.781 18.844 1 97.94 172 THR A N 1
ATOM 1279 C CA . THR A 1 172 ? -0.427 -4.703 19.547 1 97.94 172 THR A CA 1
ATOM 1280 C C . THR A 1 172 ? -0.77 -4.762 21.031 1 97.94 172 THR A C 1
ATOM 1282 O O . THR A 1 172 ? -1.688 -4.078 21.5 1 97.94 172 THR A O 1
ATOM 1285 N N . ASN A 1 173 ? -0.107 -5.664 21.781 1 96.62 173 ASN A N 1
ATOM 1286 C CA . ASN A 1 173 ? -0.183 -5.645 23.25 1 96.62 173 ASN A CA 1
ATOM 1287 C C . ASN A 1 173 ? 0.926 -4.789 23.859 1 96.62 173 ASN A C 1
ATOM 1289 O O . ASN A 1 173 ? 1.06 -4.719 25.078 1 96.62 173 ASN A O 1
ATOM 1293 N N . ARG A 1 174 ? 1.646 -4.141 23 1 92.94 174 ARG A N 1
ATOM 1294 C CA . ARG A 1 174 ? 2.742 -3.291 23.453 1 92.94 174 ARG A CA 1
ATOM 1295 C C . ARG A 1 174 ? 2.275 -1.852 23.641 1 92.94 174 ARG A C 1
ATOM 1297 O O . ARG A 1 174 ? 1.092 -1.55 23.469 1 92.94 174 ARG A O 1
ATOM 1304 N N . HIS A 1 175 ? 3.205 -1.034 24.031 1 89.25 175 HIS A N 1
ATOM 1305 C CA . HIS A 1 175 ? 2.873 0.35 24.359 1 89.25 175 HIS A CA 1
ATOM 1306 C C . HIS A 1 175 ? 2.725 1.186 23.078 1 89.25 175 HIS A C 1
ATOM 1308 O O . HIS A 1 175 ? 2.447 2.385 23.156 1 89.25 175 HIS A O 1
ATOM 1314 N N . PHE A 1 176 ? 2.957 0.567 21.984 1 93.5 176 PHE A N 1
ATOM 1315 C CA . PHE A 1 176 ? 2.766 1.277 20.719 1 93.5 176 PHE A CA 1
ATOM 1316 C C . PHE A 1 176 ? 2.176 0.354 19.656 1 93.5 176 PHE A C 1
ATOM 1318 O O . PHE A 1 176 ? 2.338 -0.866 19.734 1 93.5 176 PHE A O 1
ATOM 1325 N N . SER A 1 177 ? 1.439 0.881 18.734 1 98.12 177 SER A N 1
ATOM 1326 C CA . SER A 1 177 ? 0.979 0.143 17.562 1 98.12 177 SER A CA 1
ATOM 1327 C C . SER A 1 177 ? 2.051 0.103 16.469 1 98.12 177 SER A C 1
ATOM 1329 O O . SER A 1 177 ? 2.912 0.982 16.406 1 98.12 177 SER A O 1
ATOM 1331 N N . ILE A 1 178 ? 2.1 -0.94 15.695 1 98.81 178 ILE A N 1
ATOM 1332 C CA . ILE A 1 178 ? 2.895 -0.916 14.469 1 98.81 178 ILE A CA 1
ATOM 1333 C C . ILE A 1 178 ? 2.295 0.087 13.484 1 98.81 178 ILE A C 1
ATOM 1335 O O . ILE A 1 178 ? 1.136 -0.047 13.086 1 98.81 178 ILE A O 1
ATOM 1339 N N . THR A 1 179 ? 3.039 1.125 13.117 1 98.88 179 THR A N 1
ATOM 1340 C CA . THR A 1 179 ? 2.486 2.219 12.328 1 98.88 179 THR A CA 1
ATOM 1341 C C . THR A 1 179 ? 3.438 2.604 11.195 1 98.88 179 THR A C 1
ATOM 1343 O O . THR A 1 179 ? 4.59 2.967 11.438 1 98.88 179 THR A O 1
ATOM 1346 N N . LEU A 1 180 ? 2.967 2.439 9.992 1 98.81 180 LEU A N 1
ATOM 1347 C CA . LEU A 1 180 ? 3.641 3.012 8.828 1 98.81 180 LEU A CA 1
ATOM 1348 C C . LEU A 1 180 ? 2.9 4.246 8.328 1 98.81 180 LEU A C 1
ATOM 1350 O O . LEU A 1 180 ? 1.681 4.215 8.148 1 98.81 180 LEU A O 1
ATOM 1354 N N . ASP A 1 181 ? 3.512 5.309 8.219 1 98.38 181 ASP A N 1
ATOM 1355 C CA . ASP A 1 181 ? 3.094 6.551 7.578 1 98.38 181 ASP A CA 1
ATOM 1356 C C . ASP A 1 181 ? 4.129 7.02 6.562 1 98.38 181 ASP A C 1
ATOM 1358 O O . ASP A 1 181 ? 5.145 7.613 6.93 1 98.38 181 ASP A O 1
ATOM 1362 N N . MET A 1 182 ? 3.826 6.746 5.273 1 98.06 182 MET A N 1
ATOM 1363 C CA . MET A 1 182 ? 4.875 6.945 4.281 1 98.06 182 MET A CA 1
ATOM 1364 C C . MET A 1 182 ? 4.367 7.781 3.109 1 98.06 182 MET A C 1
ATOM 1366 O O . MET A 1 182 ? 3.201 7.668 2.723 1 98.06 182 MET A O 1
ATOM 1370 N N . ALA A 1 183 ? 5.301 8.609 2.609 1 98 183 ALA A N 1
ATOM 1371 C CA . ALA A 1 183 ? 5.094 9.148 1.27 1 98 183 ALA A CA 1
ATOM 1372 C C . ALA A 1 183 ? 5.285 8.078 0.205 1 98 183 ALA A C 1
ATOM 1374 O O . ALA A 1 183 ? 5.949 7.062 0.45 1 98 183 ALA A O 1
ATOM 1375 N N . THR A 1 184 ? 4.68 8.25 -0.953 1 98.5 184 THR A N 1
ATOM 1376 C CA . THR A 1 184 ? 4.898 7.332 -2.066 1 98.5 184 THR A CA 1
ATOM 1377 C C . THR A 1 184 ? 6.031 7.832 -2.961 1 98.5 184 THR A C 1
ATOM 1379 O O . THR A 1 184 ? 6.289 7.262 -4.023 1 98.5 184 THR A O 1
ATOM 1382 N N . SER A 1 185 ? 6.652 8.938 -2.547 1 98.44 185 SER A N 1
ATOM 1383 C CA . SER A 1 185 ? 7.902 9.43 -3.119 1 98.44 185 SER A CA 1
ATOM 1384 C C . SER A 1 185 ? 9.109 8.914 -2.338 1 98.44 185 SER A C 1
ATOM 1386 O O . SER A 1 185 ? 8.961 8.383 -1.233 1 98.44 185 SER A O 1
ATOM 1388 N N . VAL A 1 186 ? 10.297 9.086 -2.922 1 97.12 186 VAL A N 1
ATOM 1389 C CA . VAL A 1 186 ? 11.523 8.664 -2.262 1 97.12 186 VAL A CA 1
ATOM 1390 C C . VAL A 1 186 ? 11.711 9.438 -0.959 1 97.12 186 VAL A C 1
ATOM 1392 O O . VAL A 1 186 ? 12.031 8.852 0.078 1 97.12 186 VAL A O 1
ATOM 1395 N N . VAL A 1 187 ? 11.375 10.695 -1.044 1 93 187 VAL A N 1
ATOM 1396 C CA . VAL A 1 187 ? 11.555 11.578 0.103 1 93 187 VAL A CA 1
ATOM 1397 C C . VAL A 1 187 ? 10.375 12.539 0.207 1 93 187 VAL A C 1
ATOM 1399 O O . VAL A 1 187 ? 9.695 12.805 -0.787 1 93 187 VAL A O 1
ATOM 1402 N N . ALA A 1 188 ? 10.109 12.953 1.431 1 88.31 188 ALA A N 1
ATOM 1403 C CA . ALA A 1 188 ? 9.102 13.984 1.613 1 88.31 188 ALA A CA 1
ATOM 1404 C C . ALA A 1 188 ? 9.625 15.352 1.175 1 88.31 188 ALA A C 1
ATOM 1406 O O . ALA A 1 188 ? 10.812 15.648 1.327 1 88.31 188 ALA A O 1
ATOM 1407 N N . LYS A 1 189 ? 8.773 16.172 0.706 1 89.06 189 LYS A N 1
ATOM 1408 C CA . LYS A 1 189 ? 9.148 17.5 0.225 1 89.06 189 LYS A CA 1
ATOM 1409 C C . LYS A 1 189 ? 9.781 18.328 1.339 1 89.06 189 LYS A C 1
ATOM 1411 O O . LYS A 1 189 ? 10.695 19.125 1.09 1 89.06 189 LYS A O 1
ATOM 1416 N N . GLY A 1 190 ? 9.312 18.141 2.523 1 84.25 190 GLY A N 1
ATOM 1417 C CA . GLY A 1 190 ? 9.836 18.891 3.66 1 84.25 190 GLY A CA 1
ATOM 1418 C C . GLY A 1 190 ? 11.328 18.688 3.863 1 84.25 190 GLY A C 1
ATOM 1419 O O . GLY A 1 190 ? 12.023 19.609 4.285 1 84.25 190 GLY A O 1
ATOM 1420 N N . LYS A 1 191 ? 11.852 17.531 3.525 1 85.06 191 LYS A N 1
ATOM 1421 C CA . LYS A 1 191 ? 13.273 17.25 3.682 1 85.06 191 LYS A CA 1
ATOM 1422 C C . LYS A 1 191 ? 14.102 18.031 2.668 1 85.06 191 LYS A C 1
ATOM 1424 O O . LYS A 1 191 ? 15.25 18.406 2.945 1 85.06 191 LYS A O 1
ATOM 1429 N N . ILE A 1 192 ? 13.508 18.297 1.508 1 90.31 192 ILE A N 1
ATOM 1430 C CA . ILE A 1 192 ? 14.172 19.125 0.506 1 90.31 192 ILE A CA 1
ATOM 1431 C C . ILE A 1 192 ? 14.312 20.547 1.029 1 90.31 192 ILE A C 1
ATOM 1433 O O . ILE A 1 192 ? 15.375 21.156 0.901 1 90.31 192 ILE A O 1
ATOM 1437 N N . HIS A 1 193 ? 13.258 21.016 1.627 1 87.38 193 HIS A N 1
ATOM 1438 C CA . HIS A 1 193 ? 13.25 22.375 2.162 1 87.38 193 HIS A CA 1
ATOM 1439 C C . HIS A 1 193 ? 14.258 22.531 3.293 1 87.38 193 HIS A C 1
ATOM 1441 O O . HIS A 1 193 ? 14.969 23.531 3.369 1 87.38 193 HIS A O 1
ATOM 1447 N N . VAL A 1 194 ? 14.305 21.547 4.129 1 82.06 194 VAL A N 1
ATOM 1448 C CA . VAL A 1 194 ? 15.258 21.562 5.234 1 82.06 194 VAL A CA 1
ATOM 1449 C C . VAL A 1 194 ? 16.688 21.609 4.684 1 82.06 194 VAL A C 1
ATOM 1451 O O . VAL A 1 194 ? 17.516 22.391 5.156 1 82.06 194 VAL A O 1
ATOM 1454 N N . ALA A 1 195 ? 16.953 20.766 3.703 1 88.5 195 ALA A N 1
ATOM 1455 C CA . ALA A 1 195 ? 18.281 20.75 3.088 1 88.5 195 ALA A CA 1
ATOM 1456 C C . ALA A 1 195 ? 18.609 22.094 2.467 1 88.5 195 ALA A C 1
ATOM 1458 O O . ALA A 1 195 ? 19.734 22.578 2.582 1 88.5 195 ALA A O 1
ATOM 1459 N N . GLU A 1 196 ? 17.641 22.703 1.838 1 89.88 196 GLU A N 1
ATOM 1460 C CA . GLU A 1 196 ? 17.812 24.016 1.236 1 89.88 196 GLU A CA 1
ATOM 1461 C C . GLU A 1 196 ? 18.141 25.078 2.295 1 89.88 196 GLU A C 1
ATOM 1463 O O . GLU A 1 196 ? 19.062 25.859 2.127 1 89.88 196 GLU A O 1
ATOM 1468 N N . GLU A 1 197 ? 17.453 25.062 3.307 1 83.88 197 GLU A N 1
ATOM 1469 C CA . GLU A 1 197 ? 17.641 26.016 4.391 1 83.88 197 GLU A CA 1
ATOM 1470 C C . GLU A 1 197 ? 19 25.828 5.062 1 83.88 197 GLU A C 1
ATOM 1472 O O . GLU A 1 197 ? 19.625 26.797 5.477 1 83.88 197 GLU A O 1
ATOM 1477 N N . GLU A 1 198 ? 19.375 24.594 5.129 1 85.12 198 GLU A N 1
ATOM 1478 C CA . GLU A 1 198 ? 20.625 24.281 5.809 1 85.12 198 GLU A CA 1
ATOM 1479 C C . GLU A 1 198 ? 21.812 24.344 4.852 1 85.12 198 GLU A C 1
ATOM 1481 O O . GLU A 1 198 ? 22.969 24.172 5.262 1 85.12 198 GLU A O 1
ATOM 1486 N N . GLY A 1 199 ? 21.547 24.562 3.668 1 90.62 199 GLY A N 1
ATOM 1487 C CA . GLY A 1 199 ? 22.609 24.641 2.672 1 90.62 199 GLY A CA 1
ATOM 1488 C C . GLY A 1 199 ? 23.281 23.297 2.416 1 90.62 199 GLY A C 1
ATOM 1489 O O . GLY A 1 199 ? 24.484 23.25 2.162 1 90.62 199 GLY A O 1
ATOM 1490 N N . GLU A 1 200 ? 22.531 22.25 2.57 1 93.38 200 GLU A N 1
ATOM 1491 C CA . GLU A 1 200 ? 23.062 20.891 2.389 1 93.38 200 GLU A CA 1
ATOM 1492 C C . GLU A 1 200 ? 22.625 20.312 1.047 1 93.38 200 GLU A C 1
ATOM 1494 O O . GLU A 1 200 ? 21.594 20.688 0.505 1 93.38 200 GLU A O 1
ATOM 1499 N N . GLN A 1 201 ? 23.484 19.406 0.553 1 96.5 201 GLN A N 1
ATOM 1500 C CA . GLN A 1 201 ? 23.141 18.672 -0.649 1 96.5 201 GLN A CA 1
ATOM 1501 C C . GLN A 1 201 ? 22.156 17.547 -0.328 1 96.5 201 GLN A C 1
ATOM 1503 O O . GLN A 1 201 ? 22.047 17.109 0.824 1 96.5 201 GLN A O 1
ATOM 1508 N N . ILE A 1 202 ? 21.438 17.156 -1.349 1 96.38 202 ILE A N 1
ATOM 1509 C CA . ILE A 1 202 ? 20.516 16.031 -1.188 1 96.38 202 ILE A CA 1
ATOM 1510 C C . ILE A 1 202 ? 21.016 14.836 -2.01 1 96.38 202 ILE A C 1
ATOM 1512 O O . ILE A 1 202 ? 21.766 15.008 -2.973 1 96.38 202 ILE A O 1
ATOM 1516 N N . PRO A 1 203 ? 20.641 13.625 -1.63 1 95.31 203 PRO A N 1
ATOM 1517 C CA . PRO A 1 203 ? 20.984 12.453 -2.443 1 95.31 203 PRO A CA 1
ATOM 1518 C C . PRO A 1 203 ? 20.422 12.539 -3.861 1 95.31 203 PRO A C 1
ATOM 1520 O O . PRO A 1 203 ? 19.312 13.008 -4.059 1 95.31 203 PRO A O 1
ATOM 1523 N N . GLU A 1 204 ? 21.141 11.961 -4.805 1 95.06 204 GLU A N 1
ATOM 1524 C CA . GLU A 1 204 ? 20.766 12 -6.215 1 95.06 204 GLU A CA 1
ATOM 1525 C C . GLU A 1 204 ? 19.438 11.289 -6.457 1 95.06 204 GLU A C 1
ATOM 1527 O O . GLU A 1 204 ? 18.703 11.641 -7.375 1 95.06 204 GLU A O 1
ATOM 1532 N N . ARG A 1 205 ? 19.109 10.383 -5.668 1 94.62 205 ARG A N 1
ATOM 1533 C CA . ARG A 1 205 ? 17.922 9.555 -5.895 1 94.62 205 ARG A CA 1
ATOM 1534 C C . ARG A 1 205 ? 16.656 10.281 -5.492 1 94.62 205 ARG A C 1
ATOM 1536 O O . ARG A 1 205 ? 15.547 9.828 -5.801 1 94.62 205 ARG A O 1
ATOM 1543 N N . TRP A 1 206 ? 16.75 11.422 -4.906 1 96.44 206 TRP A N 1
ATOM 1544 C CA . TRP A 1 206 ? 15.602 12.094 -4.316 1 96.44 206 TRP A CA 1
ATOM 1545 C C . TRP A 1 206 ? 14.781 12.812 -5.383 1 96.44 206 TRP A C 1
ATOM 1547 O O . TRP A 1 206 ? 13.547 12.766 -5.359 1 96.44 206 TRP A O 1
ATOM 1557 N N . ALA A 1 207 ? 15.555 13.445 -6.348 1 98 207 ALA A N 1
ATOM 1558 C CA . ALA A 1 207 ? 14.859 14.406 -7.203 1 98 207 ALA A CA 1
ATOM 1559 C C . ALA A 1 207 ? 15.578 14.57 -8.539 1 98 207 ALA A C 1
ATOM 1561 O O . ALA A 1 207 ? 16.656 14 -8.742 1 98 207 ALA A O 1
ATOM 1562 N N . MET A 1 208 ? 14.891 15.273 -9.422 1 97.94 208 MET A N 1
ATOM 1563 C CA . MET A 1 208 ? 15.445 15.547 -10.75 1 97.94 208 MET A CA 1
ATOM 1564 C C . MET A 1 208 ? 15.18 16.984 -11.164 1 97.94 208 MET A C 1
ATOM 1566 O O . MET A 1 208 ? 14.32 17.656 -10.586 1 97.94 208 MET A O 1
ATOM 1570 N N . ASP A 1 209 ? 15.961 17.484 -12.148 1 97.75 209 ASP A N 1
ATOM 1571 C CA . ASP A 1 209 ? 15.742 18.812 -12.719 1 97.75 209 ASP A CA 1
ATOM 1572 C C . ASP A 1 209 ? 14.727 18.75 -13.867 1 97.75 209 ASP A C 1
ATOM 1574 O O . ASP A 1 209 ? 14.102 17.719 -14.094 1 97.75 209 ASP A O 1
ATOM 1578 N N . ASP A 1 210 ? 14.539 19.891 -14.531 1 97.38 210 ASP A N 1
ATOM 1579 C CA . ASP A 1 210 ? 13.492 20.016 -15.539 1 97.38 210 ASP A CA 1
ATOM 1580 C C . ASP A 1 210 ? 13.906 19.312 -16.828 1 97.38 210 ASP A C 1
ATOM 1582 O O . ASP A 1 210 ? 13.164 19.344 -17.828 1 97.38 210 ASP A O 1
ATOM 1586 N N . GLN A 1 211 ? 15.102 18.672 -16.812 1 96.06 211 GLN A N 1
ATOM 1587 C CA . GLN A 1 211 ? 15.547 17.875 -17.953 1 96.06 211 GLN A CA 1
ATOM 1588 C C . GLN A 1 211 ? 15.547 16.391 -17.625 1 96.06 211 GLN A C 1
ATOM 1590 O O . GLN A 1 211 ? 15.906 15.555 -18.453 1 96.06 211 GLN A O 1
ATOM 1595 N N . GLY A 1 212 ? 15.188 16.047 -16.406 1 96.19 212 GLY A N 1
ATOM 1596 C CA . GLY A 1 212 ? 15.086 14.656 -16 1 96.19 212 GLY A CA 1
ATOM 1597 C C . GLY A 1 212 ? 16.375 14.117 -15.414 1 96.19 212 GLY A C 1
ATOM 1598 O O . GLY A 1 212 ? 16.5 12.914 -15.18 1 96.19 212 GLY A O 1
ATOM 1599 N N . ASN A 1 213 ? 17.312 15 -15.148 1 96.69 213 ASN A N 1
ATOM 1600 C CA . ASN A 1 213 ? 18.578 14.562 -14.578 1 96.69 213 ASN A CA 1
ATOM 1601 C C . ASN A 1 213 ? 18.547 14.625 -13.047 1 96.69 213 ASN A C 1
ATOM 1603 O O . ASN A 1 213 ? 17.953 15.531 -12.469 1 96.69 213 ASN A O 1
ATOM 1607 N N . PRO A 1 214 ? 19.203 13.602 -12.43 1 96.81 214 PRO A N 1
ATOM 1608 C CA . PRO A 1 214 ? 19.312 13.672 -10.969 1 96.81 214 PRO A CA 1
ATOM 1609 C C . PRO A 1 214 ? 20.031 14.93 -10.492 1 96.81 214 PRO A C 1
ATOM 1611 O O . PRO A 1 214 ? 20.969 15.406 -11.148 1 96.81 214 PRO A O 1
ATOM 1614 N N . VAL A 1 215 ? 19.625 15.461 -9.359 1 97.44 215 VAL A N 1
ATOM 1615 C CA . VAL A 1 215 ? 20.234 16.672 -8.836 1 97.44 215 VAL A CA 1
ATOM 1616 C C . VAL A 1 215 ? 20.641 16.469 -7.371 1 97.44 215 VAL A C 1
ATOM 1618 O O . VAL A 1 215 ? 20.047 15.641 -6.676 1 97.44 215 VAL A O 1
ATOM 1621 N N . THR A 1 216 ? 21.641 17.219 -6.914 1 97.88 216 THR A N 1
ATOM 1622 C CA . THR A 1 216 ? 22.047 17.156 -5.512 1 97.88 216 THR A CA 1
ATOM 1623 C C . THR A 1 216 ? 21.859 18.516 -4.844 1 97.88 216 THR A C 1
ATOM 1625 O O . THR A 1 216 ? 21.922 18.625 -3.617 1 97.88 216 THR A O 1
ATOM 1628 N N . ASP A 1 217 ? 21.688 19.531 -5.625 1 97.19 217 ASP A N 1
ATOM 1629 C CA . ASP A 1 217 ? 21.344 20.859 -5.098 1 97.19 217 ASP A CA 1
ATOM 1630 C C . ASP A 1 217 ? 19.844 21.016 -4.934 1 97.19 217 ASP A C 1
ATOM 1632 O O . ASP A 1 217 ? 19.094 20.984 -5.918 1 97.19 217 ASP A O 1
ATOM 1636 N N . PRO A 1 218 ? 19.422 21.25 -3.727 1 96.62 218 PRO A N 1
ATOM 1637 C CA . PRO A 1 218 ? 17.984 21.391 -3.527 1 96.62 218 PRO A CA 1
ATOM 1638 C C . PRO A 1 218 ? 17.375 22.5 -4.383 1 96.62 218 PRO A C 1
ATOM 1640 O O . PRO A 1 218 ? 16.203 22.438 -4.754 1 96.62 218 PRO A O 1
ATOM 1643 N N . ALA A 1 219 ? 18.094 23.484 -4.734 1 95.38 219 ALA A N 1
ATOM 1644 C CA . ALA A 1 219 ? 17.594 24.609 -5.52 1 95.38 219 ALA A CA 1
ATOM 1645 C C . ALA A 1 219 ? 17.266 24.188 -6.949 1 95.38 219 ALA A C 1
ATOM 1647 O O . ALA A 1 219 ? 16.516 24.875 -7.648 1 95.38 219 ALA A O 1
ATOM 1648 N N . ASP A 1 220 ? 17.828 23.094 -7.34 1 96.94 220 ASP A N 1
ATOM 1649 C CA . ASP A 1 220 ? 17.672 22.641 -8.719 1 96.94 220 ASP A CA 1
ATOM 1650 C C . ASP A 1 220 ? 16.5 21.656 -8.852 1 96.94 220 ASP A C 1
ATOM 1652 O O . ASP A 1 220 ? 16.219 21.172 -9.945 1 96.94 220 ASP A O 1
ATOM 1656 N N . VAL A 1 221 ? 15.82 21.375 -7.754 1 97.44 221 VAL A N 1
ATOM 1657 C CA . VAL A 1 221 ? 14.773 20.344 -7.754 1 97.44 221 VAL A CA 1
ATOM 1658 C C . VAL A 1 221 ? 13.586 20.828 -8.586 1 97.44 221 VAL A C 1
ATOM 1660 O O . VAL A 1 221 ? 13.016 21.891 -8.312 1 97.44 221 VAL A O 1
ATOM 1663 N N . HIS A 1 222 ? 13.266 20.062 -9.594 1 97.88 222 HIS A N 1
ATOM 1664 C CA . HIS A 1 222 ? 12.062 20.281 -10.391 1 97.88 222 HIS A CA 1
ATOM 1665 C C . HIS A 1 222 ? 10.945 19.328 -9.961 1 97.88 222 HIS A C 1
ATOM 1667 O O . HIS A 1 222 ? 9.789 19.75 -9.828 1 97.88 222 HIS A O 1
ATOM 1673 N N . ALA A 1 223 ? 11.312 18.062 -9.734 1 98.25 223 ALA A N 1
ATOM 1674 C CA . ALA A 1 223 ? 10.328 17.062 -9.312 1 98.25 223 ALA A CA 1
ATOM 1675 C C . ALA A 1 223 ? 10.961 16 -8.414 1 98.25 223 ALA A C 1
ATOM 1677 O O . ALA A 1 223 ? 12.117 15.625 -8.625 1 98.25 223 ALA A O 1
ATOM 1678 N N . LEU A 1 224 ? 10.227 15.562 -7.477 1 98.44 224 LEU A N 1
ATOM 1679 C CA . LEU A 1 224 ? 10.602 14.383 -6.707 1 98.44 224 LEU A CA 1
ATOM 1680 C C . LEU A 1 224 ? 10.32 13.102 -7.496 1 98.44 224 LEU A C 1
ATOM 1682 O O . LEU A 1 224 ? 9.641 13.141 -8.523 1 98.44 224 LEU A O 1
ATOM 1686 N N . ARG A 1 225 ? 10.867 12 -7 1 98.12 225 ARG A N 1
ATOM 1687 C CA . ARG A 1 225 ? 10.719 10.719 -7.68 1 98.12 225 ARG A CA 1
ATOM 1688 C C . ARG A 1 225 ? 9.875 9.758 -6.852 1 98.12 225 ARG A C 1
ATOM 1690 O O . ARG A 1 225 ? 9.906 9.789 -5.621 1 98.12 225 ARG A O 1
ATOM 1697 N N . PRO A 1 226 ? 9.141 8.852 -7.57 1 98.44 226 PRO A N 1
ATOM 1698 C CA . PRO A 1 226 ? 8.398 7.84 -6.82 1 98.44 226 PRO A CA 1
ATOM 1699 C C . PRO A 1 226 ? 9.312 6.793 -6.184 1 98.44 226 PRO A C 1
ATOM 1701 O O . PRO A 1 226 ? 10.305 6.391 -6.785 1 98.44 226 PRO A O 1
ATOM 1704 N N . VAL A 1 227 ? 8.938 6.32 -4.984 1 98.31 227 VAL A N 1
ATOM 1705 C CA . VAL A 1 227 ? 9.734 5.316 -4.285 1 98.31 227 VAL A CA 1
ATOM 1706 C C . VAL A 1 227 ? 9.734 4.012 -5.074 1 98.31 227 VAL A C 1
ATOM 1708 O O . VAL A 1 227 ? 8.688 3.555 -5.527 1 98.31 227 VAL A O 1
ATOM 1711 N N . GLY A 1 228 ? 10.945 3.451 -5.258 1 97 228 GLY A N 1
ATOM 1712 C CA . GLY A 1 228 ? 11.023 2.197 -5.988 1 97 228 GLY A CA 1
ATOM 1713 C C . GLY A 1 228 ? 10.586 2.322 -7.434 1 97 228 GLY A C 1
ATOM 1714 O O . GLY A 1 228 ? 10.211 1.329 -8.062 1 97 228 GLY A O 1
ATOM 1715 N N . GLY A 1 229 ? 10.508 3.486 -7.988 1 97.06 229 GLY A N 1
ATOM 1716 C CA . GLY A 1 229 ? 10.148 3.688 -9.383 1 97.06 229 GLY A CA 1
ATOM 1717 C C . GLY A 1 229 ? 8.695 3.367 -9.68 1 97.06 229 GLY A C 1
ATOM 1718 O O . GLY A 1 229 ? 7.789 3.977 -9.102 1 97.06 229 GLY A O 1
ATOM 1719 N N . PRO A 1 230 ? 8.523 2.342 -10.469 1 97.69 230 PRO A N 1
ATOM 1720 C CA . PRO A 1 230 ? 7.148 2.025 -10.867 1 97.69 230 PRO A CA 1
ATOM 1721 C C . PRO A 1 230 ? 6.262 1.655 -9.68 1 97.69 230 PRO A C 1
ATOM 1723 O O . PRO A 1 230 ? 5.047 1.875 -9.719 1 97.69 230 PRO A O 1
ATOM 1726 N N . LYS A 1 231 ? 6.875 1.131 -8.641 1 98.44 231 LYS A N 1
ATOM 1727 C CA . LYS A 1 231 ? 6.105 0.691 -7.477 1 98.44 231 LYS A CA 1
ATOM 1728 C C . LYS A 1 231 ? 5.496 1.879 -6.738 1 98.44 231 LYS A C 1
ATOM 1730 O O . LYS A 1 231 ? 4.285 1.923 -6.512 1 98.44 231 LYS A O 1
ATOM 1735 N N . GLY A 1 232 ? 6.34 2.879 -6.461 1 98.69 232 GLY A N 1
ATOM 1736 C CA . GLY A 1 232 ? 5.836 4.09 -5.832 1 98.69 232 GLY A CA 1
ATOM 1737 C C . GLY A 1 232 ? 4.898 4.883 -6.723 1 98.69 232 GLY A C 1
ATOM 1738 O O . GLY A 1 232 ? 3.949 5.504 -6.238 1 98.69 232 GLY A O 1
ATOM 1739 N N . TYR A 1 233 ? 5.152 4.863 -8.07 1 98.69 233 TYR A N 1
ATOM 1740 C CA . TYR A 1 233 ? 4.266 5.469 -9.062 1 98.69 233 TYR A CA 1
ATOM 1741 C C . TYR A 1 233 ? 2.863 4.875 -8.969 1 98.69 233 TYR A C 1
ATOM 1743 O O . TYR A 1 233 ? 1.877 5.609 -8.875 1 98.69 233 TYR A O 1
ATOM 1751 N N . GLY A 1 234 ? 2.756 3.58 -8.875 1 98.81 234 GLY A N 1
ATOM 1752 C CA . GLY A 1 234 ? 1.474 2.904 -8.75 1 98.81 234 GLY A CA 1
ATOM 1753 C C . GLY A 1 234 ? 0.764 3.213 -7.445 1 98.81 234 GLY A C 1
ATOM 1754 O O . GLY A 1 234 ? -0.445 3.451 -7.43 1 98.81 234 GLY A O 1
ATOM 1755 N N . LEU A 1 235 ? 1.512 3.219 -6.348 1 98.88 235 LEU A N 1
ATOM 1756 C CA . LEU A 1 235 ? 0.924 3.506 -5.043 1 98.88 235 LEU A CA 1
ATOM 1757 C C . LEU A 1 235 ? 0.404 4.938 -4.984 1 98.88 235 LEU A C 1
ATOM 1759 O O . LEU A 1 235 ? -0.673 5.191 -4.438 1 98.88 235 LEU A O 1
ATOM 1763 N N . GLY A 1 236 ? 1.229 5.887 -5.555 1 98.81 236 GLY A N 1
ATOM 1764 C CA . GLY A 1 236 ? 0.774 7.266 -5.617 1 98.81 236 GLY A CA 1
ATOM 1765 C C . GLY A 1 236 ? -0.514 7.434 -6.402 1 98.81 236 GLY A C 1
ATOM 1766 O O . GLY A 1 236 ? -1.381 8.219 -6.02 1 98.81 236 GLY A O 1
ATOM 1767 N N . LEU A 1 237 ? -0.627 6.684 -7.453 1 98.81 237 LEU A N 1
ATOM 1768 C CA . LEU A 1 237 ? -1.836 6.707 -8.273 1 98.81 237 LEU A CA 1
ATOM 1769 C C . LEU A 1 237 ? -3.031 6.172 -7.488 1 98.81 237 LEU A C 1
ATOM 1771 O O . LEU A 1 237 ? -4.129 6.727 -7.562 1 98.81 237 LEU A O 1
ATOM 1775 N N . LEU A 1 238 ? -2.801 5.113 -6.754 1 98.81 238 LEU A N 1
ATOM 1776 C CA . LEU A 1 238 ? -3.855 4.574 -5.902 1 98.81 238 LEU A CA 1
ATOM 1777 C C . LEU A 1 238 ? -4.371 5.629 -4.934 1 98.81 238 LEU A C 1
ATOM 1779 O O . LEU A 1 238 ? -5.578 5.75 -4.723 1 98.81 238 LEU A O 1
ATOM 1783 N N . VAL A 1 239 ? -3.48 6.363 -4.348 1 98.88 239 VAL A N 1
ATOM 1784 C CA . VAL A 1 239 ? -3.863 7.398 -3.391 1 98.88 239 VAL A CA 1
ATOM 1785 C C . VAL A 1 239 ? -4.738 8.445 -4.078 1 98.88 239 VAL A C 1
ATOM 1787 O O . VAL A 1 239 ? -5.754 8.867 -3.529 1 98.88 239 VAL A O 1
ATOM 1790 N N . ASP A 1 240 ? -4.371 8.859 -5.273 1 98.81 240 ASP A N 1
ATOM 1791 C CA . ASP A 1 240 ? -5.184 9.82 -6.02 1 98.81 240 ASP A CA 1
ATOM 1792 C C . ASP A 1 240 ? -6.578 9.266 -6.285 1 98.81 240 ASP A C 1
ATOM 1794 O O . ASP A 1 240 ? -7.57 9.992 -6.176 1 98.81 240 ASP A O 1
ATOM 1798 N N . VAL A 1 241 ? -6.629 8.047 -6.578 1 98.81 241 VAL A N 1
ATOM 1799 C CA . VAL A 1 241 ? -7.918 7.457 -6.918 1 98.81 241 VAL A CA 1
ATOM 1800 C C . VAL A 1 241 ? -8.781 7.348 -5.664 1 98.81 241 VAL A C 1
ATOM 1802 O O . VAL A 1 241 ? -9.938 7.773 -5.664 1 98.81 241 VAL A O 1
ATOM 1805 N N . CYS A 1 242 ? -8.25 6.82 -4.578 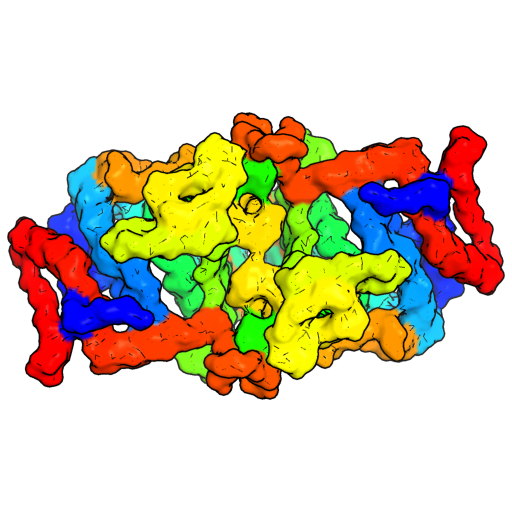1 98.75 242 CYS A N 1
ATOM 1806 C CA . CYS A 1 242 ? -9.023 6.566 -3.367 1 98.75 242 CYS A CA 1
ATOM 1807 C C . CYS A 1 242 ? -9.383 7.875 -2.67 1 98.75 242 CYS A C 1
ATOM 1809 O O . CYS A 1 242 ? -10.492 8.016 -2.145 1 98.75 242 CYS A O 1
ATOM 1811 N N . SER A 1 243 ? -8.445 8.828 -2.689 1 98.62 243 SER A N 1
ATOM 1812 C CA . SER A 1 243 ? -8.672 10.078 -1.978 1 98.62 243 SER A CA 1
ATOM 1813 C C . SER A 1 243 ? -9.391 11.094 -2.861 1 98.62 243 SER A C 1
ATOM 1815 O O . SER A 1 243 ? -10.242 11.852 -2.383 1 98.62 243 SER A O 1
ATOM 1817 N N . GLY A 1 244 ? -9.023 11.117 -4.117 1 98.44 244 GLY A N 1
ATOM 1818 C CA . GLY A 1 244 ? -9.523 12.156 -5 1 98.44 244 GLY A CA 1
ATOM 1819 C C . GLY A 1 244 ? -10.734 11.727 -5.809 1 98.44 244 GLY A C 1
ATOM 1820 O O . GLY A 1 244 ? -11.859 12.164 -5.543 1 98.44 244 GLY A O 1
ATOM 1821 N N . VAL A 1 245 ? -10.586 10.75 -6.66 1 98.62 245 VAL A N 1
ATOM 1822 C CA . VAL A 1 245 ? -11.617 10.359 -7.609 1 98.62 245 VAL A CA 1
ATOM 1823 C C . VAL A 1 245 ? -12.812 9.766 -6.863 1 98.62 245 VAL A C 1
ATOM 1825 O O . VAL A 1 245 ? -13.953 10.148 -7.102 1 98.62 245 VAL A O 1
ATOM 1828 N N . LEU A 1 246 ? -12.555 8.867 -5.938 1 98.44 246 LEU A N 1
ATOM 1829 C CA . LEU A 1 246 ? -13.602 8.148 -5.219 1 98.44 246 LEU A CA 1
ATOM 1830 C C . LEU A 1 246 ? -14.438 9.109 -4.375 1 98.44 246 LEU A C 1
ATOM 1832 O O . LEU A 1 246 ? -15.641 8.906 -4.203 1 98.44 246 LEU A O 1
ATOM 1836 N N . SER A 1 247 ? -13.828 10.172 -3.871 1 98.12 247 SER A N 1
ATOM 1837 C CA . SER A 1 247 ? -14.523 11.125 -3.01 1 98.12 247 SER A CA 1
ATOM 1838 C C . SER A 1 247 ? -15.211 12.211 -3.83 1 98.12 247 SER A C 1
ATOM 1840 O O . SER A 1 247 ? -16.016 12.984 -3.297 1 98.12 247 SER A O 1
ATOM 1842 N N . GLY A 1 248 ? -14.859 12.273 -5.098 1 97.56 248 GLY A N 1
ATOM 1843 C CA . GLY A 1 248 ? -15.375 13.336 -5.945 1 97.56 248 GLY A CA 1
ATOM 1844 C C . GLY A 1 248 ? -14.555 14.609 -5.871 1 97.56 248 GLY A C 1
ATOM 1845 O O . GLY A 1 248 ? -14.984 15.664 -6.344 1 97.56 248 GLY A O 1
ATOM 1846 N N . MET A 1 249 ? -13.469 14.484 -5.246 1 97.56 249 MET A N 1
ATOM 1847 C CA . MET A 1 249 ? -12.547 15.617 -5.18 1 97.56 249 MET A CA 1
ATOM 1848 C C . MET A 1 249 ? -11.523 15.547 -6.305 1 97.56 249 MET A C 1
ATOM 1850 O O . MET A 1 249 ? -11.648 14.727 -7.215 1 97.56 249 MET A O 1
ATOM 1854 N N . GLY A 1 250 ? -10.555 16.344 -6.34 1 93.81 250 GLY A N 1
ATOM 1855 C CA . GLY A 1 250 ? -9.57 16.375 -7.406 1 93.81 250 GLY A CA 1
ATOM 1856 C C . GLY A 1 250 ? -8.383 15.469 -7.152 1 93.81 250 GLY A C 1
ATOM 1857 O O . GLY A 1 250 ? -8.125 15.078 -6.012 1 93.81 250 GLY A O 1
ATOM 1858 N N . VAL A 1 251 ? -7.75 15.078 -8.234 1 97.75 251 VAL A N 1
ATOM 1859 C CA . VAL A 1 251 ? -6.461 14.406 -8.133 1 97.75 251 VAL A CA 1
ATOM 1860 C C . VAL A 1 251 ? -5.363 15.438 -7.852 1 97.75 251 VAL A C 1
ATOM 1862 O O . VAL A 1 251 ? -5.637 16.625 -7.746 1 97.75 251 VAL A O 1
ATOM 1865 N N . SER A 1 252 ? -4.156 14.992 -7.723 1 98 252 SER A N 1
ATOM 1866 C CA . SER A 1 252 ? -3.053 15.789 -7.195 1 98 252 SER A CA 1
ATOM 1867 C C . SER A 1 252 ? -2.92 17.109 -7.941 1 98 252 SER A C 1
ATOM 1869 O O . SER A 1 252 ? -2.756 18.172 -7.324 1 98 252 SER A O 1
ATOM 1871 N N . PRO A 1 253 ? -3.014 17.172 -9.281 1 97.19 253 PRO A N 1
ATOM 1872 C CA . PRO A 1 253 ? -2.879 18.453 -9.977 1 97.19 253 PRO A CA 1
ATOM 1873 C C . PRO A 1 253 ? -3.969 19.453 -9.602 1 97.19 253 PRO A C 1
ATOM 1875 O O . PRO A 1 253 ? -3.822 20.656 -9.836 1 97.19 253 PRO A O 1
ATOM 1878 N N . ASP A 1 254 ? -5.047 18.969 -9.016 1 96.56 254 ASP A N 1
ATOM 1879 C CA . ASP A 1 254 ? -6.195 19.812 -8.695 1 96.56 254 ASP A CA 1
ATOM 1880 C C . ASP A 1 254 ? -6.168 20.234 -7.23 1 96.56 254 ASP A C 1
ATOM 1882 O O . ASP A 1 254 ? -7.047 20.969 -6.777 1 96.56 254 ASP A O 1
ATOM 1886 N N . VAL A 1 255 ? -5.223 19.719 -6.457 1 96.31 255 VAL A N 1
ATOM 1887 C CA . VAL A 1 255 ? -5.145 20.047 -5.035 1 96.31 255 VAL A CA 1
ATOM 1888 C C . VAL A 1 255 ? -4.281 21.281 -4.828 1 96.31 255 VAL A C 1
ATOM 1890 O O . VAL A 1 255 ? -3.113 21.312 -5.215 1 96.31 255 VAL A O 1
ATOM 1893 N N . ASP A 1 256 ? -4.793 22.234 -4.172 1 93.31 256 ASP A N 1
ATOM 1894 C CA . ASP A 1 256 ? -4.094 23.5 -3.963 1 93.31 256 ASP A CA 1
ATOM 1895 C C . ASP A 1 256 ? -3.086 23.391 -2.822 1 93.31 256 ASP A C 1
ATOM 1897 O O . ASP A 1 256 ? -3.248 22.562 -1.921 1 93.31 256 ASP A O 1
ATOM 1901 N N . SER A 1 257 ? -2.154 24.234 -2.914 1 90.25 257 SER A N 1
ATOM 1902 C CA . SER A 1 257 ? -1.132 24.312 -1.876 1 90.25 257 SER A CA 1
ATOM 1903 C C . SER A 1 257 ? -1.683 24.953 -0.604 1 90.25 257 SER A C 1
ATOM 1905 O O . SER A 1 257 ? -2.535 25.844 -0.667 1 90.25 257 SER A O 1
ATOM 1907 N N . LEU A 1 258 ? -1.162 24.484 0.491 1 91.44 258 LEU A N 1
ATOM 1908 C CA . LEU A 1 258 ? -1.496 25.078 1.781 1 91.44 258 LEU A CA 1
ATOM 1909 C C . LEU A 1 258 ? -0.919 26.484 1.901 1 91.44 258 LEU A C 1
ATOM 1911 O O . LEU A 1 258 ? -1.34 27.266 2.762 1 91.44 258 LEU A O 1
ATOM 1915 N N . TYR A 1 259 ? -0.02 26.922 0.974 1 90.38 259 TYR A N 1
ATOM 1916 C CA . TYR A 1 259 ? 0.777 28.125 1.207 1 90.38 259 TYR A CA 1
ATOM 1917 C C . TYR A 1 259 ? 0.525 29.172 0.123 1 90.38 259 TYR A C 1
ATOM 1919 O O . TYR A 1 259 ? 0.904 30.328 0.272 1 90.38 259 TYR A O 1
ATOM 1927 N N . ASP A 1 260 ? -0.094 28.734 -0.875 1 89.44 260 ASP A N 1
ATOM 1928 C CA . ASP A 1 260 ? -0.144 29.609 -2.031 1 89.44 260 ASP A CA 1
ATOM 1929 C C . ASP A 1 260 ? -1.421 30.453 -2.025 1 89.44 260 ASP A C 1
ATOM 1931 O O . ASP A 1 260 ? -1.419 31.594 -2.479 1 89.44 260 ASP A O 1
ATOM 1935 N N . ASP A 1 261 ? -2.471 29.891 -1.615 1 92.44 261 ASP A N 1
ATOM 1936 C CA . ASP A 1 261 ? -3.771 30.547 -1.577 1 92.44 261 ASP A CA 1
ATOM 1937 C C . ASP A 1 261 ? -4.508 30.234 -0.278 1 92.44 261 ASP A C 1
ATOM 1939 O O . ASP A 1 261 ? -4.961 29.109 -0.072 1 92.44 261 ASP A O 1
ATOM 1943 N N . TYR A 1 262 ? -4.758 31.297 0.48 1 95.94 262 TYR A N 1
ATOM 1944 C CA . TYR A 1 262 ? -5.379 31.094 1.787 1 95.94 262 TYR A CA 1
ATOM 1945 C C . TYR A 1 262 ? -6.871 31.391 1.732 1 95.94 262 TYR A C 1
ATOM 1947 O O . TYR A 1 262 ? -7.578 31.25 2.734 1 95.94 262 TYR A O 1
ATOM 1955 N N . SER A 1 263 ? -7.293 31.812 0.567 1 96.75 263 SER A N 1
ATOM 1956 C CA . SER A 1 263 ? -8.672 32.281 0.483 1 96.75 263 SER A CA 1
ATOM 1957 C C . SER A 1 263 ? -9.594 31.219 -0.071 1 96.75 263 SER A C 1
ATOM 1959 O O . SER A 1 263 ? -10.82 31.344 0.009 1 96.75 263 SER A O 1
ATOM 1961 N N . ASN A 1 264 ? -9.023 30.203 -0.587 1 96.75 264 ASN A N 1
ATOM 1962 C CA . ASN A 1 264 ? -9.812 29.109 -1.135 1 96.75 264 ASN A CA 1
ATOM 1963 C C . ASN A 1 264 ? -9.445 27.766 -0.493 1 96.75 264 ASN A C 1
ATOM 1965 O O . ASN A 1 264 ? -8.273 27.531 -0.173 1 96.75 264 ASN A O 1
ATOM 1969 N N . PRO A 1 265 ? -10.484 26.906 -0.302 1 97.38 265 PRO A N 1
ATOM 1970 C CA . PRO A 1 265 ? -10.156 25.562 0.19 1 97.38 265 PRO A CA 1
ATOM 1971 C C . PRO A 1 265 ? -9.227 24.797 -0.751 1 97.38 265 PRO A C 1
ATOM 1973 O O . PRO A 1 265 ? -9.258 25.016 -1.966 1 97.38 265 PRO A O 1
ATOM 1976 N N . GLN A 1 266 ? -8.43 23.906 -0.204 1 96.5 266 GLN A N 1
ATOM 1977 C CA . GLN A 1 266 ? -7.465 23.141 -0.987 1 96.5 266 GLN A CA 1
ATOM 1978 C C . GLN A 1 266 ? -8.164 22.109 -1.868 1 96.5 266 GLN A C 1
ATOM 1980 O O . GLN A 1 266 ? -7.613 21.688 -2.889 1 96.5 266 GLN A O 1
ATOM 1985 N N . GLY A 1 267 ? -9.344 21.641 -1.402 1 95.56 267 GLY A N 1
ATOM 1986 C CA . GLY A 1 267 ? -10.062 20.656 -2.186 1 95.56 267 GLY A CA 1
ATOM 1987 C C . GLY A 1 267 ? -9.477 19.25 -2.061 1 95.56 267 GLY A C 1
ATOM 1988 O O . GLY A 1 267 ? -9.383 18.531 -3.049 1 95.56 267 GLY A O 1
ATOM 1989 N N . VAL A 1 268 ? -9.133 18.875 -0.869 1 97.38 268 VAL A N 1
ATOM 1990 C CA . VAL A 1 268 ? -8.516 17.578 -0.625 1 97.38 268 VAL A CA 1
ATOM 1991 C C . VAL A 1 268 ? -9.586 16.547 -0.29 1 97.38 268 VAL A C 1
ATOM 1993 O O . VAL A 1 268 ? -10.602 16.875 0.335 1 97.38 268 VAL A O 1
ATOM 1996 N N . GLY A 1 269 ? -9.406 15.344 -0.81 1 98.38 269 GLY A N 1
ATOM 1997 C CA . GLY A 1 269 ? -10.125 14.18 -0.323 1 98.38 269 GLY A CA 1
ATOM 1998 C C . GLY A 1 269 ? -9.242 13.211 0.449 1 98.38 269 GLY A C 1
ATOM 1999 O O . GLY A 1 269 ? -8.016 13.281 0.36 1 98.38 269 GLY A O 1
ATOM 2000 N N . HIS A 1 270 ? -9.883 12.469 1.356 1 98.88 270 HIS A N 1
ATOM 2001 C CA . HIS A 1 270 ? -9.211 11.422 2.115 1 98.88 270 HIS A CA 1
ATOM 2002 C C . HIS A 1 270 ? -9.961 10.102 2.025 1 98.88 270 HIS A C 1
ATOM 2004 O O . HIS A 1 270 ? -11.156 10.078 1.696 1 98.88 270 HIS A O 1
ATOM 2010 N N . TRP A 1 271 ? -9.258 9.062 2.186 1 98.88 271 TRP A N 1
ATOM 2011 C CA . TRP A 1 271 ? -9.812 7.723 2.344 1 98.88 271 TRP A CA 1
ATOM 2012 C C . TRP A 1 271 ? -9.336 7.086 3.645 1 98.88 271 TRP A C 1
ATOM 2014 O O . TRP A 1 271 ? -8.125 7 3.895 1 98.88 271 TRP A O 1
ATOM 2024 N N . VAL A 1 272 ? -10.273 6.711 4.539 1 98.88 272 VAL A N 1
ATOM 2025 C CA . VAL A 1 272 ? -9.906 6.125 5.824 1 98.88 272 VAL A CA 1
ATOM 2026 C C . VAL A 1 272 ? -10.766 4.891 6.094 1 98.88 272 VAL A C 1
ATOM 2028 O O . VAL A 1 272 ? -11.867 4.762 5.559 1 98.88 272 VAL A O 1
ATOM 2031 N N . GLY A 1 273 ? -10.219 4.031 6.887 1 98.81 273 GLY A N 1
ATOM 2032 C CA . GLY A 1 273 ? -11 2.854 7.215 1 98.81 273 GLY A CA 1
ATOM 2033 C C . GLY A 1 273 ? -10.375 1.995 8.297 1 98.81 273 GLY A C 1
ATOM 2034 O O . GLY A 1 273 ? -9.289 2.307 8.789 1 98.81 273 GLY A O 1
ATOM 2035 N N . ALA A 1 274 ? -11.125 0.959 8.664 1 98.94 274 ALA A N 1
ATOM 2036 C CA . ALA A 1 274 ? -10.719 0.069 9.742 1 98.94 274 ALA A CA 1
ATOM 2037 C C . ALA A 1 274 ? -11.164 -1.365 9.477 1 98.94 274 ALA A C 1
ATOM 2039 O O . ALA A 1 274 ? -12.203 -1.592 8.844 1 98.94 274 ALA A O 1
ATOM 2040 N N . ILE A 1 275 ? -10.367 -2.26 9.891 1 98.88 275 ILE A N 1
ATOM 2041 C CA . ILE A 1 275 ? -10.68 -3.684 9.93 1 98.88 275 ILE A CA 1
ATOM 2042 C C . ILE A 1 275 ? -10.648 -4.184 11.367 1 98.88 275 ILE A C 1
ATOM 2044 O O . ILE A 1 275 ? -9.664 -3.982 12.086 1 98.88 275 ILE A O 1
ATOM 2048 N N . ASP A 1 276 ? -11.727 -4.793 11.789 1 98.88 276 ASP A N 1
ATOM 2049 C CA . ASP A 1 276 ? -11.789 -5.41 13.117 1 98.88 276 ASP A CA 1
ATOM 2050 C C . ASP A 1 276 ? -11.336 -6.863 13.062 1 98.88 276 ASP A C 1
ATOM 2052 O O . ASP A 1 276 ? -12.062 -7.738 12.594 1 98.88 276 ASP A O 1
ATOM 2056 N N . PRO A 1 277 ? -10.18 -7.176 13.57 1 98.62 277 PRO A N 1
ATOM 2057 C CA . PRO A 1 277 ? -9.641 -8.539 13.461 1 98.62 277 PRO A CA 1
ATOM 2058 C C . PRO A 1 277 ? -10.516 -9.57 14.172 1 98.62 277 PRO A C 1
ATOM 2060 O O . PRO A 1 277 ? -10.43 -10.766 13.875 1 98.62 277 PRO A O 1
ATOM 2063 N N . SER A 1 278 ? -11.367 -9.148 15.086 1 98.5 278 SER A N 1
ATOM 2064 C CA . SER A 1 278 ? -12.156 -10.078 15.883 1 98.5 278 SER A CA 1
ATOM 2065 C C . SER A 1 278 ? -13.195 -10.797 15.031 1 98.5 278 SER A C 1
ATOM 2067 O O . SER A 1 278 ? -13.758 -11.812 15.453 1 98.5 278 SER A O 1
ATOM 2069 N N . PHE A 1 279 ? -13.484 -10.367 13.844 1 98.56 279 PHE A N 1
ATOM 2070 C CA . PHE A 1 279 ? -14.414 -11.023 12.922 1 98.56 279 PHE A CA 1
ATOM 2071 C C . PHE A 1 279 ? -13.742 -12.203 12.234 1 98.56 279 PHE A C 1
ATOM 2073 O O . PHE A 1 279 ? -14.422 -13.047 11.641 1 98.56 279 PHE A O 1
ATOM 2080 N N . TYR A 1 280 ? -12.406 -12.266 12.352 1 97.69 280 TYR A N 1
ATOM 2081 C CA . TYR A 1 280 ? -11.656 -13.289 11.625 1 97.69 280 TYR A CA 1
ATOM 2082 C C . TYR A 1 280 ? -11 -14.266 12.594 1 97.69 280 TYR A C 1
ATOM 2084 O O . TYR A 1 280 ? -10.828 -15.445 12.273 1 97.69 280 TYR A O 1
ATOM 2092 N N . ARG A 1 281 ? -10.508 -13.656 13.703 1 95.62 281 ARG A N 1
ATOM 2093 C CA . ARG A 1 281 ? -9.797 -14.359 14.773 1 95.62 281 ARG A CA 1
ATOM 2094 C C . ARG A 1 281 ? -10.242 -13.867 16.141 1 95.62 281 ARG A C 1
ATOM 2096 O O . ARG A 1 281 ? -10.727 -12.742 16.281 1 95.62 281 ARG A O 1
ATOM 2103 N N . GLU A 1 282 ? -10.016 -14.805 17.172 1 97.75 282 GLU A N 1
ATOM 2104 C CA . GLU A 1 282 ? -10.117 -14.258 18.516 1 97.75 282 GLU A CA 1
ATOM 2105 C C . GLU A 1 282 ? -9.102 -13.141 18.734 1 97.75 282 GLU A C 1
ATOM 2107 O O . GLU A 1 282 ? -7.91 -13.312 18.438 1 97.75 282 GLU A O 1
ATOM 2112 N N . LEU A 1 283 ? -9.594 -12.023 19.234 1 97.94 283 LEU A N 1
ATOM 2113 C CA . LEU A 1 283 ? -8.766 -10.82 19.328 1 97.94 283 LEU A CA 1
ATOM 2114 C C . LEU A 1 283 ? -7.516 -11.078 20.156 1 97.94 283 LEU A C 1
ATOM 2116 O O . LEU A 1 283 ? -6.41 -10.711 19.75 1 97.94 283 LEU A O 1
ATOM 2120 N N . PRO A 1 284 ? -7.531 -11.758 21.359 1 98.06 284 PRO A N 1
ATOM 2121 C CA . PRO A 1 284 ? -6.309 -12.023 22.125 1 98.06 284 PRO A CA 1
ATOM 2122 C C . PRO A 1 284 ? -5.305 -12.875 21.344 1 98.06 284 PRO A C 1
ATOM 2124 O O . PRO A 1 284 ? -4.098 -12.664 21.453 1 98.06 284 PRO A O 1
ATOM 2127 N N . THR A 1 285 ? -5.836 -13.836 20.578 1 98.19 285 THR A N 1
ATOM 2128 C CA . THR A 1 285 ? -4.965 -14.68 19.766 1 98.19 285 THR A CA 1
ATOM 2129 C C . THR A 1 285 ? -4.281 -13.859 18.672 1 98.19 285 THR A C 1
ATOM 2131 O O . THR A 1 285 ? -3.076 -14 18.438 1 98.19 285 THR A O 1
ATOM 2134 N N . PHE A 1 286 ? -5.125 -13.031 18.062 1 98.31 286 PHE A N 1
ATOM 2135 C CA . PHE A 1 286 ? -4.586 -12.148 17.031 1 98.31 286 PHE A CA 1
ATOM 2136 C C . PHE A 1 286 ? -3.459 -11.289 17.594 1 98.31 286 PHE A C 1
ATOM 2138 O O . PHE A 1 286 ? -2.359 -11.258 17.047 1 98.31 286 PHE A O 1
ATOM 2145 N N . LYS A 1 287 ? -3.623 -10.602 18.625 1 98.12 287 LYS A N 1
ATOM 2146 C CA . LYS A 1 287 ? -2.639 -9.68 19.203 1 98.12 287 LYS A CA 1
ATOM 2147 C C . LYS A 1 287 ? -1.427 -10.438 19.734 1 98.12 287 LYS A C 1
ATOM 2149 O O . LYS A 1 287 ? -0.3 -9.945 19.672 1 98.12 287 LYS A O 1
ATOM 2154 N N . ALA A 1 288 ? -1.621 -11.664 20.297 1 98 288 ALA A N 1
ATOM 2155 C CA . ALA A 1 288 ? -0.505 -12.492 20.75 1 98 288 ALA A CA 1
ATOM 2156 C C . ALA A 1 288 ? 0.4 -12.875 19.578 1 98 288 ALA A C 1
ATOM 2158 O O . ALA A 1 288 ? 1.624 -12.914 19.719 1 98 288 ALA A O 1
ATOM 2159 N N . GLU A 1 289 ? -0.208 -13.172 18.484 1 98.19 289 GLU A N 1
ATOM 2160 C CA . GLU A 1 289 ? 0.565 -13.555 17.312 1 98.19 289 GLU A CA 1
ATOM 2161 C C . GLU A 1 289 ? 1.302 -12.352 16.719 1 98.19 289 GLU A C 1
ATOM 2163 O O . GLU A 1 289 ? 2.406 -12.492 16.188 1 98.19 289 GLU A O 1
ATOM 2168 N N . ILE A 1 290 ? 0.696 -11.164 16.812 1 98.38 290 ILE A N 1
ATOM 2169 C CA . ILE A 1 290 ? 1.404 -9.945 16.438 1 98.38 290 ILE A CA 1
ATOM 2170 C C . ILE A 1 290 ? 2.627 -9.758 17.344 1 98.38 290 ILE A C 1
ATOM 2172 O O . ILE A 1 290 ? 3.715 -9.438 16.859 1 98.38 290 ILE A O 1
ATOM 2176 N N . ASP A 1 291 ? 2.451 -10.016 18.562 1 97.25 291 ASP A N 1
ATOM 2177 C CA . ASP A 1 291 ? 3.561 -9.875 19.5 1 97.25 291 ASP A CA 1
ATOM 2178 C C . ASP A 1 291 ? 4.652 -10.898 19.219 1 97.25 291 ASP A C 1
ATOM 2180 O O . ASP A 1 291 ? 5.844 -10.602 19.344 1 97.25 291 ASP A O 1
ATOM 2184 N N . ASP A 1 292 ? 4.23 -12.078 18.875 1 97.62 292 ASP A N 1
ATOM 2185 C CA . ASP A 1 292 ? 5.191 -13.102 18.484 1 97.62 292 ASP A CA 1
ATOM 2186 C C . ASP A 1 292 ? 5.965 -12.672 17.234 1 97.62 292 ASP A C 1
ATOM 2188 O O . ASP A 1 292 ? 7.18 -12.859 17.156 1 97.62 292 ASP A O 1
ATOM 2192 N N . LEU A 1 293 ? 5.25 -12.133 16.312 1 98.06 293 LEU A N 1
ATOM 2193 C CA . LEU A 1 293 ? 5.879 -11.602 15.102 1 98.06 293 LEU A CA 1
ATOM 2194 C C . LEU A 1 293 ? 6.922 -10.547 15.453 1 98.06 293 LEU A C 1
ATOM 2196 O O . LEU A 1 293 ? 8.031 -10.562 14.914 1 98.06 293 LEU A O 1
ATOM 2200 N N . ILE A 1 294 ? 6.602 -9.656 16.344 1 97.88 294 ILE A N 1
ATOM 2201 C CA . ILE A 1 294 ? 7.508 -8.602 16.797 1 97.88 294 ILE A CA 1
ATOM 2202 C C . ILE A 1 294 ? 8.75 -9.227 17.422 1 97.88 294 ILE A C 1
ATOM 2204 O O . ILE A 1 294 ? 9.875 -8.82 17.125 1 97.88 294 ILE A O 1
ATOM 2208 N N . THR A 1 295 ? 8.539 -10.188 18.266 1 97.69 295 THR A N 1
ATOM 2209 C CA . THR A 1 295 ? 9.641 -10.852 18.953 1 97.69 295 THR A CA 1
ATOM 2210 C C . THR A 1 295 ? 10.586 -11.508 17.953 1 97.69 295 THR A C 1
ATOM 2212 O O . THR A 1 295 ? 11.805 -11.359 18.062 1 97.69 295 THR A O 1
ATOM 2215 N N . ARG A 1 296 ? 10.047 -12.148 17.031 1 98 296 ARG A N 1
ATOM 2216 C CA . ARG A 1 296 ? 10.852 -12.836 16.031 1 98 296 ARG A CA 1
ATOM 2217 C C . ARG A 1 296 ? 11.609 -11.836 15.156 1 98 296 ARG A C 1
ATOM 2219 O O . ARG A 1 296 ? 12.766 -12.07 14.805 1 98 296 ARG A O 1
ATOM 2226 N N . LEU A 1 297 ? 10.945 -10.773 14.82 1 97.94 297 LEU A N 1
ATOM 2227 C CA . LEU A 1 297 ? 11.594 -9.734 14.023 1 97.94 297 LEU A CA 1
ATOM 2228 C C . LEU A 1 297 ? 12.773 -9.133 14.766 1 97.94 297 LEU A C 1
ATOM 2230 O O . LEU A 1 297 ? 13.844 -8.922 14.18 1 97.94 297 LEU A O 1
ATOM 2234 N N . LYS A 1 298 ? 12.602 -8.883 15.969 1 97.44 298 LYS A N 1
ATOM 2235 C CA . LYS A 1 298 ? 13.633 -8.234 16.766 1 97.44 298 LYS A CA 1
ATOM 2236 C C . LYS A 1 298 ? 14.797 -9.18 17.031 1 97.44 298 LYS A C 1
ATOM 2238 O O . LYS A 1 298 ? 15.883 -8.742 17.438 1 97.44 298 LYS A O 1
ATOM 2243 N N . ALA A 1 299 ? 14.594 -10.453 16.797 1 97.88 299 ALA A N 1
ATOM 2244 C CA . ALA A 1 299 ? 15.633 -11.453 17 1 97.88 299 ALA A CA 1
ATOM 2245 C C . ALA A 1 299 ? 16.5 -11.609 15.758 1 97.88 299 ALA A C 1
ATOM 2247 O O . ALA A 1 299 ? 17.547 -12.258 15.797 1 97.88 299 ALA A O 1
ATOM 2248 N N . VAL A 1 300 ? 16.109 -11.031 14.641 1 98.31 300 VAL A N 1
ATOM 2249 C CA . VAL A 1 300 ? 16.906 -11.094 13.414 1 98.31 300 VAL A CA 1
ATOM 2250 C C . VAL A 1 300 ? 18.25 -10.398 13.625 1 98.31 300 VAL A C 1
ATOM 2252 O O . VAL A 1 300 ? 18.297 -9.328 14.242 1 98.31 300 VAL A O 1
ATOM 2255 N N . ARG A 1 301 ? 19.359 -11.008 13.016 1 97.44 301 ARG A N 1
ATOM 2256 C CA . ARG A 1 301 ? 20.688 -10.414 13.148 1 97.44 301 ARG A CA 1
ATOM 2257 C C . ARG A 1 301 ? 20.734 -9.023 12.523 1 97.44 301 ARG A C 1
ATOM 2259 O O . ARG A 1 301 ? 20.438 -8.859 11.336 1 97.44 301 ARG A O 1
ATOM 2266 N N . PRO A 1 302 ? 21.031 -7.918 13.312 1 97.56 302 PRO A N 1
ATOM 2267 C CA . PRO A 1 302 ? 21.125 -6.566 12.758 1 97.56 302 PRO A CA 1
ATOM 2268 C C . PRO A 1 302 ? 22.375 -6.359 11.898 1 97.56 302 PRO A C 1
ATOM 2270 O O . PRO A 1 302 ? 23.375 -7.055 12.094 1 97.56 302 PRO A O 1
ATOM 2273 N N . LYS A 1 303 ? 22.266 -5.488 11.016 1 95.94 303 LYS A N 1
ATOM 2274 C CA . LYS A 1 303 ? 23.438 -5.051 10.273 1 95.94 303 LYS A CA 1
ATOM 2275 C C . LYS A 1 303 ? 24.453 -4.383 11.203 1 95.94 303 LYS A C 1
ATOM 2277 O O . LYS A 1 303 ? 24.094 -3.895 12.273 1 95.94 303 LYS A O 1
ATOM 2282 N N . ASP A 1 304 ? 25.672 -4.316 10.648 1 93.25 304 ASP A N 1
ATOM 2283 C CA . ASP A 1 304 ? 26.688 -3.596 11.406 1 93.25 304 ASP A CA 1
ATOM 2284 C C . ASP A 1 304 ? 26.266 -2.148 11.656 1 93.25 304 ASP A C 1
ATOM 2286 O O . ASP A 1 304 ? 25.797 -1.468 10.734 1 93.25 304 ASP A O 1
ATOM 2290 N N . GLY A 1 305 ? 26.375 -1.752 12.852 1 93.88 305 GLY A N 1
ATOM 2291 C CA . GLY A 1 305 ? 26.031 -0.382 13.195 1 93.88 305 GLY A CA 1
ATOM 2292 C C . GLY A 1 305 ? 24.578 -0.216 13.594 1 93.88 305 GLY A C 1
ATOM 2293 O O . GLY A 1 305 ? 24.156 0.876 13.984 1 93.88 305 GLY A O 1
ATOM 2294 N N . VAL A 1 306 ? 23.812 -1.239 13.445 1 94.81 306 VAL A N 1
ATOM 2295 C CA . VAL A 1 306 ? 22.406 -1.218 13.852 1 94.81 306 VAL A CA 1
ATOM 2296 C C . VAL A 1 306 ? 22.25 -1.956 15.172 1 94.81 306 VAL A C 1
ATOM 2298 O O . VAL A 1 306 ? 22.594 -3.137 15.281 1 94.81 306 VAL A O 1
ATOM 2301 N N . ASP A 1 307 ? 21.75 -1.329 16.172 1 94.81 307 ASP A N 1
ATOM 2302 C CA . ASP A 1 307 ? 21.656 -1.889 17.516 1 94.81 307 ASP A CA 1
ATOM 2303 C C . ASP A 1 307 ? 20.516 -2.914 17.594 1 94.81 307 ASP A C 1
ATOM 2305 O O . ASP A 1 307 ? 20.672 -3.953 18.234 1 94.81 307 ASP A O 1
ATOM 2309 N N . GLU A 1 308 ? 19.422 -2.568 17.016 1 96.56 308 GLU A N 1
ATOM 2310 C CA . GLU A 1 308 ? 18.25 -3.443 17.031 1 96.56 308 GLU A CA 1
ATOM 2311 C C . GLU A 1 308 ? 17.344 -3.178 15.836 1 96.56 308 GLU A C 1
ATOM 2313 O O . GLU A 1 308 ? 17.344 -2.078 15.281 1 96.56 308 GLU A O 1
ATOM 2318 N N . ILE A 1 309 ? 16.625 -4.199 15.461 1 97.69 309 ILE A N 1
ATOM 2319 C CA . ILE A 1 309 ? 15.609 -4.02 14.438 1 97.69 309 ILE A CA 1
ATOM 2320 C C . ILE A 1 309 ? 14.438 -3.227 15.008 1 97.69 309 ILE A C 1
ATOM 2322 O O . ILE A 1 309 ? 13.875 -3.59 16.047 1 97.69 309 ILE A O 1
ATOM 2326 N N . LYS A 1 310 ? 14.117 -2.148 14.344 1 98.06 310 LYS A N 1
ATOM 2327 C CA . LYS A 1 310 ? 12.992 -1.324 14.766 1 98.06 310 LYS A CA 1
ATOM 2328 C C . LYS A 1 310 ? 11.758 -1.612 13.914 1 98.06 310 LYS A C 1
ATOM 2330 O O . LYS A 1 310 ? 11.859 -1.805 12.703 1 98.06 310 LYS A O 1
ATOM 2335 N N . LEU A 1 311 ? 10.656 -1.646 14.609 1 98.31 311 LEU A N 1
ATOM 2336 C CA . LEU A 1 311 ? 9.383 -1.803 13.906 1 98.31 311 LEU A CA 1
ATOM 2337 C C . LEU A 1 311 ? 8.93 -0.478 13.305 1 98.31 311 LEU A C 1
ATOM 2339 O O . LEU A 1 311 ? 9.297 0.592 13.797 1 98.31 311 LEU A O 1
ATOM 2343 N N . PRO A 1 312 ? 8.109 -0.567 12.25 1 98.44 312 PRO A N 1
ATOM 2344 C CA . PRO A 1 312 ? 7.473 0.672 11.797 1 98.44 312 PRO A CA 1
ATOM 2345 C C . PRO A 1 312 ? 6.727 1.395 12.914 1 98.44 312 PRO A C 1
ATOM 2347 O O . PRO A 1 312 ? 5.812 0.826 13.523 1 98.44 312 PRO A O 1
ATOM 2350 N N . GLY A 1 313 ? 7.078 2.605 13.133 1 98.12 313 GLY A N 1
ATOM 2351 C CA . GLY A 1 313 ? 6.418 3.408 14.148 1 98.12 313 GLY A CA 1
ATOM 2352 C C . GLY A 1 313 ? 7.117 3.363 15.492 1 98.12 313 GLY A C 1
ATOM 2353 O O . GLY A 1 313 ? 6.773 4.117 16.406 1 98.12 313 GLY A O 1
ATOM 2354 N N . GLU A 1 314 ? 8.133 2.5 15.672 1 98 314 GLU A N 1
ATOM 2355 C CA . GLU A 1 314 ? 8.781 2.334 16.969 1 98 314 GLU A CA 1
ATOM 2356 C C . GLU A 1 314 ? 9.664 3.533 17.297 1 98 314 GLU A C 1
ATOM 2358 O O . GLU A 1 314 ? 9.688 3.998 18.438 1 98 314 GLU A O 1
ATOM 2363 N N . ILE A 1 315 ? 10.398 4.02 16.328 1 97.88 315 ILE A N 1
ATOM 2364 C CA . ILE A 1 315 ? 11.234 5.195 16.531 1 97.88 315 ILE A CA 1
ATOM 2365 C C . ILE A 1 315 ? 10.367 6.379 16.953 1 97.88 315 ILE A C 1
ATOM 2367 O O . ILE A 1 315 ? 10.719 7.109 17.891 1 97.88 315 ILE A O 1
ATOM 2371 N N . GLU A 1 316 ? 9.266 6.582 16.297 1 98.31 316 GLU A N 1
ATOM 2372 C CA . GLU A 1 316 ? 8.336 7.652 16.625 1 98.31 316 GLU A CA 1
ATOM 2373 C C . GLU A 1 316 ? 7.762 7.473 18.016 1 98.31 316 GLU A C 1
ATOM 2375 O O . GLU A 1 316 ? 7.555 8.445 18.75 1 98.31 316 GLU A O 1
ATOM 2380 N N . ALA A 1 317 ? 7.457 6.238 18.406 1 98.06 317 ALA A N 1
ATOM 2381 C CA . ALA A 1 317 ? 6.941 5.957 19.75 1 98.06 317 ALA A CA 1
ATOM 2382 C C . ALA A 1 317 ? 7.98 6.289 20.812 1 98.06 317 ALA A C 1
ATOM 2384 O O . ALA A 1 317 ? 7.648 6.852 21.859 1 98.06 317 ALA A O 1
ATOM 2385 N N . GLU A 1 318 ? 9.188 5.91 20.562 1 97.94 318 GLU A N 1
ATOM 2386 C CA . GLU A 1 318 ? 10.273 6.227 21.484 1 97.94 318 GLU A CA 1
ATOM 2387 C C . GLU A 1 318 ? 10.484 7.734 21.609 1 97.94 318 GLU A C 1
ATOM 2389 O O . GLU A 1 318 ? 10.695 8.258 22.703 1 97.94 318 GLU A O 1
ATOM 2394 N N . THR A 1 319 ? 10.414 8.375 20.469 1 98.44 319 THR A N 1
ATOM 2395 C CA . THR A 1 319 ? 10.539 9.836 20.453 1 98.44 319 THR A CA 1
ATOM 2396 C C . THR A 1 319 ? 9.414 10.477 21.25 1 98.44 319 THR A C 1
ATOM 2398 O O . THR A 1 319 ? 9.648 11.43 22 1 98.44 319 THR A O 1
ATOM 2401 N N . ARG A 1 320 ? 8.242 9.992 21.078 1 98.31 320 ARG A N 1
ATOM 2402 C CA . ARG A 1 320 ? 7.105 10.523 21.828 1 98.31 320 ARG A CA 1
ATOM 2403 C C . ARG A 1 320 ? 7.332 10.391 23.328 1 98.31 320 ARG A C 1
ATOM 2405 O O . ARG A 1 320 ? 7.121 11.352 24.078 1 98.31 320 ARG A O 1
ATOM 2412 N N . ALA A 1 321 ? 7.746 9.242 23.719 1 97.88 321 ALA A N 1
ATOM 2413 C CA . ALA A 1 321 ? 8.008 9.023 25.141 1 97.88 321 ALA A CA 1
ATOM 2414 C C . ALA A 1 321 ? 9.055 10 25.672 1 97.88 321 ALA A C 1
ATOM 2416 O O . ALA A 1 321 ? 8.891 10.562 26.75 1 97.88 321 ALA A O 1
ATOM 2417 N N . GLU A 1 322 ? 10.078 10.188 24.906 1 98 322 GLU A N 1
ATOM 2418 C CA . GLU A 1 322 ? 11.148 11.109 25.281 1 98 322 GLU A CA 1
ATOM 2419 C C . GLU A 1 322 ? 10.641 12.547 25.375 1 98 322 GLU A C 1
ATOM 2421 O O . GLU A 1 322 ? 10.93 13.25 26.344 1 98 322 GLU A O 1
ATOM 2426 N N . ARG A 1 323 ? 9.883 12.945 24.391 1 98 323 ARG A N 1
ATOM 2427 C CA . ARG A 1 323 ? 9.445 14.336 24.312 1 98 323 ARG A CA 1
ATOM 2428 C C . ARG A 1 323 ? 8.32 14.625 25.297 1 98 323 ARG A C 1
ATOM 2430 O O . ARG A 1 323 ? 8.117 15.766 25.703 1 98 323 ARG A O 1
ATOM 2437 N N . GLU A 1 324 ? 7.566 13.625 25.641 1 97.56 324 GLU A N 1
ATOM 2438 C CA . GLU A 1 324 ? 6.59 13.789 26.703 1 97.56 324 GLU A CA 1
ATOM 2439 C C . GLU A 1 324 ? 7.277 14.062 28.047 1 97.56 324 GLU A C 1
ATOM 2441 O O . GLU A 1 324 ? 6.754 14.812 28.875 1 97.56 324 GLU A O 1
ATOM 2446 N N . ARG A 1 325 ? 8.43 13.484 28.172 1 96.75 325 ARG A N 1
ATOM 2447 C CA . ARG A 1 325 ? 9.172 13.609 29.438 1 96.75 325 ARG A CA 1
ATOM 2448 C C . ARG A 1 325 ? 10.008 14.883 29.438 1 96.75 325 ARG A C 1
ATOM 2450 O O . ARG A 1 325 ? 10.062 15.594 30.453 1 96.75 325 ARG A O 1
ATOM 2457 N N . ASN A 1 326 ? 10.648 15.219 28.328 1 96.5 326 ASN A N 1
ATOM 2458 C CA . ASN A 1 326 ? 11.688 16.234 28.328 1 96.5 326 ASN A CA 1
ATOM 2459 C C . ASN A 1 326 ? 11.281 17.453 27.516 1 96.5 326 ASN A C 1
ATOM 2461 O O . ASN A 1 326 ? 12.023 18.438 27.438 1 96.5 326 ASN A O 1
ATOM 2465 N N . GLY A 1 327 ? 10.133 17.344 26.922 1 97.44 327 GLY A N 1
ATOM 2466 C CA . GLY A 1 327 ? 9.648 18.469 26.141 1 97.44 327 GLY A CA 1
ATOM 2467 C C . GLY A 1 327 ? 9.883 18.312 24.656 1 97.44 327 GLY A C 1
ATOM 2468 O O . GLY A 1 327 ? 10.727 17.5 24.234 1 97.44 327 GLY A O 1
ATOM 2469 N N . ILE A 1 328 ? 9.133 18.984 23.891 1 97.94 328 ILE A N 1
ATOM 2470 C CA . ILE A 1 328 ? 9.258 19.031 22.438 1 97.94 328 ILE A CA 1
ATOM 2471 C C . ILE A 1 328 ? 10.297 20.078 22.047 1 97.94 328 ILE A C 1
ATOM 2473 O O . ILE A 1 328 ? 10.133 21.266 22.359 1 97.94 328 ILE A O 1
ATOM 2477 N N . PRO A 1 329 ? 11.383 19.703 21.391 1 96.94 329 PRO A N 1
ATOM 2478 C CA . PRO A 1 329 ? 12.375 20.703 20.953 1 96.94 329 PRO A CA 1
ATOM 2479 C C . PRO A 1 329 ? 11.891 21.531 19.766 1 96.94 329 PRO A C 1
ATOM 2481 O O . PRO A 1 329 ? 11.703 21 18.672 1 96.94 329 PRO A O 1
ATOM 2484 N N . LEU A 1 330 ? 11.703 22.797 19.922 1 95.81 330 LEU A N 1
ATOM 2485 C CA . LEU A 1 330 ? 11.32 23.703 18.844 1 95.81 330 LEU A CA 1
ATOM 2486 C C . LEU A 1 330 ? 12.523 24.484 18.328 1 95.81 330 LEU A C 1
ATOM 2488 O O . LEU A 1 330 ? 13.273 25.062 19.125 1 95.81 330 LEU A O 1
ATOM 2492 N N . GLY A 1 331 ? 12.656 24.484 17.031 1 92.12 331 GLY A N 1
ATOM 2493 C CA . GLY A 1 331 ? 13.727 25.25 16.422 1 92.12 331 GLY A CA 1
ATOM 2494 C C . GLY A 1 331 ? 13.477 26.75 16.438 1 92.12 331 GLY A C 1
ATOM 2495 O O . GLY A 1 331 ? 12.336 27.188 16.594 1 92.12 331 GLY A O 1
ATOM 2496 N N . PRO A 1 332 ? 14.516 27.531 16.25 1 91.12 332 PRO A N 1
ATOM 2497 C CA . PRO A 1 332 ? 14.391 29 16.344 1 91.12 332 PRO A CA 1
ATOM 2498 C C . PRO A 1 332 ? 13.406 29.562 15.336 1 91.12 332 PRO A C 1
ATOM 2500 O O . PRO A 1 332 ? 12.688 30.516 15.641 1 91.12 332 PRO A O 1
ATOM 2503 N N . GLY A 1 333 ? 13.375 29.031 14.141 1 90.44 333 GLY A N 1
ATOM 2504 C CA . GLY A 1 333 ? 12.43 29.5 13.141 1 90.44 333 GLY A CA 1
ATOM 2505 C C . GLY A 1 333 ? 10.977 29.297 13.547 1 90.44 333 GLY A C 1
ATOM 2506 O O . GLY A 1 333 ? 10.148 30.188 13.367 1 90.44 333 GLY A O 1
ATOM 2507 N N . VAL A 1 334 ? 10.734 28.172 14.039 1 93.69 334 VAL A N 1
ATOM 2508 C CA . VAL A 1 334 ? 9.383 27.859 14.492 1 93.69 334 VAL A CA 1
ATOM 2509 C C . VAL A 1 334 ? 9.008 28.75 15.672 1 93.69 334 VAL A C 1
ATOM 2511 O O . VAL A 1 334 ? 7.902 29.281 15.727 1 93.69 334 VAL A O 1
ATOM 2514 N N . VAL A 1 335 ? 9.891 28.922 16.594 1 94.25 335 VAL A N 1
ATOM 2515 C CA . VAL A 1 335 ? 9.664 29.766 17.766 1 94.25 335 VAL A CA 1
ATOM 2516 C C . VAL A 1 335 ? 9.367 31.188 17.328 1 94.25 335 VAL A C 1
ATOM 2518 O O . VAL A 1 335 ? 8.453 31.828 17.844 1 94.25 335 VAL A O 1
ATOM 2521 N N . ALA A 1 336 ? 10.141 31.641 16.406 1 94.12 336 ALA A N 1
ATOM 2522 C CA . ALA A 1 336 ? 9.93 33 15.906 1 94.12 336 ALA A CA 1
ATOM 2523 C C . ALA A 1 336 ? 8.531 33.156 15.312 1 94.12 336 ALA A C 1
ATOM 2525 O O . ALA A 1 336 ? 7.828 34.125 15.609 1 94.12 336 ALA A O 1
ATOM 2526 N N . THR A 1 337 ? 8.172 32.219 14.5 1 94.31 337 THR A N 1
ATOM 2527 C CA . THR A 1 337 ? 6.863 32.25 13.859 1 94.31 337 THR A CA 1
ATOM 2528 C C . THR A 1 337 ? 5.75 32.188 14.898 1 94.31 337 THR A C 1
ATOM 2530 O O . THR A 1 337 ? 4.781 32.938 14.82 1 94.31 337 THR A O 1
ATOM 2533 N N . LEU A 1 338 ? 5.902 31.359 15.852 1 96.31 338 LEU A N 1
ATOM 2534 C CA . LEU A 1 338 ? 4.879 31.188 16.875 1 96.31 338 LEU A CA 1
ATOM 2535 C C . LEU A 1 338 ? 4.805 32.406 17.781 1 96.31 338 LEU A C 1
ATOM 2537 O O . LEU A 1 338 ? 3.723 32.781 18.25 1 96.31 338 LEU A O 1
ATOM 2541 N N . THR A 1 339 ? 5.926 32.969 18.031 1 95.56 339 THR A N 1
ATOM 2542 C CA . THR A 1 339 ? 5.953 34.188 18.844 1 95.56 339 THR A CA 1
ATOM 2543 C C . THR A 1 339 ? 5.238 35.344 18.141 1 95.56 339 THR A C 1
ATOM 2545 O O . THR A 1 339 ? 4.523 36.125 18.766 1 95.56 339 THR A O 1
ATOM 2548 N N . GLU A 1 340 ? 5.488 35.438 16.891 1 96.56 340 GLU A N 1
ATOM 2549 C CA . GLU A 1 340 ? 4.785 36.438 16.109 1 96.56 340 GLU A CA 1
ATOM 2550 C C . GLU A 1 340 ? 3.273 36.25 16.188 1 96.56 340 GLU A C 1
ATOM 2552 O O . GLU A 1 340 ? 2.527 37.219 16.359 1 96.56 340 GLU A O 1
ATOM 2557 N N . LEU A 1 341 ? 2.828 35.062 16.031 1 96.69 341 LEU A N 1
ATOM 2558 C CA . LEU A 1 341 ? 1.406 34.781 16.141 1 96.69 341 LEU A CA 1
ATOM 2559 C C . LEU A 1 341 ? 0.89 35.094 17.547 1 96.69 341 LEU A C 1
ATOM 2561 O O . LEU A 1 341 ? -0.208 35.625 17.688 1 96.69 341 LEU A O 1
ATOM 2565 N N . ALA A 1 342 ? 1.689 34.719 18.516 1 96.81 342 ALA A N 1
ATOM 2566 C CA . ALA A 1 342 ? 1.344 34.969 19.906 1 96.81 342 ALA A CA 1
ATOM 2567 C C . ALA A 1 342 ? 1.129 36.469 20.156 1 96.81 342 ALA A C 1
ATOM 2569 O O . ALA A 1 342 ? 0.171 36.875 20.812 1 96.81 342 ALA A O 1
ATOM 2570 N N . ASP A 1 343 ? 1.98 37.219 19.656 1 96.69 343 ASP A N 1
ATOM 2571 C CA . ASP A 1 343 ? 1.888 38.688 19.797 1 96.69 343 ASP A CA 1
ATOM 2572 C C . ASP A 1 343 ? 0.641 39.219 19.094 1 96.69 343 ASP A C 1
ATOM 2574 O O . ASP A 1 343 ? -0.073 40.062 19.656 1 96.69 343 ASP A O 1
ATOM 2578 N N . ARG A 1 344 ? 0.418 38.75 17.953 1 96.69 344 ARG A N 1
ATOM 2579 C CA . ARG A 1 344 ? -0.718 39.188 17.156 1 96.69 344 ARG A CA 1
ATOM 2580 C C . ARG A 1 344 ? -2.033 38.938 17.875 1 96.69 344 ARG A C 1
ATOM 2582 O O . ARG A 1 344 ? -2.959 39.75 17.812 1 96.69 344 ARG A O 1
ATOM 2589 N N . TYR A 1 345 ? -2.096 37.781 18.531 1 96.69 345 TYR A N 1
ATOM 2590 C CA . TYR A 1 345 ? -3.355 37.406 19.141 1 96.69 345 TYR A CA 1
ATOM 2591 C C . TYR A 1 345 ? -3.326 37.625 20.641 1 96.69 345 TYR A C 1
ATOM 2593 O O . TYR A 1 345 ? -4.289 37.281 21.344 1 96.69 345 TYR A O 1
ATOM 2601 N N . GLU A 1 346 ? -2.223 38.094 21.125 1 95.5 346 GLU A N 1
ATOM 2602 C CA . GLU A 1 346 ? -2.039 38.344 22.547 1 95.5 346 GLU A CA 1
ATOM 2603 C C . GLU A 1 346 ? -2.207 37.094 23.375 1 95.5 346 GLU A C 1
ATOM 2605 O O . GLU A 1 346 ? -2.975 37.062 24.344 1 95.5 346 GLU A O 1
ATOM 2610 N N . VAL A 1 347 ? -1.613 36.062 22.938 1 95.56 347 VAL A N 1
ATOM 2611 C CA . VAL A 1 347 ? -1.533 34.812 23.641 1 95.56 347 VAL A CA 1
ATOM 2612 C C . VAL A 1 347 ? -0.112 34.594 24.156 1 95.56 347 VAL A C 1
ATOM 2614 O O . VAL A 1 347 ? 0.86 34.844 23.438 1 95.56 347 VAL A O 1
ATOM 2617 N N . ALA A 1 348 ? 0.072 34.156 25.359 1 94.06 348 ALA A N 1
ATOM 2618 C CA . ALA A 1 348 ? 1.396 33.938 25.938 1 94.06 348 ALA A CA 1
ATOM 2619 C C . ALA A 1 348 ? 2.059 32.688 25.328 1 94.06 348 ALA A C 1
ATOM 2621 O O . ALA A 1 348 ? 1.465 31.609 25.297 1 94.06 348 ALA A O 1
ATOM 2622 N N . PHE A 1 349 ? 3.223 32.844 24.859 1 94.44 349 PHE A N 1
ATOM 2623 C CA . PHE A 1 349 ? 4.008 31.719 24.391 1 94.44 349 PHE A CA 1
ATOM 2624 C C . PHE A 1 349 ? 4.418 30.828 25.562 1 94.44 349 PHE A C 1
ATOM 2626 O O . PHE A 1 349 ? 4.762 31.328 26.641 1 94.44 349 PHE A O 1
ATOM 2633 N N . PRO A 1 350 ? 4.402 29.5 25.344 1 91.31 350 PRO A N 1
ATOM 2634 C CA . PRO A 1 350 ? 4.723 28.625 26.469 1 91.31 350 PRO A CA 1
ATOM 2635 C C . PRO A 1 350 ? 6.164 28.781 26.953 1 91.31 350 PRO A C 1
ATOM 2637 O O . PRO A 1 350 ? 7.059 29.078 26.156 1 91.31 350 PRO A O 1
ATOM 2640 N N . ALA A 1 351 ? 6.297 28.5 28.188 1 78.38 351 ALA A N 1
ATOM 2641 C CA . ALA A 1 351 ? 7.598 28.656 28.828 1 78.38 351 ALA A CA 1
ATOM 2642 C C . ALA A 1 351 ? 8.555 27.547 28.406 1 78.38 351 ALA A C 1
ATOM 2644 O O . ALA A 1 351 ? 8.117 26.484 27.969 1 78.38 351 ALA A O 1
ATOM 2645 N N . ASP A 1 352 ? 9.758 27.891 28.5 1 73.38 352 ASP A N 1
ATOM 2646 C CA . ASP A 1 352 ? 10.836 26.938 28.312 1 73.38 352 ASP A CA 1
ATOM 2647 C C . ASP A 1 352 ? 10.773 25.828 29.359 1 73.38 352 ASP A C 1
ATOM 2649 O O . ASP A 1 352 ? 10.805 26.094 30.562 1 73.38 352 ASP A O 1
ATOM 2653 N N . HIS A 1 353 ? 10.562 24.625 28.875 1 72.75 353 HIS A N 1
ATOM 2654 C CA . HIS A 1 353 ? 10.383 23.469 29.734 1 72.75 353 HIS A CA 1
ATOM 2655 C C . HIS A 1 353 ? 11.648 23.172 30.531 1 72.75 353 HIS A C 1
ATOM 2657 O O . HIS A 1 353 ? 11.602 22.469 31.547 1 72.75 353 HIS A O 1
ATOM 2663 N N . SER A 1 354 ? 12.859 23.672 30.062 1 66.56 354 SER A N 1
ATOM 2664 C CA . SER A 1 354 ? 14.102 23.406 30.781 1 66.56 354 SER A CA 1
ATOM 2665 C C . SER A 1 354 ? 14.117 24.109 32.125 1 66.56 354 SER A C 1
ATOM 2667 O O . SER A 1 354 ? 14.953 23.781 33 1 66.56 354 SER A O 1
ATOM 2669 N N . ALA A 1 355 ? 13.398 25.078 32.312 1 61.69 355 ALA A N 1
ATOM 2670 C CA . ALA A 1 355 ? 13.469 25.906 33.531 1 61.69 355 ALA A CA 1
ATOM 2671 C C . ALA A 1 355 ? 12.688 25.266 34.688 1 61.69 355 ALA A C 1
ATOM 2673 O O . ALA A 1 355 ? 12.68 25.797 35.781 1 61.69 355 ALA A O 1
A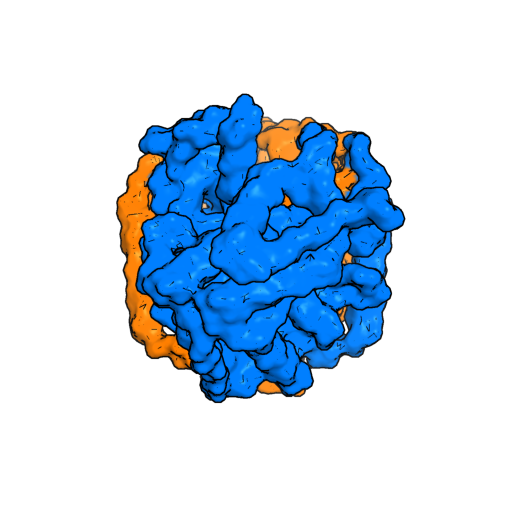TOM 2674 N N . ASP A 1 356 ? 11.961 24.266 34.438 1 47.34 356 ASP A N 1
ATOM 2675 C CA . ASP A 1 356 ? 11.312 23.625 35.562 1 47.34 356 ASP A CA 1
ATOM 2676 C C . ASP A 1 356 ? 12.18 22.5 36.125 1 47.34 356 ASP A C 1
ATOM 2678 O O . ASP A 1 356 ? 12.758 21.719 35.375 1 47.34 356 ASP A O 1
ATOM 2682 N N . MET B 1 1 ? 18.109 -7.242 -24.484 1 31.86 1 MET B N 1
ATOM 2683 C CA . MET B 1 1 ? 16.984 -8.031 -24.984 1 31.86 1 MET B CA 1
ATOM 2684 C C . MET B 1 1 ? 17.281 -9.523 -24.906 1 31.86 1 MET B C 1
ATOM 2686 O O . MET B 1 1 ? 18.328 -9.969 -25.391 1 31.86 1 MET B O 1
ATOM 2690 N N . ALA B 1 2 ? 16.672 -10.195 -23.984 1 41.88 2 ALA B N 1
ATOM 2691 C CA . ALA B 1 2 ? 17 -11.609 -23.875 1 41.88 2 ALA B CA 1
ATOM 2692 C C . ALA B 1 2 ? 17.047 -12.273 -25.25 1 41.88 2 ALA B C 1
ATOM 2694 O O . ALA B 1 2 ? 16.188 -12.016 -26.094 1 41.88 2 ALA B O 1
ATOM 2695 N N . ASN B 1 3 ? 18.016 -12.797 -25.594 1 48.12 3 ASN B N 1
ATOM 2696 C CA . ASN B 1 3 ? 18.141 -13.547 -26.844 1 48.12 3 ASN B CA 1
ATOM 2697 C C . ASN B 1 3 ? 16.969 -14.5 -27.047 1 48.12 3 ASN B C 1
ATOM 2699 O O . ASN B 1 3 ? 16.906 -15.555 -26.422 1 48.12 3 ASN B O 1
ATOM 2703 N N . THR B 1 4 ? 15.742 -13.953 -27.469 1 60.31 4 THR B N 1
ATOM 2704 C CA . THR B 1 4 ? 14.461 -14.594 -27.734 1 60.31 4 THR B CA 1
ATOM 2705 C C . THR B 1 4 ? 14.57 -15.547 -28.922 1 60.31 4 THR B C 1
ATOM 2707 O O . THR B 1 4 ? 13.57 -16.109 -29.359 1 60.31 4 THR B O 1
ATOM 2710 N N . ALA B 1 5 ? 15.836 -15.758 -29.344 1 58.59 5 ALA B N 1
ATOM 2711 C CA . ALA B 1 5 ? 15.961 -16.516 -30.594 1 58.59 5 ALA B CA 1
ATOM 2712 C C . ALA B 1 5 ? 15.562 -17.969 -30.406 1 58.59 5 ALA B C 1
ATOM 2714 O O . ALA B 1 5 ? 15.055 -18.609 -31.328 1 58.59 5 ALA B O 1
ATOM 2715 N N . ASP B 1 6 ? 15.5 -18.375 -29.234 1 83.62 6 ASP B N 1
ATOM 2716 C CA . ASP B 1 6 ? 15.25 -19.797 -29.031 1 83.62 6 ASP B CA 1
ATOM 2717 C C . ASP B 1 6 ? 13.898 -20.031 -28.375 1 83.62 6 ASP B C 1
ATOM 2719 O O . ASP B 1 6 ? 13.578 -21.156 -27.969 1 83.62 6 ASP B O 1
ATOM 2723 N N . HIS B 1 7 ? 13.047 -19.078 -28.359 1 90.44 7 HIS B N 1
ATOM 2724 C CA . HIS B 1 7 ? 11.719 -19.234 -27.781 1 90.44 7 HIS B CA 1
ATOM 2725 C C . HIS B 1 7 ? 10.727 -19.75 -28.812 1 90.44 7 HIS B C 1
ATOM 2727 O O . HIS B 1 7 ? 10.828 -19.422 -30 1 90.44 7 HIS B O 1
ATOM 2733 N N . ILE B 1 8 ? 9.852 -20.578 -28.453 1 91.31 8 ILE B N 1
ATOM 2734 C CA . ILE B 1 8 ? 8.82 -21.109 -29.344 1 91.31 8 ILE B CA 1
ATOM 2735 C C . ILE B 1 8 ? 7.473 -20.469 -29 1 91.31 8 ILE B C 1
ATOM 2737 O O . ILE B 1 8 ? 7.047 -20.484 -27.844 1 91.31 8 ILE B O 1
ATOM 2741 N N . PRO B 1 9 ? 6.824 -19.906 -29.984 1 95.81 9 PRO B N 1
ATOM 2742 C CA . PRO B 1 9 ? 5.492 -19.344 -29.734 1 95.81 9 PRO B CA 1
ATOM 2743 C C . PRO B 1 9 ? 4.41 -20.422 -29.656 1 95.81 9 PRO B C 1
ATOM 2745 O O . PRO B 1 9 ? 4.316 -21.266 -30.531 1 95.81 9 PRO B O 1
ATOM 2748 N N . VAL B 1 10 ? 3.68 -20.406 -28.609 1 97.12 10 VAL B N 1
ATOM 2749 C CA . VAL B 1 10 ? 2.586 -21.359 -28.406 1 97.12 10 VAL B CA 1
ATOM 2750 C C . VAL B 1 10 ? 1.268 -20.609 -28.266 1 97.12 10 VAL B C 1
ATOM 2752 O O . VAL B 1 10 ? 1.192 -19.609 -27.547 1 97.12 10 VAL B O 1
ATOM 2755 N N . ASP B 1 11 ? 0.243 -21.078 -28.953 1 97.44 11 ASP B N 1
ATOM 2756 C CA . ASP B 1 11 ? -1.076 -20.469 -28.844 1 97.44 11 ASP B CA 1
ATOM 2757 C C . ASP B 1 11 ? -1.61 -20.562 -27.422 1 97.44 11 ASP B C 1
ATOM 2759 O O . ASP B 1 11 ? -1.48 -21.609 -26.781 1 97.44 11 ASP B O 1
ATOM 2763 N N . HIS B 1 12 ? -2.271 -19.484 -26.969 1 97.88 12 HIS B N 1
ATOM 2764 C CA . HIS B 1 12 ? -2.668 -19.438 -25.578 1 97.88 12 HIS B CA 1
ATOM 2765 C C . HIS B 1 12 ? -3.791 -20.422 -25.281 1 97.88 12 HIS B C 1
ATOM 2767 O O . HIS B 1 12 ? -3.861 -20.984 -24.188 1 97.88 12 HIS B O 1
ATOM 2773 N N . ASP B 1 13 ? -4.707 -20.688 -26.172 1 97.75 13 ASP B N 1
ATOM 2774 C CA . ASP B 1 13 ? -5.773 -21.656 -25.969 1 97.75 13 ASP B CA 1
ATOM 2775 C C . ASP B 1 13 ? -5.215 -23.078 -25.906 1 97.75 13 ASP B C 1
ATOM 2777 O O . ASP B 1 13 ? -5.629 -23.875 -25.062 1 97.75 13 ASP B O 1
ATOM 2781 N N . ASP B 1 14 ? -4.281 -23.328 -26.812 1 97.81 14 ASP B N 1
ATOM 2782 C CA . ASP B 1 14 ? -3.639 -24.641 -26.812 1 97.81 14 ASP B CA 1
ATOM 2783 C C . ASP B 1 14 ? -2.854 -24.875 -25.531 1 97.81 14 ASP B C 1
ATOM 2785 O O . ASP B 1 14 ? -2.891 -25.969 -24.953 1 97.81 14 ASP B O 1
ATOM 2789 N N . LEU B 1 15 ? -2.154 -23.844 -25.141 1 98.25 15 LEU B N 1
ATOM 2790 C CA . LEU B 1 15 ? -1.373 -23.938 -23.922 1 98.25 15 LEU B CA 1
ATOM 2791 C C . LEU B 1 15 ? -2.281 -24.156 -22.719 1 98.25 15 LEU B C 1
ATOM 2793 O O . LEU B 1 15 ? -1.944 -24.922 -21.812 1 98.25 15 LEU B O 1
ATOM 2797 N N . THR B 1 16 ? -3.422 -23.5 -22.672 1 98.44 16 THR B N 1
ATOM 2798 C CA . THR B 1 16 ? -4.391 -23.641 -21.594 1 98.44 16 THR B CA 1
ATOM 2799 C C . THR B 1 16 ? -4.949 -25.062 -21.562 1 98.44 16 THR B C 1
ATOM 2801 O O . THR B 1 16 ? -5.051 -25.672 -20.5 1 98.44 16 THR B O 1
ATOM 2804 N N . ALA B 1 17 ? -5.281 -25.578 -22.734 1 98.06 17 ALA B N 1
ATOM 2805 C CA . ALA B 1 17 ? -5.797 -26.938 -22.828 1 98.06 17 ALA B CA 1
ATOM 2806 C C . ALA B 1 17 ? -4.754 -27.953 -22.359 1 98.06 17 ALA B C 1
ATOM 2808 O O . ALA B 1 17 ? -5.082 -28.922 -21.656 1 98.06 17 ALA B O 1
ATOM 2809 N N . PHE B 1 18 ? -3.576 -27.734 -22.781 1 98.25 18 PHE B N 1
ATOM 2810 C CA . PHE B 1 18 ? -2.463 -28.594 -22.422 1 98.25 18 PHE B CA 1
ATOM 2811 C C . PHE B 1 18 ? -2.256 -28.594 -20.906 1 98.25 18 PHE B C 1
ATOM 2813 O O . PHE B 1 18 ? -2.197 -29.656 -20.281 1 98.25 18 PHE B O 1
ATOM 2820 N N . ALA B 1 19 ? -2.178 -27.391 -20.281 1 98.62 19 ALA B N 1
ATOM 2821 C CA . ALA B 1 19 ? -1.98 -27.25 -18.844 1 98.62 19 ALA B CA 1
ATOM 2822 C C . ALA B 1 19 ? -3.139 -27.875 -18.062 1 98.62 19 ALA B C 1
ATOM 2824 O O . ALA B 1 19 ? -2.93 -28.5 -17.031 1 98.62 19 ALA B O 1
ATOM 2825 N N . ARG B 1 20 ? -4.344 -27.672 -18.547 1 98.5 20 ARG B N 1
ATOM 2826 C CA . ARG B 1 20 ? -5.535 -28.234 -17.922 1 98.5 20 ARG B CA 1
ATOM 2827 C C . ARG B 1 20 ? -5.473 -29.766 -17.906 1 98.5 20 ARG B C 1
ATOM 2829 O O . ARG B 1 20 ? -5.734 -30.391 -16.875 1 98.5 20 ARG B O 1
ATOM 2836 N N . GLU B 1 21 ? -5.109 -30.312 -19.031 1 98.38 21 GLU B N 1
ATOM 2837 C CA . GLU B 1 21 ? -5.047 -31.766 -19.141 1 98.38 21 GLU B CA 1
ATOM 2838 C C . GLU B 1 21 ? -3.975 -32.344 -18.219 1 98.38 21 GLU B C 1
ATOM 2840 O O . GLU B 1 21 ? -4.199 -33.375 -17.547 1 98.38 21 GLU B O 1
ATOM 2845 N N . LEU B 1 22 ? -2.824 -31.734 -18.203 1 98.19 22 LEU B N 1
ATOM 2846 C CA . LEU B 1 22 ? -1.769 -32.188 -17.297 1 98.19 22 LEU B CA 1
ATOM 2847 C C . LEU B 1 22 ? -2.242 -32.156 -15.844 1 98.19 22 LEU B C 1
ATOM 2849 O O . LEU B 1 22 ? -2.004 -33.094 -15.086 1 98.19 22 LEU B O 1
ATOM 2853 N N . SER B 1 23 ? -2.916 -31.031 -15.484 1 98.12 23 SER B N 1
ATOM 2854 C CA . SER B 1 23 ? -3.395 -30.875 -14.117 1 98.12 23 SER B CA 1
ATOM 2855 C C . SER B 1 23 ? -4.461 -31.906 -13.773 1 98.12 23 SER B C 1
ATOM 2857 O O . SER B 1 23 ? -4.496 -32.406 -12.648 1 98.12 23 SER B O 1
ATOM 2859 N N . ARG B 1 24 ? -5.32 -32.219 -14.703 1 98.06 24 ARG B N 1
ATOM 2860 C CA . ARG B 1 24 ? -6.336 -33.25 -14.508 1 98.06 24 ARG B CA 1
ATOM 2861 C C . ARG B 1 24 ? -5.699 -34.625 -14.305 1 98.06 24 ARG B C 1
ATOM 2863 O O . ARG B 1 24 ? -6.09 -35.344 -13.398 1 98.06 24 ARG B O 1
ATOM 2870 N N . GLN B 1 25 ? -4.75 -34.875 -15.133 1 97.56 25 GLN B N 1
ATOM 2871 C CA . GLN B 1 25 ? -4.066 -36.188 -15.039 1 97.56 25 GLN B CA 1
ATOM 2872 C C . GLN B 1 25 ? -3.305 -36.312 -13.719 1 97.56 25 GLN B C 1
ATOM 2874 O O . GLN B 1 25 ? -3.184 -37.406 -13.172 1 97.56 25 GLN B O 1
ATOM 2879 N N . ALA B 1 26 ? -2.871 -35.219 -13.242 1 97.25 26 ALA B N 1
ATOM 2880 C CA . ALA B 1 26 ? -2.15 -35.188 -11.977 1 97.25 26 ALA B CA 1
ATOM 2881 C C . ALA B 1 26 ? -3.1 -35.438 -10.805 1 97.25 26 ALA B C 1
ATOM 2883 O O . ALA B 1 26 ? -2.668 -35.781 -9.711 1 97.25 26 ALA B O 1
ATOM 2884 N N . GLY B 1 27 ? -4.438 -35.062 -11.023 1 97.62 27 GLY B N 1
ATOM 2885 C CA . GLY B 1 27 ? -5.363 -35.438 -9.969 1 97.62 27 GLY B CA 1
ATOM 2886 C C . GLY B 1 27 ? -6.43 -34.375 -9.711 1 97.62 27 GLY B C 1
ATOM 2887 O O . GLY B 1 27 ? -7.43 -34.656 -9.047 1 97.62 27 GLY B O 1
ATOM 2888 N N . LEU B 1 28 ? -6.324 -33.25 -10.281 1 98.12 28 LEU B N 1
ATOM 2889 C CA . LEU B 1 28 ? -7.32 -32.219 -10.055 1 98.12 28 LEU B CA 1
ATOM 2890 C C . LEU B 1 28 ? -8.625 -32.531 -10.781 1 98.12 28 LEU B C 1
ATOM 2892 O O . LEU B 1 28 ? -8.609 -33.188 -11.836 1 98.12 28 LEU B O 1
ATOM 2896 N N . SER B 1 29 ? -9.742 -32.094 -10.164 1 97.44 29 SER B N 1
ATOM 2897 C CA . SER B 1 29 ? -10.992 -32.125 -10.906 1 97.44 29 SER B CA 1
ATOM 2898 C C . SER B 1 29 ? -10.922 -31.25 -12.148 1 97.44 29 SER B C 1
ATOM 2900 O O . SER B 1 29 ? -10.055 -30.375 -12.25 1 97.44 29 SER B O 1
ATOM 2902 N N . ASP B 1 30 ? -11.773 -31.438 -13.07 1 97.38 30 ASP B N 1
ATOM 2903 C CA . ASP B 1 30 ? -11.805 -30.641 -14.297 1 97.38 30 ASP B CA 1
ATOM 2904 C C . ASP B 1 30 ? -12 -29.156 -13.984 1 97.38 30 ASP B C 1
ATOM 2906 O O . ASP B 1 30 ? -11.367 -28.297 -14.602 1 97.38 30 ASP B O 1
ATOM 2910 N N . GLU B 1 31 ? -12.82 -28.891 -13.094 1 97.31 31 GLU B N 1
ATOM 2911 C CA . GLU B 1 31 ? -13.102 -27.516 -12.711 1 97.31 31 GLU B CA 1
ATOM 2912 C C . GLU B 1 31 ? -11.859 -26.828 -12.148 1 97.31 31 GLU B C 1
ATOM 2914 O O . GLU B 1 31 ? -11.523 -25.719 -12.547 1 97.31 31 GLU B O 1
ATOM 2919 N N . HIS B 1 32 ? -11.227 -27.516 -11.242 1 98.19 32 HIS B N 1
ATOM 2920 C CA . HIS B 1 32 ? -10.047 -26.938 -10.602 1 98.19 32 HIS B CA 1
ATOM 2921 C C . HIS B 1 32 ? -8.883 -26.844 -11.586 1 98.19 32 HIS B C 1
ATOM 2923 O O . HIS B 1 32 ? -8.125 -25.875 -11.562 1 98.19 32 HIS B O 1
ATOM 2929 N N . ALA B 1 33 ? -8.758 -27.844 -12.453 1 98.38 33 ALA B N 1
ATOM 2930 C CA . ALA B 1 33 ? -7.723 -27.812 -13.477 1 98.38 33 ALA B CA 1
ATOM 2931 C C . ALA B 1 33 ? -7.91 -26.625 -14.414 1 98.38 33 ALA B C 1
ATOM 2933 O O . ALA B 1 33 ? -6.934 -26 -14.836 1 98.38 33 ALA B O 1
ATOM 2934 N N . ARG B 1 34 ? -9.156 -26.328 -14.742 1 98 34 ARG B N 1
ATOM 2935 C CA . ARG B 1 34 ? -9.469 -25.188 -15.594 1 98 34 ARG B CA 1
ATOM 2936 C C . ARG B 1 34 ? -9.062 -23.875 -14.93 1 98 34 ARG B C 1
ATOM 2938 O O . ARG B 1 34 ? -8.461 -23.016 -15.57 1 98 34 ARG B O 1
ATOM 2945 N N . LEU B 1 35 ? -9.359 -23.719 -13.664 1 97.81 35 LEU B N 1
ATOM 2946 C CA . LEU B 1 35 ? -9.047 -22.5 -12.922 1 97.81 35 LEU B CA 1
ATOM 2947 C C . LEU B 1 35 ? -7.539 -22.297 -12.828 1 97.81 35 LEU B C 1
ATOM 2949 O O . LEU B 1 35 ? -7.039 -21.203 -13.102 1 97.81 35 LEU B O 1
ATOM 2953 N N . VAL B 1 36 ? -6.812 -23.344 -12.508 1 98.56 36 VAL B N 1
ATOM 2954 C CA . VAL B 1 36 ? -5.367 -23.281 -12.328 1 98.56 36 VAL B CA 1
ATOM 2955 C C . VAL B 1 36 ? -4.691 -22.984 -13.664 1 98.56 36 VAL B C 1
ATOM 2957 O O . VAL B 1 36 ? -3.834 -22.094 -13.75 1 98.56 36 VAL B O 1
ATOM 2960 N N . SER B 1 37 ? -5.074 -23.688 -14.742 1 98.69 37 SER B N 1
ATOM 2961 C CA . SER B 1 37 ? -4.453 -23.531 -16.062 1 98.69 37 SER B CA 1
ATOM 2962 C C . SER B 1 37 ? -4.684 -22.125 -16.609 1 98.69 37 SER B C 1
ATOM 2964 O O . SER B 1 37 ? -3.768 -21.516 -17.172 1 98.69 37 SER B O 1
ATOM 2966 N N . ARG B 1 38 ? -5.906 -21.609 -16.453 1 98.56 38 ARG B N 1
ATOM 2967 C CA . ARG B 1 38 ? -6.211 -20.25 -16.922 1 98.56 38 ARG B CA 1
ATOM 2968 C C . ARG B 1 38 ? -5.359 -19.219 -16.203 1 98.56 38 ARG B C 1
ATOM 2970 O O . ARG B 1 38 ? -4.859 -18.281 -16.828 1 98.56 38 ARG B O 1
ATOM 2977 N N . ALA B 1 39 ? -5.223 -19.375 -14.898 1 98.69 39 ALA B N 1
ATOM 2978 C CA . ALA B 1 39 ? -4.43 -18.438 -14.117 1 98.69 39 ALA B CA 1
ATOM 2979 C C . ALA B 1 39 ? -2.965 -18.469 -14.547 1 98.69 39 ALA B C 1
ATOM 2981 O O . ALA B 1 39 ? -2.338 -17.422 -14.703 1 98.69 39 ALA B O 1
ATOM 2982 N N . LEU B 1 40 ? -2.4 -19.656 -14.711 1 98.44 40 LEU B N 1
ATOM 2983 C CA . LEU B 1 40 ? -1.001 -19.797 -15.094 1 98.44 40 LEU B CA 1
ATOM 2984 C C . LEU B 1 40 ? -0.763 -19.219 -16.484 1 98.44 40 LEU B C 1
ATOM 2986 O O . LEU B 1 40 ? 0.19 -18.453 -16.688 1 98.44 40 LEU B O 1
ATOM 2990 N N . VAL B 1 41 ? -1.635 -19.516 -17.406 1 98.69 41 VAL B N 1
ATOM 2991 C CA . VAL B 1 41 ? -1.454 -19.047 -18.781 1 98.69 41 VAL B CA 1
ATOM 2992 C C . VAL B 1 41 ? -1.673 -17.547 -18.844 1 98.69 41 VAL B C 1
ATOM 2994 O O . VAL B 1 41 ? -0.999 -16.844 -19.609 1 98.69 41 VAL B O 1
ATOM 2997 N N . ARG B 1 42 ? -2.604 -17.031 -18.062 1 98.69 42 ARG B N 1
ATOM 2998 C CA . ARG B 1 42 ? -2.803 -15.586 -18 1 98.69 42 ARG B CA 1
ATOM 2999 C C . ARG B 1 42 ? -1.521 -14.875 -17.578 1 98.69 42 ARG B C 1
ATOM 3001 O O . ARG B 1 42 ? -1.21 -13.797 -18.078 1 98.69 42 ARG B O 1
ATOM 3008 N N . ALA B 1 43 ? -0.803 -15.461 -16.625 1 98.19 43 ALA B N 1
ATOM 3009 C CA . ALA B 1 43 ? 0.487 -14.898 -16.234 1 98.19 43 ALA B CA 1
ATOM 3010 C C . ALA B 1 43 ? 1.432 -14.812 -17.422 1 98.19 43 ALA B C 1
ATOM 3012 O O . ALA B 1 43 ? 2.053 -13.773 -17.656 1 98.19 43 ALA B O 1
ATOM 3013 N N . ASN B 1 44 ? 1.525 -15.852 -18.234 1 97.88 44 ASN B N 1
ATOM 3014 C CA . ASN B 1 44 ? 2.357 -15.836 -19.438 1 97.88 44 ASN B CA 1
ATOM 3015 C C . ASN B 1 44 ? 1.87 -14.797 -20.438 1 97.88 44 ASN B C 1
ATOM 3017 O O . ASN B 1 44 ? 2.676 -14.086 -21.031 1 97.88 44 ASN B O 1
ATOM 3021 N N . LEU B 1 45 ? 0.568 -14.742 -20.625 1 98.5 45 LEU B N 1
ATOM 3022 C CA . LEU B 1 45 ? -0.001 -13.789 -21.562 1 98.5 45 LEU B CA 1
ATOM 3023 C C . LEU B 1 45 ? 0.396 -12.359 -21.203 1 98.5 45 LEU B C 1
ATOM 3025 O O . LEU B 1 45 ? 0.643 -11.539 -22.078 1 98.5 45 LEU B O 1
ATOM 3029 N N . ARG B 1 46 ? 0.522 -12.125 -19.906 1 98.12 46 ARG B N 1
ATOM 3030 C CA . ARG B 1 46 ? 0.801 -10.773 -19.422 1 98.12 46 ARG B CA 1
ATOM 3031 C C . ARG B 1 46 ? 2.303 -10.531 -19.312 1 98.12 46 ARG B C 1
ATOM 3033 O O . ARG B 1 46 ? 2.732 -9.477 -18.844 1 98.12 46 ARG B O 1
ATOM 3040 N N . GLY B 1 47 ? 3.086 -11.492 -19.672 1 96.69 47 GLY B N 1
ATOM 3041 C CA . GLY B 1 47 ? 4.535 -11.352 -19.656 1 96.69 47 GLY B CA 1
ATOM 3042 C C . GLY B 1 47 ? 5.152 -11.633 -18.297 1 96.69 47 GLY B C 1
ATOM 3043 O O . GLY B 1 47 ? 6.316 -11.289 -18.062 1 96.69 47 GLY B O 1
ATOM 3044 N N . VAL B 1 48 ? 4.383 -12.141 -17.406 1 95.56 48 VAL B N 1
ATOM 3045 C CA . VAL B 1 48 ? 4.898 -12.531 -16.094 1 95.56 48 VAL B CA 1
ATOM 3046 C C . VAL B 1 48 ? 5.211 -14.023 -16.078 1 95.56 48 VAL B C 1
ATOM 3048 O O . VAL B 1 48 ? 4.609 -14.789 -15.32 1 95.56 48 VAL B O 1
ATOM 3051 N N . ASP B 1 49 ? 6.195 -14.375 -16.781 1 93.88 49 ASP B N 1
ATOM 3052 C CA . ASP B 1 49 ? 6.488 -15.766 -17.109 1 93.88 49 ASP B CA 1
ATOM 3053 C C . ASP B 1 49 ? 6.941 -16.547 -15.883 1 93.88 49 ASP B C 1
ATOM 3055 O O . ASP B 1 49 ? 6.711 -17.75 -15.789 1 93.88 49 ASP B O 1
ATOM 3059 N N . SER B 1 50 ? 7.508 -15.836 -14.93 1 90.25 50 SER B N 1
ATOM 3060 C CA . SER B 1 50 ? 7.984 -16.469 -13.711 1 90.25 50 SER B CA 1
ATOM 3061 C C . SER B 1 50 ? 6.836 -17.094 -12.93 1 90.25 50 SER B C 1
ATOM 3063 O O . SER B 1 50 ? 7.055 -17.953 -12.07 1 90.25 50 SER B O 1
ATOM 3065 N N . HIS B 1 51 ? 5.59 -16.688 -13.242 1 94.5 51 HIS B N 1
ATOM 3066 C CA . HIS B 1 51 ? 4.418 -17.188 -12.531 1 94.5 51 HIS B CA 1
ATOM 3067 C C . HIS B 1 51 ? 3.477 -17.922 -13.484 1 94.5 51 HIS B C 1
ATOM 3069 O O . HIS B 1 51 ? 2.316 -18.172 -13.141 1 94.5 51 HIS B O 1
ATOM 3075 N N . GLY B 1 52 ? 3.967 -18.25 -14.617 1 96.44 52 GLY B N 1
ATOM 3076 C CA . GLY B 1 52 ? 3.15 -18.906 -15.625 1 96.44 52 GLY B CA 1
ATOM 3077 C C . GLY B 1 52 ? 3.25 -20.422 -15.57 1 96.44 52 GLY B C 1
ATOM 3078 O O . GLY B 1 52 ? 3.232 -21.016 -14.492 1 96.44 52 GLY B O 1
ATOM 3079 N N . VAL B 1 53 ? 3.393 -21.047 -16.734 1 97.12 53 VAL B N 1
ATOM 3080 C CA . VAL B 1 53 ? 3.293 -22.5 -16.859 1 97.12 53 VAL B CA 1
ATOM 3081 C C . VAL B 1 53 ? 4.559 -23.156 -16.312 1 97.12 53 VAL B C 1
ATOM 3083 O O . VAL B 1 53 ? 4.598 -24.375 -16.109 1 97.12 53 VAL B O 1
ATOM 3086 N N . VAL B 1 54 ? 5.582 -22.344 -16.047 1 93.38 54 VAL B N 1
ATOM 3087 C CA . VAL B 1 54 ? 6.77 -22.891 -15.383 1 93.38 54 VAL B CA 1
ATOM 3088 C C . VAL B 1 54 ? 6.395 -23.453 -14.023 1 93.38 54 VAL B C 1
ATOM 3090 O O . VAL B 1 54 ? 7.07 -24.344 -13.508 1 93.38 54 VAL B O 1
ATOM 3093 N N . ARG B 1 55 ? 5.262 -23.078 -13.484 1 95.75 55 ARG B N 1
ATOM 3094 C CA . ARG B 1 55 ? 4.82 -23.5 -12.164 1 95.75 55 ARG B CA 1
ATOM 3095 C C . ARG B 1 55 ? 4.098 -24.844 -12.234 1 95.75 55 ARG B C 1
ATOM 3097 O O . ARG B 1 55 ? 3.803 -25.453 -11.211 1 95.75 55 ARG B O 1
ATOM 3104 N N . LEU B 1 56 ? 3.863 -25.375 -13.391 1 97.19 56 LEU B N 1
ATOM 3105 C CA . LEU B 1 56 ? 3.129 -26.625 -13.531 1 97.19 56 LEU B CA 1
ATOM 3106 C C . LEU B 1 56 ? 3.887 -27.766 -12.867 1 97.19 56 LEU B C 1
ATOM 3108 O O . LEU B 1 56 ? 3.283 -28.625 -12.219 1 97.19 56 LEU B O 1
ATOM 3112 N N . GLU B 1 57 ? 5.172 -27.766 -13.031 1 96.38 57 GLU B N 1
ATOM 3113 C CA . GLU B 1 57 ? 5.945 -28.891 -12.508 1 96.38 57 GLU B CA 1
ATOM 3114 C C . GLU B 1 57 ? 5.828 -28.969 -10.984 1 96.38 57 GLU B C 1
ATOM 3116 O O . GLU B 1 57 ? 5.422 -30 -10.445 1 96.38 57 GLU B O 1
ATOM 3121 N N . PRO B 1 58 ? 6.109 -27.891 -10.25 1 96.62 58 PRO B N 1
ATOM 3122 C CA . PRO B 1 58 ? 5.961 -28 -8.797 1 96.62 58 PRO B CA 1
ATOM 3123 C C . PRO B 1 58 ? 4.508 -28.203 -8.367 1 96.62 58 PRO B C 1
ATOM 3125 O O . PRO B 1 58 ? 4.246 -28.859 -7.352 1 96.62 58 PRO B O 1
ATOM 3128 N N . TYR B 1 59 ? 3.562 -27.672 -9.117 1 97.94 59 TYR B N 1
ATOM 3129 C CA . TYR B 1 59 ? 2.158 -27.891 -8.797 1 97.94 59 TYR B CA 1
ATOM 3130 C C . TYR B 1 59 ? 1.81 -29.375 -8.922 1 97.94 59 TYR B C 1
ATOM 3132 O O . TYR B 1 59 ? 1.196 -29.953 -8.016 1 97.94 59 TYR B O 1
ATOM 3140 N N . ILE B 1 60 ? 2.234 -29.969 -10 1 97.88 60 ILE B N 1
ATOM 3141 C CA . ILE B 1 60 ? 1.937 -31.375 -10.266 1 97.88 60 ILE B CA 1
ATOM 3142 C C . ILE B 1 60 ? 2.609 -32.25 -9.219 1 97.88 60 ILE B C 1
ATOM 3144 O O . ILE B 1 60 ? 1.987 -33.156 -8.68 1 97.88 60 ILE B O 1
ATOM 3148 N N . ARG B 1 61 ? 3.83 -31.969 -8.891 1 97.44 61 ARG B N 1
ATOM 3149 C CA . ARG B 1 61 ? 4.52 -32.719 -7.844 1 97.44 61 ARG B CA 1
ATOM 3150 C C . ARG B 1 61 ? 3.793 -32.594 -6.508 1 97.44 61 ARG B C 1
ATOM 3152 O O . ARG B 1 61 ? 3.66 -33.594 -5.777 1 97.44 61 ARG B O 1
ATOM 3159 N N . SER B 1 62 ? 3.34 -31.406 -6.195 1 98.12 62 SER B N 1
ATOM 3160 C CA . SER B 1 62 ? 2.621 -31.188 -4.945 1 98.12 62 SER B CA 1
ATOM 3161 C C . SER B 1 62 ? 1.301 -31.938 -4.922 1 98.12 62 SER B C 1
ATOM 3163 O O . SER B 1 62 ? 0.891 -32.469 -3.879 1 98.12 62 SER B O 1
ATOM 3165 N N . ILE B 1 63 ? 0.638 -32.031 -6.023 1 97.94 63 ILE B N 1
ATOM 3166 C CA . ILE B 1 63 ? -0.604 -32.781 -6.125 1 97.94 63 ILE B CA 1
ATOM 3167 C C . ILE B 1 63 ? -0.317 -34.281 -5.926 1 97.94 63 ILE B C 1
ATOM 3169 O O . ILE B 1 63 ? -0.99 -34.938 -5.137 1 97.94 63 ILE B O 1
ATOM 3173 N N . GLU B 1 64 ? 0.728 -34.719 -6.551 1 96.81 64 GLU B N 1
ATOM 3174 C CA . GLU B 1 64 ? 1.082 -36.156 -6.523 1 96.81 64 GLU B CA 1
ATOM 3175 C C . GLU B 1 64 ? 1.507 -36.562 -5.121 1 96.81 64 GLU B C 1
ATOM 3177 O O . GLU B 1 64 ? 1.249 -37.719 -4.711 1 96.81 64 GLU B O 1
ATOM 3182 N N . HIS B 1 65 ? 2.139 -35.688 -4.422 1 97.19 65 HIS B N 1
ATOM 3183 C CA . HIS B 1 65 ? 2.744 -36.062 -3.15 1 97.19 65 HIS B CA 1
ATOM 3184 C C . HIS B 1 65 ? 1.896 -35.594 -1.972 1 97.19 65 HIS B C 1
ATOM 3186 O O . HIS B 1 65 ? 2.229 -35.875 -0.816 1 97.19 65 HIS B O 1
ATOM 3192 N N . GLY B 1 66 ? 0.85 -34.844 -2.318 1 97 66 GLY B N 1
ATOM 3193 C CA . GLY B 1 66 ? -0.118 -34.531 -1.276 1 97 66 GLY B CA 1
ATOM 3194 C C . GLY B 1 66 ? 0.038 -33.125 -0.706 1 97 66 GLY B C 1
ATOM 3195 O O . GLY B 1 66 ? -0.712 -32.719 0.187 1 97 66 GLY B O 1
ATOM 3196 N N . GLY B 1 67 ? 0.917 -32.344 -1.204 1 97.94 67 GLY B N 1
ATOM 3197 C CA . GLY B 1 67 ? 1.058 -30.953 -0.777 1 97.94 67 GLY B CA 1
ATOM 3198 C C . GLY B 1 67 ? -0.12 -30.094 -1.174 1 97.94 67 GLY B C 1
ATOM 3199 O O . GLY B 1 67 ? -0.492 -29.172 -0.444 1 97.94 67 GLY B O 1
ATOM 3200 N N . PHE B 1 68 ? -0.642 -30.344 -2.316 1 98.38 68 PHE B N 1
ATOM 3201 C CA . PHE B 1 68 ? -1.908 -29.766 -2.744 1 98.38 68 PHE B CA 1
ATOM 3202 C C . PHE B 1 68 ? -3.041 -30.781 -2.617 1 98.38 68 PHE B C 1
ATOM 3204 O O . PHE B 1 68 ? -2.961 -31.875 -3.172 1 98.38 68 PHE B O 1
ATOM 3211 N N . ASN B 1 69 ? -4.062 -30.406 -1.883 1 98.38 69 ASN B N 1
ATOM 3212 C CA . ASN B 1 69 ? -5.273 -31.219 -1.953 1 98.38 69 ASN B CA 1
ATOM 3213 C C . ASN B 1 69 ? -5.863 -31.219 -3.359 1 98.38 69 ASN B C 1
ATOM 3215 O O . ASN B 1 69 ? -6.25 -30.172 -3.881 1 98.38 69 ASN B O 1
ATOM 3219 N N . SER B 1 70 ? -5.977 -32.344 -3.949 1 97.19 70 SER B N 1
ATOM 3220 C CA . SER B 1 70 ? -6.387 -32.5 -5.344 1 97.19 70 SER B CA 1
ATOM 3221 C C . SER B 1 70 ? -7.891 -32.281 -5.5 1 97.19 70 SER B C 1
ATOM 3223 O O . SER B 1 70 ? -8.383 -32.062 -6.613 1 97.19 70 SER B O 1
ATOM 3225 N N . ASP B 1 71 ? -8.602 -32.312 -4.508 1 96.56 71 ASP B N 1
ATOM 3226 C CA . ASP B 1 71 ? -10.047 -32.094 -4.523 1 96.56 71 ASP B CA 1
ATOM 3227 C C . ASP B 1 71 ? -10.484 -31.266 -3.328 1 96.56 71 ASP B C 1
ATOM 3229 O O . ASP B 1 71 ? -11.258 -31.734 -2.49 1 96.56 71 ASP B O 1
ATOM 3233 N N . PRO B 1 72 ? -10.039 -30.047 -3.299 1 98.12 72 PRO B N 1
ATOM 3234 C CA . PRO B 1 72 ? -10.344 -29.188 -2.141 1 98.12 72 PRO B CA 1
ATOM 3235 C C . PRO B 1 72 ? -11.828 -28.875 -2.021 1 98.12 72 PRO B C 1
ATOM 3237 O O . PRO B 1 72 ? -12.477 -28.547 -3.02 1 98.12 72 PRO B O 1
ATOM 3240 N N . ASP B 1 73 ? -12.359 -28.984 -0.902 1 97.88 73 ASP B N 1
ATOM 3241 C CA . ASP B 1 73 ? -13.695 -28.5 -0.557 1 97.88 73 ASP B CA 1
ATOM 3242 C C . ASP B 1 73 ? -13.641 -27.094 0.036 1 97.88 73 ASP B C 1
ATOM 3244 O O . ASP B 1 73 ? -13.68 -26.938 1.257 1 97.88 73 ASP B O 1
ATOM 3248 N N . VAL B 1 74 ? -13.617 -26.141 -0.802 1 98.56 74 VAL B N 1
ATOM 3249 C CA . VAL B 1 74 ? -13.484 -24.75 -0.378 1 98.56 74 VAL B CA 1
ATOM 3250 C C . VAL B 1 74 ? -14.781 -24.281 0.272 1 98.56 74 VAL B C 1
ATOM 3252 O O . VAL B 1 74 ? -15.859 -24.406 -0.309 1 98.56 74 VAL B O 1
ATOM 3255 N N . THR B 1 75 ? -14.672 -23.703 1.462 1 98.75 75 THR B N 1
ATOM 3256 C CA . THR B 1 75 ? -15.852 -23.219 2.174 1 98.75 75 THR B CA 1
ATOM 3257 C C . THR B 1 75 ? -15.734 -21.734 2.465 1 98.75 75 THR B C 1
ATOM 3259 O O . THR B 1 75 ? -14.633 -21.219 2.654 1 98.75 75 THR B O 1
ATOM 3262 N N . ILE B 1 76 ? -16.859 -21.062 2.477 1 98.69 76 ILE B N 1
ATOM 3263 C CA . ILE B 1 76 ? -16.938 -19.625 2.777 1 98.69 76 ILE B CA 1
ATOM 3264 C C . ILE B 1 76 ? -17.875 -19.406 3.961 1 98.69 76 ILE B C 1
ATOM 3266 O O . ILE B 1 76 ? -19.031 -19.828 3.934 1 98.69 76 ILE B O 1
ATOM 3270 N N . THR B 1 77 ? -17.375 -18.828 4.973 1 98.44 77 THR B N 1
ATOM 3271 C CA . THR B 1 77 ? -18.188 -18.328 6.086 1 98.44 77 THR B CA 1
ATOM 3272 C C . THR B 1 77 ? -18.25 -16.812 6.074 1 98.44 77 THR B C 1
ATOM 3274 O O . THR B 1 77 ? -17.266 -16.141 5.703 1 98.44 77 THR B O 1
ATOM 3277 N N . ARG B 1 78 ? -19.422 -16.312 6.527 1 98.12 78 ARG B N 1
ATOM 3278 C CA . ARG B 1 78 ? -19.656 -14.875 6.52 1 98.12 78 ARG B CA 1
ATOM 3279 C C . ARG B 1 78 ? -19.984 -14.367 7.918 1 98.12 78 ARG B C 1
ATOM 3281 O O . ARG B 1 78 ? -21.156 -14.172 8.25 1 98.12 78 ARG B O 1
ATOM 3288 N N . PRO B 1 79 ? -18.938 -13.992 8.664 1 97.75 79 PRO B N 1
ATOM 3289 C CA . PRO B 1 79 ? -19.203 -13.375 9.969 1 97.75 79 PRO B CA 1
ATOM 3290 C C . PRO B 1 79 ? -20.094 -12.141 9.867 1 97.75 79 PRO B C 1
ATOM 3292 O O . PRO B 1 79 ? -20.812 -11.82 10.82 1 97.75 79 PRO B O 1
ATOM 3295 N N . SER B 1 80 ? -20 -11.438 8.758 1 97.94 80 SER B N 1
ATOM 3296 C CA . SER B 1 80 ? -20.906 -10.352 8.367 1 97.94 80 SER B CA 1
ATOM 3297 C C . SER B 1 80 ? -21.078 -10.297 6.855 1 97.94 80 SER B C 1
ATOM 3299 O O . SER B 1 80 ? -20.484 -11.094 6.125 1 97.94 80 SER B O 1
ATOM 3301 N N . ARG B 1 81 ? -21.891 -9.312 6.418 1 97.31 81 ARG B N 1
ATOM 3302 C CA . ARG B 1 81 ? -22.109 -9.18 4.984 1 97.31 81 ARG B CA 1
ATOM 3303 C C . ARG B 1 81 ? -20.859 -8.68 4.281 1 97.31 81 ARG B C 1
ATOM 3305 O O . ARG B 1 81 ? -20.656 -8.938 3.092 1 97.31 81 ARG B O 1
ATOM 3312 N N . SER B 1 82 ? -19.969 -8.031 4.996 1 98.38 82 SER B N 1
ATOM 3313 C CA . SER B 1 82 ? -18.812 -7.395 4.359 1 98.38 82 SER B CA 1
ATOM 3314 C C . SER B 1 82 ? -17.516 -8.094 4.746 1 98.38 82 SER B C 1
ATOM 3316 O O . SER B 1 82 ? -16.438 -7.703 4.289 1 98.38 82 SER B O 1
ATOM 3318 N N . SER B 1 83 ? -17.547 -9.133 5.598 1 98.69 83 SER B N 1
ATOM 3319 C CA . SER B 1 83 ? -16.375 -9.867 6.047 1 98.69 83 SER B CA 1
ATOM 3320 C C . SER B 1 83 ? -16.531 -11.367 5.801 1 98.69 83 SER B C 1
ATOM 3322 O O . SER B 1 83 ? -17.516 -11.977 6.25 1 98.69 83 SER B O 1
ATOM 3324 N N . LEU B 1 84 ? -15.57 -11.883 5.109 1 98.88 84 LEU B N 1
ATOM 3325 C CA . LEU B 1 84 ? -15.648 -13.289 4.723 1 98.88 84 LEU B CA 1
ATOM 3326 C C . LEU B 1 84 ? -14.406 -14.047 5.18 1 98.88 84 LEU B C 1
ATOM 3328 O O . LEU B 1 84 ? -13.312 -13.492 5.211 1 98.88 84 LEU B O 1
ATOM 3332 N N . ILE B 1 85 ? -14.594 -15.281 5.543 1 98.88 85 ILE B N 1
ATOM 3333 C CA . ILE B 1 85 ? -13.516 -16.234 5.812 1 98.88 85 ILE B CA 1
ATOM 3334 C C . ILE B 1 85 ? -13.609 -17.406 4.844 1 98.88 85 ILE B C 1
ATOM 3336 O O . ILE B 1 85 ? -14.664 -18.047 4.73 1 98.88 85 ILE B O 1
ATOM 3340 N N . VAL B 1 86 ? -12.578 -17.672 4.133 1 98.94 86 VAL B N 1
ATOM 3341 C CA . VAL B 1 86 ? -12.547 -18.734 3.143 1 98.94 86 VAL B CA 1
ATOM 3342 C C . VAL B 1 86 ? -11.516 -19.781 3.545 1 98.94 86 VAL B C 1
ATOM 3344 O O . VAL B 1 86 ? -10.359 -19.453 3.809 1 98.94 86 VAL B O 1
ATOM 3347 N N . ASP B 1 87 ? -11.922 -21.016 3.617 1 98.88 87 ASP B N 1
ATOM 3348 C CA . ASP B 1 87 ? -11.023 -22.141 3.84 1 98.88 87 ASP B CA 1
ATOM 3349 C C . ASP B 1 87 ? -10.695 -22.844 2.527 1 98.88 87 ASP B C 1
ATOM 3351 O O . ASP B 1 87 ? -11.578 -23.422 1.888 1 98.88 87 ASP B O 1
ATOM 3355 N N . GLY B 1 88 ? -9.445 -22.797 2.182 1 98.81 88 GLY B N 1
ATOM 3356 C CA . GLY B 1 88 ? -9.023 -23.281 0.88 1 98.81 88 GLY B CA 1
ATOM 3357 C C . GLY B 1 88 ? -8.82 -24.781 0.844 1 98.81 88 GLY B C 1
ATOM 3358 O O . GLY B 1 88 ? -8.609 -25.359 -0.225 1 98.81 88 GLY B O 1
ATOM 3359 N N . ASP B 1 89 ? -8.828 -25.375 2.006 1 98.75 89 ASP B N 1
ATOM 3360 C CA . ASP B 1 89 ? -8.68 -26.812 2.139 1 98.75 89 ASP B CA 1
ATOM 3361 C C . ASP B 1 89 ? -7.414 -27.312 1.44 1 98.75 89 ASP B C 1
ATOM 3363 O O . ASP B 1 89 ? -7.43 -28.344 0.768 1 98.75 89 ASP B O 1
ATOM 3367 N N . ASP B 1 90 ? -6.402 -26.5 1.445 1 98.44 90 ASP B N 1
ATOM 3368 C CA . ASP B 1 90 ? -5.023 -26.797 1.061 1 98.44 90 ASP B CA 1
ATOM 3369 C C . ASP B 1 90 ? -4.934 -27.172 -0.415 1 98.44 90 ASP B C 1
ATOM 3371 O O . ASP B 1 90 ? -4.043 -27.938 -0.812 1 98.44 90 ASP B O 1
ATOM 3375 N N . GLY B 1 91 ? -5.863 -26.75 -1.233 1 98.5 91 GLY B N 1
ATOM 3376 C CA . GLY B 1 91 ? -5.738 -26.891 -2.676 1 98.5 91 GLY B CA 1
ATOM 3377 C C . GLY B 1 91 ? -4.805 -25.859 -3.289 1 98.5 91 GLY B C 1
ATOM 3378 O O . GLY B 1 91 ? -4.207 -25.047 -2.576 1 98.5 91 GLY B O 1
ATOM 3379 N N . PRO B 1 92 ? -4.664 -25.922 -4.664 1 98.5 92 PRO B N 1
ATOM 3380 C CA . PRO B 1 92 ? -3.963 -24.812 -5.312 1 98.5 92 PRO B CA 1
ATOM 3381 C C . PRO B 1 92 ? -4.547 -23.453 -4.941 1 98.5 92 PRO B C 1
ATOM 3383 O O . PRO B 1 92 ? -5.77 -23.297 -4.852 1 98.5 92 PRO B O 1
ATOM 3386 N N . GLY B 1 93 ? -3.697 -22.484 -4.684 1 98.62 93 GLY B N 1
ATOM 3387 C CA . GLY B 1 93 ? -4.141 -21.203 -4.172 1 98.62 93 GLY B CA 1
ATOM 3388 C C . GLY B 1 93 ? -5.16 -20.516 -5.066 1 98.62 93 GLY B C 1
ATOM 3389 O O . GLY B 1 93 ? -6 -19.766 -4.59 1 98.62 93 GLY B O 1
ATOM 3390 N N . GLN B 1 94 ? -5.082 -20.859 -6.371 1 98.62 94 GLN B N 1
ATOM 3391 C CA . GLN B 1 94 ? -5.992 -20.234 -7.332 1 98.62 94 GLN B CA 1
ATOM 3392 C C . GLN B 1 94 ? -7.441 -20.625 -7.043 1 98.62 94 GLN B C 1
ATOM 3394 O O . GLN B 1 94 ? -8.352 -19.812 -7.211 1 98.62 94 GLN B O 1
ATOM 3399 N N . VAL B 1 95 ? -7.645 -21.812 -6.613 1 98.5 95 VAL B N 1
ATOM 3400 C CA . VAL B 1 95 ? -8.984 -22.344 -6.43 1 98.5 95 VAL B CA 1
ATOM 3401 C C . VAL B 1 95 ? -9.711 -21.578 -5.328 1 98.5 95 VAL B C 1
ATOM 3403 O O . VAL B 1 95 ? -10.812 -21.078 -5.539 1 98.5 95 VAL B O 1
ATOM 3406 N N . ALA B 1 96 ? -9.102 -21.422 -4.219 1 98.62 96 ALA B N 1
ATOM 3407 C CA . ALA B 1 96 ? -9.719 -20.719 -3.092 1 98.62 96 ALA B CA 1
ATOM 3408 C C . ALA B 1 96 ? -9.805 -19.219 -3.35 1 98.62 96 ALA B C 1
ATOM 3410 O O . ALA B 1 96 ? -10.789 -18.578 -2.982 1 98.62 96 ALA B O 1
ATOM 3411 N N . THR B 1 97 ? -8.805 -18.656 -3.957 1 98.88 97 THR B N 1
ATOM 3412 C CA . THR B 1 97 ? -8.703 -17.203 -4.043 1 98.88 97 THR B CA 1
ATOM 3413 C C . THR B 1 97 ? -9.664 -16.656 -5.094 1 98.88 97 THR B C 1
ATOM 3415 O O . THR B 1 97 ? -10.219 -15.562 -4.934 1 98.88 97 THR B O 1
ATOM 3418 N N . VAL B 1 98 ? -9.914 -17.391 -6.156 1 98.81 98 VAL B N 1
ATOM 3419 C CA . VAL B 1 98 ? -10.93 -17 -7.125 1 98.81 98 VAL B CA 1
ATOM 3420 C C . VAL B 1 98 ? -12.297 -16.938 -6.445 1 98.81 98 VAL B C 1
ATOM 3422 O O . VAL B 1 98 ? -13.023 -15.953 -6.586 1 98.81 98 VAL B O 1
ATOM 3425 N N . LYS B 1 99 ? -12.609 -17.984 -5.703 1 98.69 99 LYS B N 1
ATOM 3426 C CA . LYS B 1 99 ? -13.883 -18.031 -4.988 1 98.69 99 LYS B CA 1
ATOM 3427 C C . LYS B 1 99 ? -13.984 -16.891 -3.973 1 98.69 99 LYS B C 1
ATOM 3429 O O . LYS B 1 99 ? -15.039 -16.281 -3.82 1 98.69 99 LYS B O 1
ATOM 3434 N N . ALA B 1 100 ? -12.906 -16.641 -3.344 1 98.94 100 ALA B N 1
ATOM 3435 C CA . ALA B 1 100 ? -12.859 -15.586 -2.342 1 98.94 100 ALA B CA 1
ATOM 3436 C C . ALA B 1 100 ? -13.109 -14.219 -2.977 1 98.94 100 ALA B C 1
ATOM 3438 O O . ALA B 1 100 ? -13.922 -13.438 -2.482 1 98.94 100 ALA B O 1
ATOM 3439 N N . MET B 1 101 ? -12.445 -13.922 -4.074 1 98.94 101 MET B N 1
ATOM 3440 C CA . MET B 1 1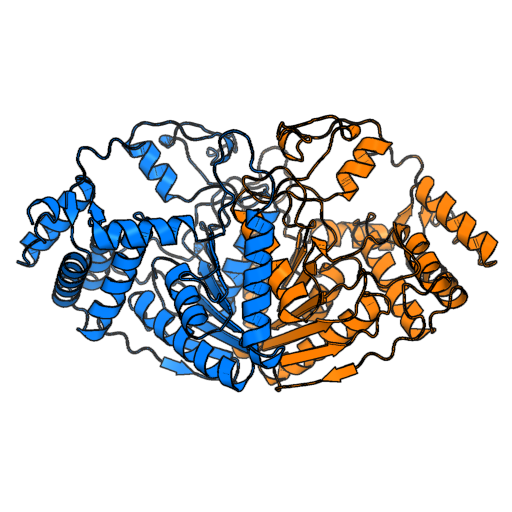01 ? -12.602 -12.633 -4.73 1 98.94 101 MET B CA 1
ATOM 3441 C C . MET B 1 101 ? -14 -12.477 -5.305 1 98.94 101 MET B C 1
ATOM 3443 O O . MET B 1 101 ? -14.617 -11.414 -5.188 1 98.94 101 MET B O 1
ATOM 3447 N N . ASP B 1 102 ? -14.484 -13.555 -5.934 1 98.88 102 ASP B N 1
ATOM 3448 C CA . ASP B 1 102 ? -15.844 -13.492 -6.469 1 98.88 102 ASP B CA 1
ATOM 3449 C C . ASP B 1 102 ? -16.859 -13.219 -5.363 1 98.88 102 ASP B C 1
ATOM 3451 O O . ASP B 1 102 ? -17.766 -12.406 -5.539 1 98.88 102 ASP B O 1
ATOM 3455 N N . ALA B 1 103 ? -16.656 -13.867 -4.246 1 98.94 103 ALA B N 1
ATOM 3456 C CA . ALA B 1 103 ? -17.547 -13.656 -3.107 1 98.94 103 ALA B CA 1
ATOM 3457 C C . ALA B 1 103 ? -17.406 -12.242 -2.553 1 98.94 103 ALA B C 1
ATOM 3459 O O . ALA B 1 103 ? -18.391 -11.609 -2.166 1 98.94 103 ALA B O 1
ATOM 3460 N N . ALA B 1 104 ? -16.203 -11.758 -2.479 1 98.94 104 ALA B N 1
ATOM 3461 C CA . ALA B 1 104 ? -15.953 -10.406 -1.994 1 98.94 104 ALA B CA 1
ATOM 3462 C C . ALA B 1 104 ? -16.609 -9.367 -2.906 1 98.94 104 ALA B C 1
ATOM 3464 O O . ALA B 1 104 ? -17.172 -8.383 -2.43 1 98.94 104 ALA B O 1
ATOM 3465 N N . VAL B 1 105 ? -16.5 -9.578 -4.215 1 98.94 105 VAL B N 1
ATOM 3466 C CA . VAL B 1 105 ? -17.109 -8.672 -5.184 1 98.94 105 VAL B CA 1
ATOM 3467 C C . VAL B 1 105 ? -18.625 -8.68 -5.008 1 98.94 105 VAL B C 1
ATOM 3469 O O . VAL B 1 105 ? -19.266 -7.625 -4.98 1 98.94 105 VAL B O 1
ATOM 3472 N N . GLU B 1 106 ? -19.188 -9.867 -4.883 1 98.81 106 GLU B N 1
ATOM 3473 C CA . GLU B 1 106 ? -20.625 -9.984 -4.648 1 98.81 106 GLU B CA 1
ATOM 3474 C C . GLU B 1 106 ? -21.047 -9.234 -3.387 1 98.81 106 GLU B C 1
ATOM 3476 O O . GLU B 1 106 ? -22.031 -8.492 -3.396 1 98.81 106 GLU B O 1
ATOM 3481 N N . ALA B 1 107 ? -20.312 -9.391 -2.338 1 98.81 107 ALA B N 1
ATOM 3482 C CA . ALA B 1 107 ? -20.594 -8.719 -1.07 1 98.81 107 ALA B CA 1
ATOM 3483 C C . ALA B 1 107 ? -20.422 -7.211 -1.198 1 98.81 107 ALA B C 1
ATOM 3485 O O . ALA B 1 107 ? -21.219 -6.441 -0.649 1 98.81 107 ALA B O 1
ATOM 3486 N N . ALA B 1 108 ? -19.391 -6.801 -1.891 1 98.81 108 ALA B N 1
ATOM 3487 C CA . ALA B 1 108 ? -19.125 -5.379 -2.08 1 98.81 108 ALA B CA 1
ATOM 3488 C C . ALA B 1 108 ? -20.25 -4.703 -2.846 1 98.81 108 ALA B C 1
ATOM 3490 O O . ALA B 1 108 ? -20.578 -3.539 -2.6 1 98.81 108 ALA B O 1
ATOM 3491 N N . ARG B 1 109 ? -20.859 -5.383 -3.75 1 98.19 109 ARG B N 1
ATOM 3492 C CA . ARG B 1 109 ? -21.969 -4.84 -4.527 1 98.19 109 ARG B CA 1
ATOM 3493 C C . ARG B 1 109 ? -23.1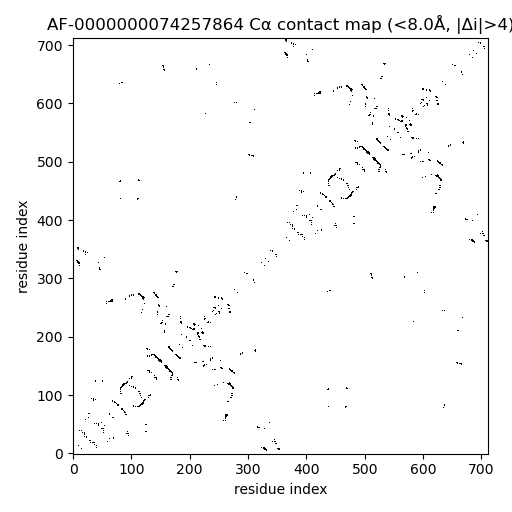88 -4.594 -3.641 1 98.19 109 ARG B C 1
ATOM 3495 O O . ARG B 1 109 ? -24.078 -3.828 -4.004 1 98.19 109 ARG B O 1
ATOM 3502 N N . GLU B 1 110 ? -23.141 -5.219 -2.463 1 97.94 110 GLU B N 1
ATOM 3503 C CA . GLU B 1 110 ? -24.234 -5.039 -1.522 1 97.94 110 GLU B CA 1
ATOM 3504 C C . GLU B 1 110 ? -23.875 -4.035 -0.435 1 97.94 110 GLU B C 1
ATOM 3506 O O . GLU B 1 110 ? -24.75 -3.346 0.097 1 97.94 110 GLU B O 1
ATOM 3511 N N . THR B 1 111 ? -22.609 -3.934 -0.158 1 98.38 111 THR B N 1
ATOM 3512 C CA . THR B 1 111 ? -22.234 -3.197 1.047 1 98.38 111 THR B CA 1
ATOM 3513 C C . THR B 1 111 ? -21.266 -2.076 0.717 1 98.38 111 THR B C 1
ATOM 3515 O O . THR B 1 111 ? -20.922 -1.266 1.582 1 98.38 111 THR B O 1
ATOM 3518 N N . GLY B 1 112 ? -20.781 -1.994 -0.493 1 98.62 112 GLY B N 1
ATOM 3519 C CA . GLY B 1 112 ? -19.812 -0.991 -0.921 1 98.62 112 GLY B CA 1
ATOM 3520 C C . GLY B 1 112 ? -18.375 -1.433 -0.744 1 98.62 112 GLY B C 1
ATOM 3521 O O . GLY B 1 112 ? -17.484 -0.956 -1.449 1 98.62 112 GLY B O 1
ATOM 3522 N N . VAL B 1 113 ? -18.156 -2.291 0.252 1 98.81 113 VAL B N 1
ATOM 3523 C CA . VAL B 1 113 ? -16.812 -2.809 0.529 1 98.81 113 VAL B CA 1
ATOM 3524 C C . VAL B 1 113 ? -16.922 -4.184 1.184 1 98.81 113 VAL B C 1
ATOM 3526 O O . VAL B 1 113 ? -17.812 -4.426 1.999 1 98.81 113 VAL B O 1
ATOM 3529 N N . ALA B 1 114 ? -16 -5.09 0.776 1 98.94 114 ALA B N 1
ATOM 3530 C CA . ALA B 1 114 ? -15.93 -6.402 1.409 1 98.94 114 ALA B CA 1
ATOM 3531 C C . ALA B 1 114 ? -14.547 -7.016 1.257 1 98.94 114 ALA B C 1
ATOM 3533 O O . ALA B 1 114 ? -13.891 -6.84 0.226 1 98.94 114 ALA B O 1
ATOM 3534 N N . PHE B 1 115 ? -14.117 -7.711 2.295 1 98.88 115 PHE B N 1
ATOM 3535 C CA . PHE B 1 115 ? -12.82 -8.383 2.273 1 98.88 115 PHE B CA 1
ATOM 3536 C C . PHE B 1 115 ? -12.945 -9.82 2.766 1 98.88 115 PHE B C 1
ATOM 3538 O O . PHE B 1 115 ? -13.836 -10.133 3.551 1 98.88 115 PHE B O 1
ATOM 3545 N N . ALA B 1 116 ? -12.102 -10.648 2.25 1 98.94 116 ALA B N 1
ATOM 3546 C CA . ALA B 1 116 ? -12.047 -12.062 2.615 1 98.94 116 ALA B CA 1
ATOM 3547 C C . ALA B 1 116 ? -10.648 -12.445 3.086 1 98.94 116 ALA B C 1
ATOM 3549 O O . ALA B 1 116 ? -9.648 -12.07 2.463 1 98.94 116 ALA B O 1
ATOM 3550 N N . SER B 1 117 ? -10.617 -13.078 4.215 1 98.88 117 SER B N 1
ATOM 3551 C CA . SER B 1 117 ? -9.414 -13.758 4.676 1 98.88 117 SER B CA 1
ATOM 3552 C C . SER B 1 117 ? -9.406 -15.219 4.234 1 98.88 117 SER B C 1
ATOM 3554 O O . SER B 1 117 ? -10.328 -15.977 4.551 1 98.88 117 SER B O 1
ATOM 3556 N N . VAL B 1 118 ? -8.383 -15.609 3.498 1 98.94 118 VAL B N 1
ATOM 3557 C CA . VAL B 1 118 ? -8.266 -16.969 2.984 1 98.94 118 VAL B CA 1
ATOM 3558 C C . VAL B 1 118 ? -7.234 -17.75 3.803 1 98.94 118 VAL B C 1
ATOM 3560 O O . VAL B 1 118 ? -6.109 -17.281 3.998 1 98.94 118 VAL B O 1
ATOM 3563 N N . ARG B 1 119 ? -7.59 -18.906 4.297 1 98.69 119 ARG B N 1
ATOM 3564 C CA . ARG B 1 119 ? -6.668 -19.75 5.047 1 98.69 119 ARG B CA 1
ATOM 3565 C C . ARG B 1 119 ? -6.543 -21.125 4.402 1 98.69 119 ARG B C 1
ATOM 3567 O O . ARG B 1 119 ? -7.34 -21.484 3.533 1 98.69 119 ARG B O 1
ATOM 3574 N N . ASN B 1 120 ? -5.523 -21.844 4.801 1 98.56 120 ASN B N 1
ATOM 3575 C CA . ASN B 1 120 ? -5.285 -23.188 4.301 1 98.56 120 ASN B CA 1
ATOM 3576 C C . ASN B 1 120 ? -5.203 -23.219 2.777 1 98.56 120 ASN B C 1
ATOM 3578 O O . ASN B 1 120 ? -5.906 -24 2.127 1 98.56 120 ASN B O 1
ATOM 3582 N N . SER B 1 121 ? -4.309 -22.344 2.346 1 98.5 121 SER B N 1
ATOM 3583 C CA . SER B 1 121 ? -4.098 -22.219 0.909 1 98.5 121 SER B CA 1
ATOM 3584 C C . SER B 1 121 ? -2.643 -22.5 0.54 1 98.5 121 SER B C 1
ATOM 3586 O O . SER B 1 121 ? -1.864 -22.969 1.373 1 98.5 121 SER B O 1
ATOM 3588 N N . ASN B 1 122 ? -2.324 -22.438 -0.713 1 98.38 122 ASN B N 1
ATOM 3589 C CA . ASN B 1 122 ? -0.991 -22.594 -1.285 1 98.38 122 ASN B CA 1
ATOM 3590 C C . ASN B 1 122 ? -0.695 -21.516 -2.32 1 98.38 122 ASN B C 1
ATOM 3592 O O . ASN B 1 122 ? -1.391 -20.5 -2.379 1 98.38 122 ASN B O 1
ATOM 3596 N N . HIS B 1 123 ? 0.398 -21.641 -2.998 1 97.69 123 HIS B N 1
ATOM 3597 C CA . HIS B 1 123 ? 0.797 -20.672 -4.008 1 97.69 123 HIS B CA 1
ATOM 3598 C C . HIS B 1 123 ? -0.342 -20.391 -4.984 1 97.69 123 HIS B C 1
ATOM 3600 O O . HIS B 1 123 ? -1.016 -21.312 -5.441 1 97.69 123 HIS B O 1
ATOM 3606 N N . PHE B 1 124 ? -0.571 -19.062 -5.266 1 97.75 124 PHE B N 1
ATOM 3607 C CA . PHE B 1 124 ? -1.768 -18.75 -6.035 1 97.75 124 PHE B CA 1
ATOM 3608 C C . PHE B 1 124 ? -1.4 -18.047 -7.34 1 97.75 124 PHE B C 1
ATOM 3610 O O . PHE B 1 124 ? -2.271 -17.531 -8.039 1 97.75 124 PHE B O 1
ATOM 3617 N N . GLY B 1 125 ? -0.15 -17.953 -7.723 1 96.62 125 GLY B N 1
ATOM 3618 C CA . GLY B 1 125 ? 0.249 -17.312 -8.969 1 96.62 125 GLY B CA 1
ATOM 3619 C C . GLY B 1 125 ? 0.413 -15.812 -8.836 1 96.62 125 GLY B C 1
ATOM 3620 O O . GLY B 1 125 ? 1.102 -15.328 -7.934 1 96.62 125 GLY B O 1
ATOM 3621 N N . THR B 1 126 ? -0.205 -15.047 -9.797 1 97.69 126 THR B N 1
ATOM 3622 C CA . THR B 1 126 ? -0.076 -13.594 -9.789 1 97.69 126 THR B CA 1
ATOM 3623 C C . THR B 1 126 ? -1.246 -12.945 -9.047 1 97.69 126 THR B C 1
ATOM 3625 O O . THR B 1 126 ? -2.4 -13.328 -9.25 1 97.69 126 THR B O 1
ATOM 3628 N N . ALA B 1 127 ? -0.91 -11.961 -8.266 1 98.62 127 ALA B N 1
ATOM 3629 C CA . ALA B 1 127 ? -1.945 -11.281 -7.5 1 98.62 127 ALA B CA 1
ATOM 3630 C C . ALA B 1 127 ? -2.887 -10.5 -8.414 1 98.62 127 ALA B C 1
ATOM 3632 O O . ALA B 1 127 ? -4.082 -10.391 -8.133 1 98.62 127 ALA B O 1
ATOM 3633 N N . ALA B 1 128 ? -2.377 -10.055 -9.531 1 98.69 128 ALA B N 1
ATOM 3634 C CA . ALA B 1 128 ? -3.15 -9.281 -10.5 1 98.69 128 ALA B CA 1
ATOM 3635 C C . ALA B 1 128 ? -4.336 -10.086 -11.023 1 98.69 128 ALA B C 1
ATOM 3637 O O . ALA B 1 128 ? -5.379 -9.516 -11.359 1 98.69 128 ALA B O 1
ATOM 3638 N N . TYR B 1 129 ? -4.195 -11.383 -11.055 1 98.75 129 TYR B N 1
ATOM 3639 C CA . TYR B 1 129 ? -5.25 -12.242 -11.578 1 98.75 129 TYR B CA 1
ATOM 3640 C C . TYR B 1 129 ? -6.555 -12.023 -10.82 1 98.75 129 TYR B C 1
ATOM 3642 O O . TYR B 1 129 ? -7.629 -11.984 -11.43 1 98.75 129 TYR B O 1
ATOM 3650 N N . TYR B 1 130 ? -6.473 -11.828 -9.617 1 98.88 130 TYR B N 1
ATOM 3651 C CA . TYR B 1 130 ? -7.645 -11.719 -8.758 1 98.88 130 TYR B CA 1
ATOM 3652 C C . TYR B 1 130 ? -8.156 -10.281 -8.719 1 98.88 130 TYR B C 1
ATOM 3654 O O . TYR B 1 130 ? -9.367 -10.047 -8.742 1 98.88 130 TYR B O 1
ATOM 3662 N N . THR B 1 131 ? -7.219 -9.328 -8.648 1 98.94 131 THR B N 1
ATOM 3663 C CA . THR B 1 131 ? -7.664 -7.938 -8.594 1 98.94 131 THR B CA 1
ATOM 3664 C C . THR B 1 131 ? -8.328 -7.531 -9.906 1 98.94 131 THR B C 1
ATOM 3666 O O . THR B 1 131 ? -9.266 -6.73 -9.914 1 98.94 131 THR B O 1
ATOM 3669 N N . GLN B 1 132 ? -7.852 -8.07 -10.977 1 98.81 132 GLN B N 1
ATOM 3670 C CA . GLN B 1 132 ? -8.445 -7.766 -12.281 1 98.81 132 GLN B CA 1
ATOM 3671 C C . GLN B 1 132 ? -9.852 -8.352 -12.391 1 98.81 132 GLN B C 1
ATOM 3673 O O . GLN B 1 132 ? -10.703 -7.809 -13.102 1 98.81 132 GLN B O 1
ATOM 3678 N N . ARG B 1 133 ? -10.117 -9.445 -11.711 1 98.44 133 ARG B N 1
ATOM 3679 C CA . ARG B 1 133 ? -11.469 -9.992 -11.664 1 98.44 133 ARG B CA 1
ATOM 3680 C C . ARG B 1 133 ? -12.438 -9 -11.023 1 98.44 133 ARG B C 1
ATOM 3682 O O . ARG B 1 133 ? -13.57 -8.844 -11.484 1 98.44 133 ARG B O 1
ATOM 3689 N N . ALA B 1 134 ? -11.984 -8.367 -10 1 98.88 134 ALA B N 1
ATOM 3690 C CA . ALA B 1 134 ? -12.805 -7.34 -9.359 1 98.88 134 ALA B CA 1
ATOM 3691 C C . ALA B 1 134 ? -13.023 -6.152 -10.297 1 98.88 134 ALA B C 1
ATOM 3693 O O . ALA B 1 134 ? -14.141 -5.641 -10.414 1 98.88 134 ALA B O 1
ATOM 3694 N N . ALA B 1 135 ? -11.945 -5.723 -10.953 1 98.81 135 ALA B N 1
ATOM 3695 C CA . ALA B 1 135 ? -12.031 -4.574 -11.852 1 98.81 135 ALA B CA 1
ATOM 3696 C C . ALA B 1 135 ? -12.992 -4.852 -13 1 98.81 135 ALA B C 1
ATOM 3698 O O . ALA B 1 135 ? -13.703 -3.953 -13.461 1 98.81 135 ALA B O 1
ATOM 3699 N N . ALA B 1 136 ? -12.969 -6.121 -13.469 1 98.31 136 ALA B N 1
ATOM 3700 C CA . ALA B 1 136 ? -13.867 -6.516 -14.555 1 98.31 136 ALA B CA 1
ATOM 3701 C C . ALA B 1 136 ? -15.328 -6.383 -14.133 1 98.31 136 ALA B C 1
ATOM 3703 O O . ALA B 1 136 ? -16.219 -6.277 -14.977 1 98.31 136 ALA B O 1
ATOM 3704 N N . GLU B 1 137 ? -15.57 -6.391 -12.867 1 98.56 137 GLU B N 1
ATOM 3705 C CA . GLU B 1 137 ? -16.906 -6.223 -12.305 1 98.56 137 GLU B CA 1
ATOM 3706 C C . GLU B 1 137 ? -17.109 -4.801 -11.781 1 98.56 137 GLU B C 1
ATOM 3708 O O . GLU B 1 137 ? -17.953 -4.566 -10.914 1 98.56 137 GLU B O 1
ATOM 3713 N N . ASP B 1 138 ? -16.266 -3.869 -12.172 1 98.5 138 ASP B N 1
ATOM 3714 C CA . ASP B 1 138 ? -16.344 -2.434 -11.922 1 98.5 138 ASP B CA 1
ATOM 3715 C C . ASP B 1 138 ? -16.062 -2.115 -10.453 1 98.5 138 ASP B C 1
ATOM 3717 O O . ASP B 1 138 ? -16.578 -1.129 -9.922 1 98.5 138 ASP B O 1
ATOM 3721 N N . CYS B 1 139 ? -15.336 -2.996 -9.758 1 98.88 139 CYS B N 1
ATOM 3722 C CA . CYS B 1 139 ? -14.875 -2.748 -8.398 1 98.88 139 CYS B CA 1
ATOM 3723 C C . CYS B 1 139 ? -13.375 -2.494 -8.367 1 98.88 139 CYS B C 1
ATOM 3725 O O . CYS B 1 139 ? -12.641 -2.979 -9.227 1 98.88 139 CYS B O 1
ATOM 3727 N N . ILE B 1 140 ? -12.938 -1.698 -7.441 1 98.94 140 ILE B N 1
ATOM 3728 C CA . ILE B 1 140 ? -11.516 -1.661 -7.129 1 98.94 140 ILE B CA 1
ATOM 3729 C C . ILE B 1 140 ? -11.117 -2.922 -6.363 1 98.94 140 ILE B C 1
ATOM 3731 O O . ILE B 1 140 ? -11.727 -3.248 -5.34 1 98.94 140 ILE B O 1
ATOM 3735 N N . GLY B 1 141 ? -10.148 -3.666 -6.871 1 98.94 141 GLY B N 1
ATOM 3736 C CA . GLY B 1 141 ? -9.734 -4.91 -6.242 1 98.94 141 GLY B CA 1
ATOM 3737 C C . GLY B 1 141 ? -8.43 -4.785 -5.477 1 98.94 141 GLY B C 1
ATOM 3738 O O . GLY B 1 141 ? -7.531 -4.047 -5.887 1 98.94 141 GLY B O 1
ATOM 3739 N N . PHE B 1 142 ? -8.297 -5.555 -4.379 1 98.94 142 PHE B N 1
ATOM 3740 C CA . PHE B 1 142 ? -7.086 -5.629 -3.564 1 98.94 142 PHE B CA 1
ATOM 3741 C C . PHE B 1 142 ? -6.711 -7.078 -3.281 1 98.94 142 PHE B C 1
ATOM 3743 O O . PHE B 1 142 ? -7.582 -7.922 -3.07 1 98.94 142 PHE B O 1
ATOM 3750 N N . THR B 1 143 ? -5.414 -7.316 -3.279 1 98.88 143 THR B N 1
ATOM 3751 C CA . THR B 1 143 ? -4.953 -8.648 -2.906 1 98.88 143 THR B CA 1
ATOM 3752 C C . THR B 1 143 ? -3.568 -8.578 -2.264 1 98.88 143 THR B C 1
ATOM 3754 O O . THR B 1 143 ? -2.717 -7.801 -2.693 1 98.88 143 THR B O 1
ATOM 3757 N N . MET B 1 144 ? -3.365 -9.391 -1.241 1 98.81 144 MET B N 1
ATOM 3758 C CA . MET B 1 144 ? -2.07 -9.609 -0.602 1 98.81 144 MET B CA 1
ATOM 3759 C C . MET B 1 144 ? -1.848 -11.094 -0.327 1 98.81 144 MET B C 1
ATOM 3761 O O . MET B 1 144 ? -2.799 -11.828 -0.059 1 98.81 144 MET B O 1
ATOM 3765 N N . SER B 1 145 ? -0.634 -11.5 -0.419 1 98.56 145 SER B N 1
ATOM 3766 C CA . SER B 1 145 ? -0.226 -12.852 -0.056 1 98.56 145 SER B CA 1
ATOM 3767 C C . SER B 1 145 ? 1.213 -12.883 0.447 1 98.56 145 SER B C 1
ATOM 3769 O O . SER B 1 145 ? 2.074 -12.172 -0.081 1 98.56 145 SER B O 1
ATOM 3771 N N . ASN B 1 146 ? 1.445 -13.68 1.5 1 97 146 ASN B N 1
ATOM 3772 C CA . ASN B 1 146 ? 2.838 -13.805 1.913 1 97 146 ASN B CA 1
ATOM 3773 C C . ASN B 1 146 ? 3.471 -15.086 1.369 1 97 146 ASN B C 1
ATOM 3775 O O . ASN B 1 146 ? 2.768 -15.977 0.899 1 97 146 ASN B O 1
ATOM 3779 N N . VAL B 1 147 ? 4.734 -15.125 1.283 1 95.75 147 VAL B N 1
ATOM 3780 C CA . VAL B 1 147 ? 5.516 -16.266 0.804 1 95.75 147 VAL B CA 1
ATOM 3781 C C . VAL B 1 147 ? 6.703 -16.5 1.737 1 95.75 147 VAL B C 1
ATOM 3783 O O . VAL B 1 147 ? 6.887 -15.781 2.717 1 95.75 147 VAL B O 1
ATOM 3786 N N . GLY B 1 148 ? 7.387 -17.547 1.499 1 96.38 148 GLY B N 1
ATOM 3787 C CA . GLY B 1 148 ? 8.516 -17.906 2.346 1 96.38 148 GLY B CA 1
ATOM 3788 C C . GLY B 1 148 ? 9.586 -16.828 2.395 1 96.38 148 GLY B C 1
ATOM 3789 O O . GLY B 1 148 ? 9.625 -15.953 1.537 1 96.38 148 GLY B O 1
ATOM 3790 N N . PRO B 1 149 ? 10.484 -16.906 3.328 1 97.12 149 PRO B N 1
ATOM 3791 C CA . PRO B 1 149 ? 11.414 -15.812 3.627 1 97.12 149 PRO B CA 1
ATOM 3792 C C . PRO B 1 149 ? 12.555 -15.719 2.615 1 97.12 149 PRO B C 1
ATOM 3794 O O . PRO B 1 149 ? 13.227 -16.719 2.336 1 97.12 149 PRO B O 1
ATOM 3797 N N . ASN B 1 150 ? 12.766 -14.477 2.125 1 97.12 150 ASN B N 1
ATOM 3798 C CA . ASN B 1 150 ? 13.867 -14.156 1.215 1 97.12 150 ASN B CA 1
ATOM 3799 C C . ASN B 1 150 ? 14.344 -12.719 1.393 1 97.12 150 ASN B C 1
ATOM 3801 O O . ASN B 1 150 ? 15.375 -12.328 0.847 1 97.12 150 ASN B O 1
ATOM 3805 N N . VAL B 1 151 ? 13.641 -11.93 2.121 1 98.5 151 VAL B N 1
ATOM 3806 C CA . VAL B 1 151 ? 13.906 -10.508 2.262 1 98.5 151 VAL B CA 1
ATOM 3807 C C . VAL B 1 151 ? 14.258 -10.188 3.713 1 98.5 151 VAL B C 1
ATOM 3809 O O . VAL B 1 151 ? 13.547 -10.594 4.633 1 98.5 151 VAL B O 1
ATOM 3812 N N . ALA B 1 152 ? 15.328 -9.492 3.934 1 98.56 152 ALA B N 1
ATOM 3813 C CA . ALA B 1 152 ? 15.688 -9.055 5.281 1 98.56 152 ALA B CA 1
ATOM 3814 C C . ALA B 1 152 ? 14.836 -7.863 5.719 1 98.56 152 ALA B C 1
ATOM 3816 O O . ALA B 1 152 ? 14.461 -7.023 4.898 1 98.56 152 ALA B O 1
ATOM 3817 N N . PRO B 1 153 ? 14.43 -7.816 7.027 1 98.56 153 PRO B N 1
ATOM 3818 C CA . PRO B 1 153 ? 13.836 -6.566 7.5 1 98.56 153 PRO B CA 1
ATOM 3819 C C . PRO B 1 153 ? 14.805 -5.387 7.422 1 98.56 153 PRO B C 1
ATOM 3821 O O . PRO B 1 153 ? 16.016 -5.582 7.363 1 98.56 153 PRO B O 1
ATOM 3824 N N . PHE B 1 154 ? 14.289 -4.129 7.344 1 98.19 154 PHE B N 1
ATOM 3825 C CA . PHE B 1 154 ? 15.156 -2.951 7.34 1 98.19 154 PHE B CA 1
ATOM 3826 C C . PHE B 1 154 ? 16.016 -2.908 8.594 1 98.19 154 PHE B C 1
ATOM 3828 O O . PHE B 1 154 ? 15.5 -2.994 9.711 1 98.19 154 PHE B O 1
ATOM 3835 N N . GLY B 1 155 ? 17.266 -2.9 8.375 1 97.56 155 GLY B N 1
ATOM 3836 C CA . GLY B 1 155 ? 18.219 -2.926 9.484 1 97.56 155 GLY B CA 1
ATOM 3837 C C . GLY B 1 155 ? 18.75 -4.312 9.781 1 97.56 155 GLY B C 1
ATOM 3838 O O . GLY B 1 155 ? 19.688 -4.469 10.555 1 97.56 155 GLY B O 1
ATOM 3839 N N . GLY B 1 156 ? 18.172 -5.336 9.18 1 98.06 156 GLY B N 1
ATOM 3840 C CA . GLY B 1 156 ? 18.562 -6.715 9.422 1 98.06 156 GLY B CA 1
ATOM 3841 C C . GLY B 1 156 ? 19.328 -7.328 8.258 1 98.06 156 GLY B C 1
ATOM 3842 O O . GLY B 1 156 ? 19.391 -6.742 7.172 1 98.06 156 GLY B O 1
ATOM 3843 N N . ILE B 1 157 ? 19.891 -8.539 8.516 1 96.88 157 ILE B N 1
ATOM 3844 C CA . ILE B 1 157 ? 20.719 -9.188 7.508 1 96.88 157 ILE B CA 1
ATOM 3845 C C . ILE B 1 157 ? 20.062 -10.484 7.047 1 96.88 157 ILE B C 1
ATOM 3847 O O . ILE B 1 157 ? 20.156 -10.859 5.875 1 96.88 157 ILE B O 1
ATOM 3851 N N . ASP B 1 158 ? 19.375 -11.188 7.918 1 98.19 158 ASP B N 1
ATOM 3852 C CA . ASP B 1 158 ? 18.828 -12.5 7.598 1 98.19 158 ASP B CA 1
ATOM 3853 C C . ASP B 1 158 ? 17.422 -12.375 6.992 1 98.19 158 ASP B C 1
ATOM 3855 O O . ASP B 1 158 ? 16.656 -11.492 7.375 1 98.19 158 ASP B O 1
ATOM 3859 N N . PRO B 1 159 ? 17.125 -13.281 6.047 1 98.12 159 PRO B N 1
ATOM 3860 C CA . PRO B 1 159 ? 15.766 -13.266 5.5 1 98.12 159 PRO B CA 1
ATOM 3861 C C . PRO B 1 159 ? 14.695 -13.492 6.566 1 98.12 159 PRO B C 1
ATOM 3863 O O . PRO B 1 159 ? 14.883 -14.312 7.469 1 98.12 159 PRO B O 1
ATOM 3866 N N . PHE B 1 160 ? 13.664 -12.766 6.48 1 98.56 160 PHE B N 1
ATOM 3867 C CA . PHE B 1 160 ? 12.516 -12.906 7.371 1 98.56 160 PHE B CA 1
ATOM 3868 C C . PHE B 1 160 ? 11.211 -12.852 6.586 1 98.56 160 PHE B C 1
ATOM 3870 O O . PHE B 1 160 ? 10.336 -13.695 6.773 1 98.56 160 PHE B O 1
ATOM 3877 N N . PHE B 1 161 ? 11.109 -11.898 5.691 1 98.5 161 PHE B N 1
ATOM 3878 C CA . PHE B 1 161 ? 9.914 -11.734 4.879 1 98.5 161 PHE B CA 1
ATOM 3879 C C . PHE B 1 161 ? 10.062 -12.453 3.543 1 98.5 161 PHE B C 1
ATOM 3881 O O . PHE B 1 161 ? 11.18 -12.703 3.088 1 98.5 161 PHE B O 1
ATOM 3888 N N . GLY B 1 162 ? 8.953 -12.797 2.959 1 97.44 162 GLY B N 1
ATOM 3889 C CA . GLY B 1 162 ? 8.953 -13.047 1.527 1 97.44 162 GLY B CA 1
ATOM 3890 C C . GLY B 1 162 ? 8.938 -11.781 0.695 1 97.44 162 GLY B C 1
ATOM 3891 O O . GLY B 1 162 ? 9 -10.68 1.237 1 97.44 162 GLY B O 1
ATOM 3892 N N . THR B 1 163 ? 8.922 -12.031 -0.642 1 97.12 163 THR B N 1
ATOM 3893 C CA . THR B 1 163 ? 8.719 -10.875 -1.504 1 97.12 163 THR B CA 1
ATOM 3894 C C . THR B 1 163 ? 7.332 -10.266 -1.281 1 97.12 163 THR B C 1
ATOM 3896 O O . THR B 1 163 ? 7.027 -9.188 -1.798 1 97.12 163 THR B O 1
ATOM 3899 N N . ASN B 1 164 ? 6.391 -10.883 -0.554 1 98.25 164 ASN B N 1
ATOM 3900 C CA . ASN B 1 164 ? 5.125 -10.445 0.022 1 98.25 164 ASN B CA 1
ATOM 3901 C C . ASN B 1 164 ? 4.41 -9.453 -0.89 1 98.25 164 ASN B C 1
ATOM 3903 O O . ASN B 1 164 ? 4.27 -8.273 -0.549 1 98.25 164 ASN B O 1
ATOM 3907 N N . PRO B 1 165 ? 3.805 -9.945 -1.966 1 98.06 165 PRO B N 1
ATOM 3908 C CA . PRO B 1 165 ? 3.197 -9.062 -2.963 1 98.06 165 PRO B CA 1
ATOM 3909 C C . PRO B 1 165 ? 1.92 -8.398 -2.459 1 98.06 165 PRO B C 1
ATOM 3911 O O . PRO B 1 165 ? 1.214 -8.961 -1.619 1 98.06 165 PRO B O 1
ATOM 3914 N N . LEU B 1 166 ? 1.669 -7.203 -2.92 1 98.44 166 LEU B N 1
ATOM 3915 C CA . LEU B 1 166 ? 0.402 -6.484 -2.842 1 98.44 166 LEU B CA 1
ATOM 3916 C C . LEU B 1 166 ? -0.029 -5.988 -4.219 1 98.44 166 LEU B C 1
ATOM 3918 O O . LEU B 1 166 ? 0.807 -5.57 -5.023 1 98.44 166 LEU B O 1
ATOM 3922 N N . ALA B 1 167 ? -1.3 -6.133 -4.496 1 98.88 167 ALA B N 1
ATOM 3923 C CA . ALA B 1 167 ? -1.817 -5.762 -5.812 1 98.88 167 ALA B CA 1
ATOM 3924 C C . ALA B 1 167 ? -3.156 -5.039 -5.688 1 98.88 167 ALA B C 1
ATOM 3926 O O . ALA B 1 167 ? -3.9 -5.258 -4.727 1 98.88 167 ALA B O 1
ATOM 3927 N N . PHE B 1 168 ? -3.418 -4.184 -6.609 1 98.94 168 PHE B N 1
ATOM 3928 C CA . PHE B 1 168 ? -4.738 -3.598 -6.801 1 98.94 168 PHE B CA 1
ATOM 3929 C C . PHE B 1 168 ? -5.047 -3.428 -8.289 1 98.94 168 PHE B C 1
ATOM 3931 O O . PHE B 1 168 ? -4.133 -3.402 -9.117 1 98.94 168 PHE B O 1
ATOM 3938 N N . SER B 1 169 ? -6.25 -3.393 -8.609 1 98.94 169 SER B N 1
ATOM 3939 C CA . SER B 1 169 ? -6.73 -3.053 -9.945 1 98.94 169 SER B CA 1
ATOM 3940 C C . SER B 1 169 ? -7.898 -2.072 -9.875 1 98.94 169 SER B C 1
ATOM 3942 O O . SER B 1 169 ? -8.758 -2.184 -9 1 98.94 169 SER B O 1
ATOM 3944 N N . ILE B 1 170 ? -7.918 -1.102 -10.75 1 98.94 170 ILE B N 1
ATOM 3945 C CA . ILE B 1 170 ? -8.93 -0.053 -10.844 1 98.94 170 ILE B CA 1
ATOM 3946 C C . ILE B 1 170 ? -9.648 -0.15 -12.188 1 98.94 170 ILE B C 1
ATOM 3948 O O . ILE B 1 170 ? -9.008 -0.167 -13.242 1 98.94 170 ILE B O 1
ATOM 3952 N N . PRO B 1 171 ? -10.945 -0.208 -12.164 1 98.62 171 PRO B N 1
ATOM 3953 C CA . PRO B 1 171 ? -11.68 -0.29 -13.43 1 98.62 171 PRO B CA 1
ATOM 3954 C C . PRO B 1 171 ? -11.57 0.989 -14.258 1 98.62 171 PRO B C 1
ATOM 3956 O O . PRO B 1 171 ? -11.539 2.088 -13.695 1 98.62 171 PRO B O 1
ATOM 3959 N N . THR B 1 172 ? -11.469 0.857 -15.508 1 98 172 THR B N 1
ATOM 3960 C CA . THR B 1 172 ? -11.422 1.961 -16.453 1 98 172 THR B CA 1
ATOM 3961 C C . THR B 1 172 ? -12.438 1.75 -17.578 1 98 172 THR B C 1
ATOM 3963 O O . THR B 1 172 ? -13.148 0.745 -17.594 1 98 172 THR B O 1
ATOM 3966 N N . ASN B 1 173 ? -12.602 2.754 -18.453 1 96.69 173 ASN B N 1
ATOM 3967 C CA . ASN B 1 173 ? -13.359 2.561 -19.688 1 96.69 173 ASN B CA 1
ATOM 3968 C C . ASN B 1 173 ? -12.469 2.096 -20.828 1 96.69 173 ASN B C 1
ATOM 3970 O O . ASN B 1 173 ? -12.93 1.943 -21.969 1 96.69 173 ASN B O 1
ATOM 3974 N N . ARG B 1 174 ? -11.242 1.833 -20.5 1 93.12 174 ARG B N 1
ATOM 3975 C CA . ARG B 1 174 ? -10.289 1.383 -21.5 1 93.12 174 ARG B CA 1
ATOM 3976 C C . ARG B 1 174 ? -10.242 -0.14 -21.578 1 93.12 174 ARG B C 1
ATOM 3978 O O . ARG B 1 174 ? -11 -0.821 -20.891 1 93.12 174 ARG B O 1
ATOM 3985 N N . HIS B 1 175 ? -9.406 -0.613 -22.453 1 89.38 175 HIS B N 1
ATOM 3986 C CA . HIS B 1 175 ? -9.336 -2.051 -22.703 1 89.38 175 HIS B CA 1
ATOM 3987 C C . HIS B 1 175 ? -8.539 -2.756 -21.609 1 89.38 175 HIS B C 1
ATOM 3989 O O . HIS B 1 175 ? -8.359 -3.975 -21.656 1 89.38 175 HIS B O 1
ATOM 3995 N N . PHE B 1 176 ? -8.047 -1.995 -20.688 1 93.56 176 PHE B N 1
ATOM 3996 C CA . PHE B 1 176 ? -7.336 -2.602 -19.578 1 93.56 176 PHE B CA 1
ATOM 3997 C C . PHE B 1 176 ? -7.621 -1.848 -18.281 1 93.56 176 PHE B C 1
ATOM 3999 O O . PHE B 1 176 ? -7.969 -0.665 -18.312 1 93.56 176 PHE B O 1
ATOM 4006 N N . SER B 1 177 ? -7.566 -2.506 -17.156 1 98.12 177 SER B N 1
ATOM 4007 C CA . SER B 1 177 ? -7.625 -1.867 -15.852 1 98.12 177 SER B CA 1
ATOM 4008 C C . SER B 1 177 ? -6.258 -1.347 -15.43 1 98.12 177 SER B C 1
ATOM 4010 O O . SER B 1 177 ? -5.227 -1.854 -15.875 1 98.12 177 SER B O 1
ATOM 4012 N N . ILE B 1 178 ? -6.211 -0.283 -14.68 1 98.81 178 ILE B N 1
ATOM 4013 C CA . ILE B 1 178 ? -4.973 0.088 -14 1 98.81 178 ILE B CA 1
ATOM 4014 C C . ILE B 1 178 ? -4.621 -0.963 -12.953 1 98.81 178 ILE B C 1
ATOM 4016 O O . ILE B 1 178 ? -5.398 -1.208 -12.031 1 98.81 178 ILE B O 1
ATOM 4020 N N . THR B 1 179 ? -3.473 -1.633 -13.086 1 98.88 179 THR B N 1
ATOM 4021 C CA . THR B 1 179 ? -3.148 -2.773 -12.234 1 98.88 179 THR B CA 1
ATOM 4022 C C . THR B 1 179 ? -1.704 -2.693 -11.75 1 98.88 179 THR B C 1
ATOM 4024 O O . THR B 1 179 ? -0.773 -2.652 -12.562 1 98.88 179 THR B O 1
ATOM 4027 N N . LEU B 1 180 ? -1.553 -2.598 -10.461 1 98.81 180 LEU B N 1
ATOM 4028 C CA . LEU B 1 180 ? -0.248 -2.787 -9.836 1 98.81 180 LEU B CA 1
ATOM 4029 C C . LEU B 1 180 ? -0.166 -4.148 -9.148 1 98.81 180 LEU B C 1
ATOM 4031 O O . LEU B 1 180 ? -1.065 -4.523 -8.398 1 98.81 180 LEU B O 1
ATOM 4035 N N . ASP B 1 181 ? 0.743 -4.91 -9.453 1 98.38 181 ASP B N 1
ATOM 4036 C CA . ASP B 1 181 ? 1.155 -6.152 -8.812 1 98.38 181 ASP B CA 1
ATOM 4037 C C . ASP B 1 181 ? 2.645 -6.129 -8.469 1 98.38 181 ASP B C 1
ATOM 4039 O O . ASP B 1 181 ? 3.488 -6.367 -9.336 1 98.38 181 ASP B O 1
ATOM 4043 N N . MET B 1 182 ? 2.926 -5.855 -7.184 1 98.06 182 MET B N 1
ATOM 4044 C CA . MET B 1 182 ? 4.32 -5.578 -6.848 1 98.06 182 MET B CA 1
ATOM 4045 C C . MET B 1 182 ? 4.773 -6.426 -5.66 1 98.06 182 MET B C 1
ATOM 4047 O O . MET B 1 182 ? 3.988 -6.691 -4.75 1 98.06 182 MET B O 1
ATOM 4051 N N . ALA B 1 183 ? 6.055 -6.824 -5.758 1 98 183 ALA B N 1
ATOM 4052 C CA . ALA B 1 183 ? 6.73 -7.273 -4.547 1 98 183 ALA B CA 1
ATOM 4053 C C . ALA B 1 183 ? 7.023 -6.102 -3.615 1 98 183 ALA B C 1
ATOM 4055 O O . ALA B 1 183 ? 7.082 -4.949 -4.055 1 98 183 ALA B O 1
ATOM 4056 N N . THR B 1 184 ? 7.156 -6.371 -2.33 1 98.5 184 THR B N 1
ATOM 4057 C CA . THR B 1 184 ? 7.551 -5.336 -1.383 1 98.5 184 THR B CA 1
ATOM 4058 C C . THR B 1 184 ? 9.062 -5.316 -1.201 1 98.5 184 THR B C 1
ATOM 4060 O O . THR B 1 184 ? 9.586 -4.598 -0.344 1 98.5 184 THR B O 1
ATOM 4063 N N . SER B 1 185 ? 9.75 -6.152 -1.967 1 98.44 185 SER B N 1
ATOM 4064 C CA . SER B 1 185 ? 11.203 -6.117 -2.123 1 98.44 185 SER B CA 1
ATOM 4065 C C . SER B 1 185 ? 11.609 -5.281 -3.334 1 98.44 185 SER B C 1
ATOM 4067 O O . SER B 1 185 ? 10.766 -4.949 -4.176 1 98.44 185 SER B O 1
ATOM 4069 N N . VAL B 1 186 ? 12.906 -4.973 -3.416 1 97.19 186 VAL B N 1
ATOM 4070 C CA . VAL B 1 186 ? 13.43 -4.207 -4.547 1 97.19 186 VAL B CA 1
ATOM 4071 C C . VAL B 1 186 ? 13.211 -4.984 -5.84 1 97.19 186 VAL B C 1
ATOM 4073 O O . VAL B 1 186 ? 12.766 -4.422 -6.844 1 97.19 186 VAL B O 1
ATOM 4076 N N . VAL B 1 187 ? 13.422 -6.273 -5.73 1 93.06 187 VAL B N 1
ATOM 4077 C CA . VAL B 1 187 ? 13.312 -7.141 -6.898 1 93.06 187 VAL B CA 1
ATOM 4078 C C . VAL B 1 187 ? 12.648 -8.461 -6.504 1 93.06 187 VAL B C 1
ATOM 4080 O O . VAL B 1 187 ? 12.68 -8.852 -5.336 1 93.06 187 VAL B O 1
ATOM 4083 N N . ALA B 1 188 ? 11.992 -9.039 -7.48 1 88.62 188 ALA B N 1
ATOM 4084 C CA . ALA B 1 188 ? 11.453 -10.383 -7.242 1 88.62 188 ALA B CA 1
ATOM 4085 C C . ALA B 1 188 ? 12.562 -11.43 -7.246 1 88.62 188 ALA B C 1
ATOM 4087 O O . ALA B 1 188 ? 13.547 -11.297 -7.98 1 88.62 188 ALA B O 1
ATOM 4088 N N . LYS B 1 189 ? 12.406 -12.453 -6.508 1 89.12 189 LYS B N 1
ATOM 4089 C CA . LYS B 1 189 ? 13.406 -13.516 -6.398 1 89.12 189 LYS B CA 1
ATOM 4090 C C . LYS B 1 189 ? 13.656 -14.172 -7.75 1 89.12 189 LYS B C 1
ATOM 4092 O O . LYS B 1 189 ? 14.789 -14.562 -8.055 1 89.12 189 LYS B O 1
ATOM 4097 N N . GLY B 1 190 ? 12.633 -14.273 -8.539 1 84.12 190 GLY B N 1
ATOM 4098 C CA . GLY B 1 190 ? 12.766 -14.891 -9.852 1 84.12 190 GLY B CA 1
ATOM 4099 C C . GLY B 1 190 ? 13.789 -14.203 -10.734 1 84.12 190 GLY B C 1
ATOM 4100 O O . GLY B 1 190 ? 14.477 -14.859 -11.523 1 84.12 190 GLY B O 1
ATOM 4101 N N . LYS B 1 191 ? 13.961 -12.898 -10.578 1 84.94 191 LYS B N 1
ATOM 4102 C CA . LYS B 1 191 ? 14.93 -12.156 -11.383 1 84.94 191 LYS B CA 1
ATOM 4103 C C . LYS B 1 191 ? 16.359 -12.5 -10.977 1 84.94 191 LYS B C 1
ATOM 4105 O O . LYS B 1 191 ? 17.266 -12.469 -11.812 1 84.94 191 LYS B O 1
ATOM 4110 N N . ILE B 1 192 ? 16.547 -12.836 -9.711 1 90.44 192 ILE B N 1
ATOM 4111 C CA . ILE B 1 192 ? 17.859 -13.281 -9.242 1 90.44 192 ILE B CA 1
ATOM 4112 C C . ILE B 1 192 ? 18.219 -14.609 -9.906 1 90.44 192 ILE B C 1
ATOM 4114 O O . ILE B 1 192 ? 19.344 -14.797 -10.367 1 90.44 192 ILE B O 1
ATOM 4118 N N . HIS B 1 193 ? 17.234 -15.477 -9.938 1 87.31 193 HIS B N 1
ATOM 4119 C CA . HIS B 1 193 ? 17.453 -16.797 -10.531 1 87.31 193 HIS B CA 1
ATOM 4120 C C . HIS B 1 193 ? 17.766 -16.688 -12.023 1 87.31 193 HIS B C 1
ATOM 4122 O O . HIS B 1 193 ? 18.641 -17.391 -12.523 1 87.31 193 HIS B O 1
ATOM 4128 N N . VAL B 1 194 ? 17.062 -15.836 -12.68 1 82 194 VAL B N 1
ATOM 4129 C CA . VAL B 1 194 ? 17.297 -15.617 -14.102 1 82 194 VAL B CA 1
ATOM 4130 C C . VAL B 1 194 ? 18.719 -15.109 -14.32 1 82 194 VAL B C 1
ATOM 4132 O O . VAL B 1 194 ? 19.422 -15.586 -15.211 1 82 194 VAL B O 1
ATOM 4135 N N . ALA B 1 195 ? 19.094 -14.125 -13.516 1 88.38 195 ALA B N 1
ATOM 4136 C CA . ALA B 1 195 ? 20.453 -13.586 -13.625 1 88.38 195 ALA B CA 1
ATOM 4137 C C . ALA B 1 195 ? 21.5 -14.672 -13.375 1 88.38 195 ALA B C 1
ATOM 4139 O O . ALA B 1 195 ? 22.516 -14.742 -14.07 1 88.38 195 ALA B O 1
ATOM 4140 N N . GLU B 1 196 ? 21.234 -15.523 -12.414 1 89.94 196 GLU B N 1
ATOM 4141 C CA . GLU B 1 196 ? 22.141 -16.625 -12.109 1 89.94 196 GLU B CA 1
ATOM 4142 C C . GLU B 1 196 ? 22.25 -17.594 -13.281 1 89.94 196 GLU B C 1
ATOM 4144 O O . GLU B 1 196 ? 23.359 -17.984 -13.672 1 89.94 196 GLU B O 1
ATOM 4149 N N . GLU B 1 197 ? 21.203 -17.906 -13.836 1 83.75 197 GLU B N 1
ATOM 4150 C CA . GLU B 1 197 ? 21.156 -18.844 -14.961 1 83.75 197 GLU B CA 1
ATOM 4151 C C . GLU B 1 197 ? 21.859 -18.25 -16.188 1 83.75 197 GLU B C 1
ATOM 4153 O O . GLU B 1 197 ? 22.5 -18.984 -16.953 1 83.75 197 GLU B O 1
ATOM 4158 N N . GLU B 1 198 ? 21.703 -16.969 -16.312 1 84.88 198 GLU B N 1
ATOM 4159 C CA . GLU B 1 198 ? 22.266 -16.297 -17.469 1 84.88 198 GLU B CA 1
ATOM 4160 C C . GLU B 1 198 ? 23.703 -15.867 -17.219 1 84.88 198 GLU B C 1
ATOM 4162 O O . GLU B 1 198 ? 24.375 -15.344 -18.125 1 84.88 198 GLU B O 1
ATOM 4167 N N . GLY B 1 199 ? 24.141 -16.062 -16.078 1 90.56 199 GLY B N 1
ATOM 4168 C CA . GLY B 1 199 ? 25.484 -15.656 -15.734 1 90.56 199 GLY B CA 1
ATOM 4169 C C . GLY B 1 199 ? 25.688 -14.156 -15.711 1 90.56 199 GLY B C 1
ATOM 4170 O O . GLY B 1 199 ? 26.75 -13.656 -16.062 1 90.56 199 GLY B O 1
ATOM 4171 N N . GLU B 1 200 ? 24.641 -13.438 -15.391 1 93.25 200 GLU B N 1
ATOM 4172 C CA . GLU B 1 200 ? 24.688 -11.977 -15.352 1 93.25 200 GLU B CA 1
ATOM 4173 C C . GLU B 1 200 ? 24.781 -11.461 -13.922 1 93.25 200 GLU B C 1
ATOM 4175 O O . GLU B 1 200 ? 24.344 -12.133 -12.984 1 93.25 200 GLU B O 1
ATOM 4180 N N . GLN B 1 201 ? 25.406 -10.289 -13.8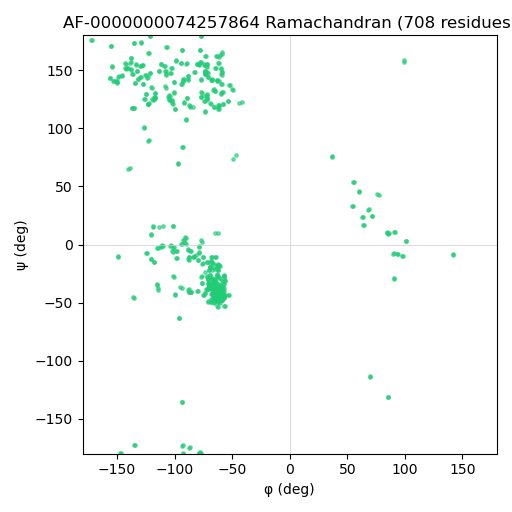12 1 96.44 201 GLN B N 1
ATOM 4181 C CA . GLN B 1 201 ? 25.438 -9.602 -12.523 1 96.44 201 GLN B CA 1
ATOM 4182 C C . GLN B 1 201 ? 24.109 -8.93 -12.219 1 96.44 201 GLN B C 1
ATOM 4184 O O . GLN B 1 201 ? 23.312 -8.672 -13.133 1 96.44 201 GLN B O 1
ATOM 4189 N N . ILE B 1 202 ? 23.891 -8.719 -10.945 1 96.38 202 ILE B N 1
ATOM 4190 C CA . ILE B 1 202 ? 22.688 -8.008 -10.539 1 96.38 202 ILE B CA 1
ATOM 4191 C C . ILE B 1 202 ? 23.062 -6.652 -9.953 1 96.38 202 ILE B C 1
ATOM 4193 O O . ILE B 1 202 ? 24.188 -6.457 -9.492 1 96.38 202 ILE B O 1
ATOM 4197 N N . PRO B 1 203 ? 22.156 -5.688 -9.992 1 95.38 203 PRO B N 1
ATOM 4198 C CA . PRO B 1 203 ? 22.422 -4.402 -9.344 1 95.38 203 PRO B CA 1
ATOM 4199 C C . PRO B 1 203 ? 22.688 -4.539 -7.848 1 95.38 203 PRO B C 1
ATOM 4201 O O . PRO B 1 203 ? 22.047 -5.352 -7.172 1 95.38 203 PRO B O 1
ATOM 4204 N N . GLU B 1 204 ? 23.516 -3.666 -7.32 1 95.12 204 GLU B N 1
ATOM 4205 C CA . GLU B 1 204 ? 23.922 -3.705 -5.918 1 95.12 204 GLU B CA 1
ATOM 4206 C C . GLU B 1 204 ? 22.719 -3.482 -4.996 1 95.12 204 GLU B C 1
ATOM 4208 O O . GLU B 1 204 ? 22.703 -3.986 -3.871 1 95.12 204 GLU B O 1
ATOM 4213 N N . ARG B 1 205 ? 21.75 -2.834 -5.43 1 94.69 205 ARG B N 1
ATOM 4214 C CA . ARG B 1 205 ? 20.625 -2.447 -4.582 1 94.69 205 ARG B CA 1
ATOM 4215 C C . ARG B 1 205 ? 19.672 -3.613 -4.379 1 94.69 205 ARG B C 1
ATOM 4217 O O . ARG B 1 205 ? 18.781 -3.549 -3.531 1 94.69 205 ARG B O 1
ATOM 4224 N N . TRP B 1 206 ? 19.859 -4.695 -5.047 1 96.5 206 TRP B N 1
ATOM 4225 C CA . TRP B 1 206 ? 18.891 -5.777 -5.062 1 96.5 206 TRP B CA 1
ATOM 4226 C C . TRP B 1 206 ? 19 -6.633 -3.807 1 96.5 206 TRP B C 1
ATOM 4228 O O . TRP B 1 206 ? 17.984 -7.031 -3.225 1 96.5 206 TRP B O 1
ATOM 4238 N N . ALA B 1 207 ? 20.312 -6.859 -3.41 1 98.06 207 ALA B N 1
ATOM 4239 C CA . ALA B 1 207 ? 20.516 -7.918 -2.422 1 98.06 207 ALA B CA 1
ATOM 4240 C C . ALA B 1 207 ? 21.797 -7.691 -1.625 1 98.06 207 ALA B C 1
ATOM 4242 O O . ALA B 1 207 ? 22.547 -6.766 -1.914 1 98.06 207 ALA B O 1
ATOM 4243 N N . MET B 1 208 ? 21.922 -8.508 -0.588 1 97.94 208 MET B N 1
ATOM 4244 C CA . MET B 1 208 ? 23.094 -8.445 0.27 1 97.94 208 MET B CA 1
ATOM 4245 C C . MET B 1 208 ? 23.594 -9.844 0.621 1 97.94 208 MET B C 1
ATOM 4247 O O . MET B 1 208 ? 22.859 -10.82 0.479 1 97.94 208 MET B O 1
ATOM 4251 N N . ASP B 1 209 ? 24.859 -9.938 1.056 1 97.75 209 ASP B N 1
ATOM 4252 C CA . ASP B 1 209 ? 25.438 -11.203 1.529 1 97.75 209 ASP B CA 1
ATOM 4253 C C . ASP B 1 209 ? 25.156 -11.398 3.018 1 97.75 209 ASP B C 1
ATOM 4255 O O . ASP B 1 209 ? 24.406 -10.633 3.625 1 97.75 209 ASP B O 1
ATOM 4259 N N . ASP B 1 210 ? 25.734 -12.461 3.566 1 97.38 210 ASP B N 1
ATOM 4260 C CA . ASP B 1 210 ? 25.422 -12.844 4.941 1 97.38 210 ASP B CA 1
ATOM 4261 C C . ASP B 1 210 ? 26.141 -11.93 5.938 1 97.38 210 ASP B C 1
ATOM 4263 O O . ASP B 1 210 ? 26.031 -12.117 7.148 1 97.38 210 ASP B O 1
ATOM 4267 N N . GLN B 1 211 ? 26.859 -10.906 5.402 1 96.12 211 GLN B N 1
ATOM 4268 C CA . GLN B 1 211 ? 27.484 -9.898 6.254 1 96.12 211 GLN B CA 1
ATOM 4269 C C . GLN B 1 211 ? 26.812 -8.547 6.105 1 96.12 211 GLN B C 1
ATOM 4271 O O . GLN B 1 211 ? 27.203 -7.57 6.742 1 96.12 211 GLN B O 1
ATOM 4276 N N . GLY B 1 212 ? 25.812 -8.477 5.258 1 96.19 212 GLY B N 1
ATOM 4277 C CA . GLY B 1 212 ? 25.047 -7.25 5.086 1 96.19 212 GLY B CA 1
ATOM 4278 C C . GLY B 1 212 ? 25.609 -6.352 4 1 96.19 212 GLY B C 1
ATOM 4279 O O . GLY B 1 212 ? 25.172 -5.207 3.852 1 96.19 212 GLY B O 1
ATOM 4280 N N . ASN B 1 213 ? 26.531 -6.867 3.24 1 96.75 213 ASN B N 1
ATOM 4281 C CA . ASN B 1 213 ? 27.125 -6.074 2.164 1 96.75 213 ASN B CA 1
ATOM 4282 C C . ASN B 1 213 ? 26.375 -6.281 0.847 1 96.75 213 ASN B C 1
ATOM 4284 O O . ASN B 1 213 ? 25.938 -7.391 0.547 1 96.75 213 ASN B O 1
ATOM 4288 N N . PRO B 1 214 ? 26.25 -5.156 0.081 1 96.81 214 PRO B N 1
ATOM 4289 C CA . PRO B 1 214 ? 25.641 -5.324 -1.243 1 96.81 214 PRO B CA 1
ATOM 4290 C C . PRO B 1 214 ? 26.422 -6.297 -2.127 1 96.81 214 PRO B C 1
ATOM 4292 O O . PRO B 1 214 ? 27.656 -6.355 -2.051 1 96.81 214 PRO B O 1
ATOM 4295 N N . VAL B 1 215 ? 25.75 -7.031 -2.965 1 97.5 215 VAL B N 1
ATOM 4296 C CA . VAL B 1 215 ? 26.406 -8 -3.834 1 97.5 215 VAL B CA 1
ATOM 4297 C C . VAL B 1 215 ? 25.938 -7.801 -5.273 1 97.5 215 VAL B C 1
ATOM 4299 O O . VAL B 1 215 ? 24.828 -7.301 -5.512 1 97.5 215 VAL B O 1
ATOM 4302 N N . THR B 1 216 ? 26.781 -8.188 -6.242 1 97.88 216 THR B N 1
ATOM 4303 C CA . THR B 1 216 ? 26.406 -8.133 -7.648 1 97.88 216 THR B CA 1
ATOM 4304 C C . THR B 1 216 ? 26.406 -9.523 -8.266 1 97.88 216 THR B C 1
ATOM 4306 O O . THR B 1 216 ? 25.891 -9.727 -9.367 1 97.88 216 THR B O 1
ATOM 4309 N N . ASP B 1 217 ? 27 -10.461 -7.594 1 97.25 217 ASP B N 1
ATOM 4310 C CA . ASP B 1 217 ? 26.938 -11.859 -8.023 1 97.25 217 ASP B CA 1
ATOM 4311 C C . ASP B 1 217 ? 25.703 -12.555 -7.441 1 97.25 217 ASP B C 1
ATOM 4313 O O . ASP B 1 217 ? 25.578 -12.695 -6.223 1 97.25 217 ASP B O 1
ATOM 4317 N N . PRO B 1 218 ? 24.875 -13.023 -8.305 1 96.62 218 PRO B N 1
ATOM 4318 C CA . PRO B 1 218 ? 23.672 -13.688 -7.793 1 96.62 218 PRO B CA 1
ATOM 4319 C C . PRO B 1 218 ? 23.984 -14.852 -6.859 1 96.62 218 PRO B C 1
ATOM 4321 O O . PRO B 1 218 ? 23.203 -15.164 -5.961 1 96.62 218 PRO B O 1
ATOM 4324 N N . ALA B 1 219 ? 25.078 -15.484 -7 1 95.44 219 ALA B N 1
ATOM 4325 C CA . ALA B 1 219 ? 25.453 -16.641 -6.188 1 95.44 219 ALA B CA 1
ATOM 4326 C C . ALA B 1 219 ? 25.734 -16.219 -4.75 1 95.44 219 ALA B C 1
ATOM 4328 O O . ALA B 1 219 ? 25.719 -17.062 -3.84 1 95.44 219 ALA B O 1
ATOM 4329 N N . ASP B 1 220 ? 25.984 -14.969 -4.574 1 97 220 ASP B N 1
ATOM 4330 C CA . ASP B 1 220 ? 26.375 -14.469 -3.258 1 97 220 ASP B CA 1
ATOM 4331 C C . ASP B 1 220 ? 25.156 -13.945 -2.488 1 97 220 ASP B C 1
ATOM 4333 O O . ASP B 1 220 ? 25.281 -13.492 -1.35 1 97 220 ASP B O 1
ATOM 4337 N N . VAL B 1 221 ? 23.984 -14.023 -3.078 1 97.44 221 VAL B N 1
ATOM 4338 C CA . VAL B 1 221 ? 22.781 -13.445 -2.475 1 97.44 221 VAL B CA 1
ATOM 4339 C C . VAL B 1 221 ? 22.406 -14.227 -1.222 1 97.44 221 VAL B C 1
ATOM 4341 O O . VAL B 1 221 ? 22.188 -15.438 -1.283 1 97.44 221 VAL B O 1
ATOM 4344 N N . HIS B 1 222 ? 22.375 -13.523 -0.123 1 97.88 222 HIS B N 1
ATOM 4345 C CA . HIS B 1 222 ? 21.875 -14.07 1.131 1 97.88 222 HIS B CA 1
ATOM 4346 C C . HIS B 1 222 ? 20.438 -13.625 1.396 1 97.88 222 HIS B C 1
ATOM 4348 O O . HIS B 1 222 ? 19.594 -14.43 1.799 1 97.88 222 HIS B O 1
ATOM 4354 N N . ALA B 1 223 ? 20.172 -12.336 1.148 1 98.25 223 ALA B N 1
ATOM 4355 C CA . ALA B 1 223 ? 18.828 -11.797 1.354 1 98.25 223 ALA B CA 1
ATOM 4356 C C . ALA B 1 223 ? 18.531 -10.672 0.368 1 98.25 223 ALA B C 1
ATOM 4358 O O . ALA B 1 223 ? 19.422 -9.891 0.02 1 98.25 223 ALA B O 1
ATOM 4359 N N . LEU B 1 224 ? 17.328 -10.602 -0.044 1 98.44 224 LEU B N 1
ATOM 4360 C CA . LEU B 1 224 ? 16.844 -9.445 -0.784 1 98.44 224 LEU B CA 1
ATOM 4361 C C . LEU B 1 224 ? 16.547 -8.281 0.157 1 98.44 224 LEU B C 1
ATOM 4363 O O . LEU B 1 224 ? 16.516 -8.453 1.378 1 98.44 224 LEU B O 1
ATOM 4367 N N . ARG B 1 225 ? 16.344 -7.105 -0.428 1 98.12 225 ARG B N 1
ATOM 4368 C CA . ARG B 1 225 ? 16.109 -5.902 0.357 1 98.12 225 ARG B CA 1
ATOM 4369 C C . ARG B 1 225 ? 14.695 -5.383 0.143 1 98.12 225 ARG B C 1
ATOM 4371 O O . ARG B 1 225 ? 14.133 -5.52 -0.947 1 98.12 225 ARG B O 1
ATOM 4378 N N . PRO B 1 226 ? 14.148 -4.738 1.206 1 98.44 226 PRO B N 1
ATOM 4379 C CA . PRO B 1 226 ? 12.828 -4.125 1.011 1 98.44 226 PRO B CA 1
ATOM 4380 C C . PRO B 1 226 ? 12.883 -2.889 0.114 1 98.44 226 PRO B C 1
ATOM 4382 O O . PRO B 1 226 ? 13.836 -2.109 0.188 1 98.44 226 PRO B O 1
ATOM 4385 N N . VAL B 1 227 ? 11.844 -2.689 -0.705 1 98.31 227 VAL B N 1
ATOM 4386 C CA . VAL B 1 227 ? 11.789 -1.543 -1.604 1 98.31 227 VAL B CA 1
ATOM 4387 C C . VAL B 1 227 ? 11.711 -0.252 -0.792 1 98.31 227 VAL B C 1
ATOM 4389 O O . VAL B 1 227 ? 10.93 -0.153 0.156 1 98.31 227 VAL B O 1
ATOM 4392 N N . GLY B 1 228 ? 12.57 0.719 -1.163 1 97.06 228 GLY B N 1
ATOM 4393 C CA . GLY B 1 228 ? 12.547 1.984 -0.447 1 97.06 228 GLY B CA 1
ATOM 4394 C C . GLY B 1 228 ? 12.938 1.852 1.013 1 97.06 228 GLY B C 1
ATOM 4395 O O . GLY B 1 228 ? 12.602 2.707 1.832 1 97.06 228 GLY B O 1
ATOM 4396 N N . GLY B 1 229 ? 13.555 0.788 1.42 1 97.12 229 GLY B N 1
ATOM 4397 C CA . GLY B 1 229 ? 14.016 0.606 2.787 1 97.12 229 GLY B CA 1
ATOM 4398 C C . GLY B 1 229 ? 12.883 0.424 3.779 1 97.12 229 GLY B C 1
ATOM 4399 O O . GLY B 1 229 ? 12.094 -0.517 3.662 1 97.12 229 GLY B O 1
ATOM 4400 N N . PRO B 1 230 ? 12.766 1.402 4.637 1 97.75 230 PRO B N 1
ATOM 4401 C CA . PRO B 1 230 ? 11.75 1.255 5.68 1 97.75 230 PRO B CA 1
ATOM 4402 C C . PRO B 1 230 ? 10.336 1.175 5.113 1 97.75 230 PRO B C 1
ATOM 4404 O O . PRO B 1 230 ? 9.453 0.55 5.715 1 97.75 230 PRO B O 1
ATOM 4407 N N . LYS B 1 231 ? 10.133 1.777 3.965 1 98.44 231 LYS B N 1
ATOM 4408 C CA . LYS B 1 231 ? 8.805 1.807 3.371 1 98.44 231 LYS B CA 1
ATOM 4409 C C . LYS B 1 231 ? 8.375 0.416 2.91 1 98.44 231 LYS B C 1
ATOM 4411 O O . LYS B 1 231 ? 7.312 -0.073 3.299 1 98.44 231 LYS B O 1
ATOM 4416 N N . GLY B 1 232 ? 9.266 -0.252 2.172 1 98.69 232 GLY B N 1
ATOM 4417 C CA . GLY B 1 232 ? 8.977 -1.615 1.755 1 98.69 232 GLY B CA 1
ATOM 4418 C C . GLY B 1 232 ? 8.945 -2.598 2.91 1 98.69 232 GLY B C 1
ATOM 4419 O O . GLY B 1 232 ? 8.164 -3.555 2.895 1 98.69 232 GLY B O 1
ATOM 4420 N N . TYR B 1 233 ? 9.797 -2.359 3.955 1 98.69 233 TYR B N 1
ATOM 4421 C CA . TYR B 1 233 ? 9.781 -3.143 5.188 1 98.69 233 TYR B CA 1
ATOM 4422 C C . TYR B 1 233 ? 8.406 -3.096 5.844 1 98.69 233 TYR B C 1
ATOM 4424 O O . TYR B 1 233 ? 7.832 -4.137 6.172 1 98.69 233 TYR B O 1
ATOM 4432 N N . GLY B 1 234 ? 7.816 -1.94 5.941 1 98.81 234 GLY B N 1
ATOM 4433 C CA . GLY B 1 234 ? 6.488 -1.776 6.516 1 98.81 234 GLY B CA 1
ATOM 4434 C C . GLY B 1 234 ? 5.398 -2.436 5.695 1 98.81 234 GLY B C 1
ATOM 4435 O O . GLY B 1 234 ? 4.508 -3.086 6.246 1 98.81 234 GLY B O 1
ATOM 4436 N N . LEU B 1 235 ? 5.465 -2.285 4.383 1 98.88 235 LEU B N 1
ATOM 4437 C CA . LEU B 1 235 ? 4.461 -2.885 3.506 1 98.88 235 LEU B CA 1
ATOM 4438 C C . LEU B 1 235 ? 4.523 -4.406 3.572 1 98.88 235 LEU B C 1
ATOM 4440 O O . LEU B 1 235 ? 3.484 -5.07 3.598 1 98.88 235 LEU B O 1
ATOM 4444 N N . GLY B 1 236 ? 5.789 -4.938 3.574 1 98.81 236 GLY B N 1
ATOM 4445 C CA . GLY B 1 236 ? 5.938 -6.379 3.721 1 98.81 236 GLY B CA 1
ATOM 4446 C C . GLY B 1 236 ? 5.348 -6.91 5.012 1 98.81 236 GLY B C 1
ATOM 4447 O O . GLY B 1 236 ? 4.746 -7.988 5.027 1 98.81 236 GLY B O 1
ATOM 4448 N N . LEU B 1 237 ? 5.504 -6.156 6.043 1 98.81 237 LEU B N 1
ATOM 4449 C CA . LEU B 1 237 ? 4.941 -6.527 7.34 1 98.81 237 LEU B CA 1
ATOM 4450 C C . LEU B 1 237 ? 3.418 -6.52 7.293 1 98.81 237 LEU B C 1
ATOM 4452 O O . LEU B 1 237 ? 2.771 -7.418 7.836 1 98.81 237 LEU B O 1
ATOM 4456 N N . LEU B 1 238 ? 2.873 -5.527 6.645 1 98.88 238 LEU B N 1
ATOM 4457 C CA . LEU B 1 238 ? 1.426 -5.477 6.473 1 98.88 238 LEU B CA 1
ATOM 4458 C C . LEU B 1 238 ? 0.917 -6.734 5.773 1 98.88 238 LEU B C 1
ATOM 4460 O O . LEU B 1 238 ? -0.111 -7.293 6.164 1 98.88 238 LEU B O 1
ATOM 4464 N N . VAL B 1 239 ? 1.605 -7.156 4.762 1 98.88 239 VAL B N 1
ATOM 4465 C CA . VAL B 1 239 ? 1.201 -8.344 4.016 1 98.88 239 VAL B CA 1
ATOM 4466 C C . VAL B 1 239 ? 1.205 -9.562 4.941 1 98.88 239 VAL B C 1
ATOM 4468 O O . VAL B 1 239 ? 0.275 -10.367 4.914 1 98.88 239 VAL B O 1
ATOM 4471 N N . ASP B 1 240 ? 2.227 -9.703 5.762 1 98.81 240 ASP B N 1
ATOM 4472 C CA . ASP B 1 240 ? 2.275 -10.812 6.711 1 98.81 240 ASP B CA 1
ATOM 4473 C C . ASP B 1 240 ? 1.092 -10.766 7.672 1 98.81 240 ASP B C 1
ATOM 4475 O O . ASP B 1 240 ? 0.5 -11.797 7.988 1 98.81 240 ASP B O 1
ATOM 4479 N N . VAL B 1 241 ? 0.769 -9.625 8.07 1 98.81 241 VAL B N 1
ATOM 4480 C CA . VAL B 1 241 ? -0.308 -9.492 9.047 1 98.81 241 VAL B CA 1
ATOM 4481 C C . VAL B 1 241 ? -1.646 -9.82 8.391 1 98.81 241 VAL B C 1
ATOM 4483 O O . VAL B 1 241 ? -2.424 -10.625 8.906 1 98.81 241 VAL B O 1
ATOM 4486 N N . CYS B 1 242 ? -1.938 -9.242 7.238 1 98.75 242 CYS B N 1
ATOM 4487 C CA . CYS B 1 242 ? -3.232 -9.398 6.582 1 98.75 242 CYS B CA 1
ATOM 4488 C C . CYS B 1 242 ? -3.396 -10.812 6.027 1 98.75 242 CYS B C 1
ATOM 4490 O O . CYS B 1 242 ? -4.484 -11.383 6.098 1 98.75 242 CYS B O 1
ATOM 4492 N N . SER B 1 243 ? -2.297 -11.359 5.492 1 98.62 243 SER B N 1
ATOM 4493 C CA . SER B 1 243 ? -2.387 -12.672 4.863 1 98.62 243 SER B CA 1
ATOM 4494 C C . SER B 1 243 ? -2.172 -13.789 5.883 1 98.62 243 SER B C 1
ATOM 4496 O O . SER B 1 243 ? -2.805 -14.844 5.801 1 98.62 243 SER B O 1
ATOM 4498 N N . GLY B 1 244 ? -1.27 -13.562 6.801 1 98.44 244 GLY B N 1
ATOM 4499 C CA . GLY B 1 244 ? -0.877 -14.617 7.719 1 98.44 244 GLY B CA 1
ATOM 4500 C C . GLY B 1 244 ? -1.61 -14.562 9.047 1 98.44 244 GLY B C 1
ATOM 4501 O O . GLY B 1 244 ? -2.484 -15.391 9.312 1 98.44 244 GLY B O 1
ATOM 4502 N N . VAL B 1 245 ? -1.417 -13.516 9.789 1 98.62 245 VAL B N 1
ATOM 4503 C CA . VAL B 1 245 ? -1.922 -13.43 11.156 1 98.62 245 VAL B CA 1
ATOM 4504 C C . VAL B 1 245 ? -3.447 -13.359 11.141 1 98.62 245 VAL B C 1
ATOM 4506 O O . VAL B 1 245 ? -4.117 -14.102 11.867 1 98.62 245 VAL B O 1
ATOM 4509 N N . LEU B 1 246 ? -4.004 -12.523 10.297 1 98.44 246 LEU B N 1
ATOM 4510 C CA . LEU B 1 246 ? -5.445 -12.289 10.25 1 98.44 246 LEU B CA 1
ATOM 4511 C C . LEU B 1 246 ? -6.188 -13.547 9.828 1 98.44 246 LEU B C 1
ATOM 4513 O O . LEU B 1 246 ? -7.309 -13.797 10.273 1 98.44 246 LEU B O 1
ATOM 4517 N N . SER B 1 247 ? -5.574 -14.375 9 1 98.19 247 SER B N 1
ATOM 4518 C CA . SER B 1 247 ? -6.211 -15.586 8.492 1 98.19 247 SER B CA 1
ATOM 4519 C C . SER B 1 247 ? -5.988 -16.766 9.43 1 98.19 247 SER B C 1
ATOM 4521 O O . SER B 1 247 ? -6.613 -17.812 9.281 1 98.19 247 SER B O 1
ATOM 4523 N N . GLY B 1 248 ? -5.082 -16.594 10.359 1 97.62 248 GLY B N 1
ATOM 4524 C CA . GLY B 1 248 ? -4.707 -17.688 11.25 1 97.62 248 GLY B CA 1
ATOM 4525 C C . GLY B 1 248 ? -3.631 -18.578 10.664 1 97.62 248 GLY B C 1
ATOM 4526 O O . GLY B 1 248 ? -3.369 -19.656 11.188 1 97.62 248 GLY B O 1
ATOM 4527 N N . MET B 1 249 ? -3.1 -18.141 9.609 1 97.56 249 MET B N 1
ATOM 4528 C CA . MET B 1 249 ? -1.995 -18.875 9 1 97.56 249 MET B CA 1
ATOM 4529 C C . MET B 1 249 ? -0.652 -18.328 9.484 1 97.56 249 MET B C 1
ATOM 4531 O O . MET B 1 249 ? -0.601 -17.516 10.398 1 97.56 249 MET B O 1
ATOM 4535 N N . GLY B 1 250 ? 0.419 -18.75 8.969 1 93.94 250 GLY B N 1
ATOM 4536 C CA . GLY B 1 250 ? 1.74 -18.328 9.414 1 93.94 250 GLY B CA 1
ATOM 4537 C C . GLY B 1 250 ? 2.242 -17.094 8.703 1 93.94 250 GLY B C 1
ATOM 4538 O O . GLY B 1 250 ? 1.746 -16.734 7.637 1 93.94 250 GLY B O 1
ATOM 4539 N N . VAL B 1 251 ? 3.139 -16.406 9.375 1 97.75 251 VAL B N 1
ATOM 4540 C CA . VAL B 1 251 ? 3.887 -15.336 8.727 1 97.75 251 VAL B CA 1
ATOM 4541 C C . VAL B 1 251 ? 4.988 -15.93 7.855 1 97.75 251 VAL B C 1
ATOM 4543 O O . VAL B 1 251 ? 5.145 -17.156 7.789 1 97.75 251 VAL B O 1
ATOM 4546 N N . SER B 1 252 ? 5.742 -15.109 7.199 1 98 252 SER B N 1
ATOM 4547 C CA . SER B 1 252 ? 6.652 -15.516 6.133 1 98 252 SER B CA 1
ATOM 4548 C C . SER B 1 252 ? 7.586 -16.625 6.594 1 98 252 SER B C 1
ATOM 4550 O O . SER B 1 252 ? 7.785 -17.609 5.883 1 98 252 SER B O 1
ATOM 4552 N N . PRO B 1 253 ? 8.18 -16.578 7.797 1 97.19 253 PRO B N 1
ATOM 4553 C CA . PRO B 1 253 ? 9.078 -17.656 8.219 1 97.19 253 PRO B CA 1
ATOM 4554 C C . PRO B 1 253 ? 8.367 -19.016 8.32 1 97.19 253 PRO B C 1
ATOM 4556 O O . PRO B 1 253 ? 9.031 -20.047 8.344 1 97.19 253 PRO B O 1
ATOM 4559 N N . ASP B 1 254 ? 7.059 -18.984 8.391 1 96.62 254 ASP B N 1
ATOM 4560 C CA . ASP B 1 254 ? 6.281 -20.203 8.586 1 96.62 254 ASP B CA 1
ATOM 4561 C C . ASP B 1 254 ? 5.742 -20.734 7.258 1 96.62 254 ASP B C 1
ATOM 4563 O O . ASP B 1 254 ? 5.07 -21.766 7.223 1 96.62 254 ASP B O 1
ATOM 4567 N N . VAL B 1 255 ? 5.945 -20 6.18 1 96.25 255 VAL B N 1
ATOM 4568 C CA . VAL B 1 255 ? 5.43 -20.406 4.875 1 96.25 255 VAL B CA 1
ATOM 4569 C C . VAL B 1 255 ? 6.457 -21.281 4.156 1 96.25 255 VAL B C 1
ATOM 4571 O O . VAL B 1 255 ? 7.59 -20.844 3.924 1 96.25 255 VAL B O 1
ATOM 4574 N N . ASP B 1 256 ? 6.074 -22.406 3.74 1 93.19 256 ASP B N 1
ATOM 4575 C CA . ASP B 1 256 ? 6.977 -23.359 3.1 1 93.19 256 ASP B CA 1
ATOM 4576 C C . ASP B 1 256 ? 7.188 -23 1.628 1 93.19 256 ASP B C 1
ATOM 4578 O O . ASP B 1 256 ? 6.328 -22.375 1.004 1 93.19 256 ASP B O 1
ATOM 4582 N N . SER B 1 257 ? 8.281 -23.453 1.177 1 90.12 257 SER B N 1
ATOM 4583 C CA . SER B 1 257 ? 8.617 -23.266 -0.23 1 90.12 257 SER B CA 1
ATOM 4584 C C . SER B 1 257 ? 7.785 -24.172 -1.127 1 90.12 257 SER B C 1
ATOM 4586 O O . SER B 1 257 ? 7.453 -25.297 -0.743 1 90.12 257 SER B O 1
ATOM 4588 N N . LEU B 1 258 ? 7.496 -23.656 -2.275 1 91.38 258 LEU B N 1
ATOM 4589 C CA . LEU B 1 258 ? 6.809 -24.453 -3.289 1 91.38 258 LEU B CA 1
ATOM 4590 C C . LEU B 1 258 ? 7.711 -25.578 -3.809 1 91.38 258 LEU B C 1
ATOM 4592 O O . LEU B 1 258 ? 7.23 -26.531 -4.422 1 91.38 258 LEU B O 1
ATOM 4596 N N . TYR B 1 259 ? 9.039 -25.578 -3.484 1 90.12 259 TYR B N 1
ATOM 4597 C CA . TYR B 1 259 ? 9.984 -26.438 -4.191 1 90.12 259 TYR B CA 1
ATOM 4598 C C . TYR B 1 259 ? 10.68 -27.391 -3.227 1 90.12 259 TYR B C 1
ATOM 4600 O O . TYR B 1 259 ? 11.328 -28.344 -3.65 1 90.12 259 TYR B O 1
ATOM 4608 N N . ASP B 1 260 ? 10.508 -27.109 -2.016 1 89.38 260 ASP B N 1
ATOM 4609 C CA . ASP B 1 260 ? 11.344 -27.844 -1.072 1 89.38 260 ASP B CA 1
ATOM 4610 C C . ASP B 1 260 ? 10.609 -29.062 -0.536 1 89.38 260 ASP B C 1
ATOM 4612 O O . ASP B 1 260 ? 11.234 -30.094 -0.266 1 89.38 260 ASP B O 1
ATOM 4616 N N . ASP B 1 261 ? 9.375 -28.953 -0.332 1 92.38 261 ASP B N 1
ATOM 4617 C CA . ASP B 1 261 ? 8.547 -30.016 0.207 1 92.38 261 ASP B CA 1
ATOM 4618 C C . ASP B 1 261 ? 7.215 -30.109 -0.539 1 92.38 261 ASP B C 1
ATOM 4620 O O . ASP B 1 261 ? 6.355 -29.25 -0.395 1 92.38 261 ASP B O 1
ATOM 4624 N N . TYR B 1 262 ? 7.023 -31.266 -1.167 1 95.94 262 TYR B N 1
ATOM 4625 C CA . TYR B 1 262 ? 5.828 -31.422 -1.989 1 95.94 262 TYR B CA 1
ATOM 4626 C C . TYR B 1 262 ? 4.762 -32.219 -1.247 1 95.94 262 TYR B C 1
ATOM 4628 O O . TYR B 1 262 ? 3.662 -32.438 -1.765 1 95.94 262 TYR B O 1
ATOM 4636 N N . SER B 1 263 ? 5.141 -32.656 -0.067 1 96.69 263 SER B N 1
ATOM 4637 C CA . SER B 1 263 ? 4.242 -33.562 0.628 1 96.69 263 SER B CA 1
ATOM 4638 C C . SER B 1 263 ? 3.391 -32.844 1.658 1 96.69 263 SER B C 1
ATOM 4640 O O . SER B 1 263 ? 2.414 -33.375 2.168 1 96.69 263 SER B O 1
ATOM 4642 N N . ASN B 1 264 ? 3.744 -31.641 1.932 1 96.75 264 ASN B N 1
ATOM 4643 C CA . ASN B 1 264 ? 2.99 -30.844 2.898 1 96.75 264 ASN B CA 1
ATOM 4644 C C . ASN B 1 264 ? 2.504 -29.547 2.289 1 96.75 264 ASN B C 1
ATOM 4646 O O . ASN B 1 264 ? 3.197 -28.938 1.468 1 96.75 264 ASN B O 1
ATOM 4650 N N . PRO B 1 265 ? 1.276 -29.125 2.711 1 97.38 265 PRO B N 1
ATOM 4651 C CA . PRO B 1 265 ? 0.827 -27.797 2.25 1 97.38 265 PRO B CA 1
ATOM 4652 C C . PRO B 1 265 ? 1.76 -26.672 2.688 1 97.38 265 PRO B C 1
ATOM 4654 O O . PRO B 1 265 ? 2.393 -26.766 3.742 1 97.38 265 PRO B O 1
ATOM 4657 N N . GLN B 1 266 ? 1.807 -25.609 1.913 1 96.38 266 GLN B N 1
ATOM 4658 C CA . GLN B 1 266 ? 2.689 -24.484 2.197 1 96.38 266 GLN B CA 1
ATOM 4659 C C . GLN B 1 266 ? 2.191 -23.688 3.398 1 96.38 266 GLN B C 1
ATOM 4661 O O . GLN B 1 266 ? 2.971 -23 4.059 1 96.38 266 GLN B O 1
ATOM 4666 N N . GLY B 1 267 ? 0.854 -23.734 3.613 1 95.5 267 GLY B N 1
ATOM 4667 C CA . GLY B 1 267 ? 0.305 -22.984 4.734 1 95.5 267 GLY B CA 1
ATOM 4668 C C . GLY B 1 267 ? 0.222 -21.484 4.477 1 95.5 267 GLY B C 1
ATOM 4669 O O . GLY B 1 267 ? 0.521 -20.688 5.363 1 95.5 267 GLY B O 1
ATOM 4670 N N . VAL B 1 268 ? -0.214 -21.125 3.307 1 97.44 268 VAL B N 1
ATOM 4671 C CA . VAL B 1 268 ? -0.289 -19.719 2.918 1 97.44 268 VAL B CA 1
ATOM 4672 C C . VAL B 1 268 ? -1.676 -19.172 3.238 1 97.44 268 VAL B C 1
ATOM 4674 O O . VAL B 1 268 ? -2.672 -19.891 3.156 1 97.44 268 VAL B O 1
ATOM 4677 N N . GLY B 1 269 ? -1.707 -17.938 3.707 1 98.38 269 GLY B N 1
ATOM 4678 C CA . GLY B 1 269 ? -2.93 -17.156 3.738 1 98.38 269 GLY B CA 1
ATOM 4679 C C . GLY B 1 269 ? -2.934 -16.016 2.73 1 98.38 269 GLY B C 1
ATOM 4680 O O . GLY B 1 269 ? -1.885 -15.641 2.205 1 98.38 269 GLY B O 1
ATOM 4681 N N . HIS B 1 270 ? -4.145 -15.633 2.33 1 98.88 270 HIS B N 1
ATOM 4682 C CA . HIS B 1 270 ? -4.336 -14.5 1.442 1 98.88 270 HIS B CA 1
ATOM 4683 C C . HIS B 1 270 ? -5.363 -13.523 2.01 1 98.88 270 HIS B C 1
ATOM 4685 O O . HIS B 1 270 ? -6.164 -13.891 2.871 1 98.88 270 HIS B O 1
ATOM 4691 N N . TRP B 1 271 ? -5.234 -12.32 1.62 1 98.88 271 TRP B N 1
ATOM 4692 C CA . TRP B 1 271 ? -6.227 -11.281 1.877 1 98.88 271 TRP B CA 1
ATOM 4693 C C . TRP B 1 271 ? -6.699 -10.648 0.573 1 98.88 271 TRP B C 1
ATOM 4695 O O . TRP B 1 271 ? -5.887 -10.172 -0.224 1 98.88 271 TRP B O 1
ATOM 4705 N N . VAL B 1 272 ? -8.016 -10.719 0.298 1 98.88 272 VAL B N 1
ATOM 4706 C CA . VAL B 1 272 ? -8.555 -10.164 -0.943 1 98.88 272 VAL B CA 1
ATOM 4707 C C . VAL B 1 272 ? -9.797 -9.336 -0.645 1 98.88 272 VAL B C 1
ATOM 4709 O O . VAL B 1 272 ? -10.469 -9.547 0.373 1 98.88 272 VAL B O 1
ATOM 4712 N N . GLY B 1 273 ? -10.047 -8.43 -1.528 1 98.81 273 GLY B N 1
ATOM 4713 C CA . GLY B 1 273 ? -11.25 -7.637 -1.317 1 98.81 273 GLY B CA 1
ATOM 4714 C C . GLY B 1 273 ? -11.57 -6.715 -2.479 1 98.81 273 GLY B C 1
ATOM 4715 O O . GLY B 1 273 ? -10.828 -6.668 -3.463 1 98.81 273 GLY B O 1
ATOM 4716 N N . ALA B 1 274 ? -12.719 -6.051 -2.334 1 98.94 274 ALA B N 1
ATOM 4717 C CA . ALA B 1 274 ? -13.227 -5.18 -3.391 1 98.94 274 ALA B CA 1
ATOM 4718 C C . ALA B 1 274 ? -13.953 -3.975 -2.803 1 98.94 274 ALA B C 1
ATOM 4720 O O . ALA B 1 274 ? -14.555 -4.066 -1.731 1 98.94 274 ALA B O 1
ATOM 4721 N N . ILE B 1 275 ? -13.836 -2.898 -3.467 1 98.88 275 ILE B N 1
ATOM 4722 C CA . ILE B 1 275 ? -14.602 -1.682 -3.213 1 98.88 275 ILE B CA 1
ATOM 4723 C C . ILE B 1 275 ? -15.453 -1.345 -4.434 1 98.88 275 ILE B C 1
ATOM 4725 O O . ILE B 1 275 ? -14.938 -1.25 -5.551 1 98.88 275 ILE B O 1
ATOM 4729 N N . ASP B 1 276 ? -16.734 -1.195 -4.219 1 98.88 276 ASP B N 1
ATOM 4730 C CA . ASP B 1 276 ? -17.641 -0.77 -5.281 1 98.88 276 ASP B CA 1
ATOM 4731 C C . ASP B 1 276 ? -17.766 0.751 -5.32 1 98.88 276 ASP B C 1
ATOM 4733 O O . ASP B 1 276 ? -18.438 1.351 -4.48 1 98.88 276 ASP B O 1
ATOM 4737 N N . PRO B 1 277 ? -17.203 1.399 -6.293 1 98.69 277 PRO B N 1
ATOM 4738 C CA . PRO B 1 277 ? -17.188 2.863 -6.332 1 98.69 277 PRO B CA 1
ATOM 4739 C C . PRO B 1 277 ? -18.594 3.451 -6.426 1 98.69 277 PRO B C 1
ATOM 4741 O O . PRO B 1 277 ? -18.812 4.625 -6.102 1 98.69 277 PRO B O 1
ATOM 4744 N N . SER B 1 278 ? -19.578 2.68 -6.852 1 98.56 278 SER B N 1
ATOM 4745 C CA . SER B 1 278 ? -20.922 3.189 -7.074 1 98.56 278 SER B CA 1
ATOM 4746 C C . SER B 1 278 ? -21.594 3.576 -5.762 1 98.56 278 SER B C 1
ATOM 4748 O O . SER B 1 278 ? -22.594 4.285 -5.758 1 98.56 278 SER B O 1
ATOM 4750 N N . PHE B 1 279 ? -21.094 3.186 -4.625 1 98.56 279 PHE B N 1
ATOM 4751 C CA . PHE B 1 279 ? -21.625 3.557 -3.318 1 98.56 279 PHE B CA 1
ATOM 4752 C C . PHE B 1 279 ? -21.172 4.961 -2.932 1 98.56 279 PHE B C 1
ATOM 4754 O O . PHE B 1 279 ? -21.719 5.562 -2.01 1 98.56 279 PHE B O 1
ATOM 4761 N N . TYR B 1 280 ? -20.172 5.477 -3.682 1 97.69 280 TYR B N 1
ATOM 4762 C CA . TYR B 1 280 ? -19.578 6.762 -3.32 1 97.69 280 TYR B CA 1
ATOM 4763 C C . TYR B 1 280 ? -19.859 7.809 -4.387 1 97.69 280 TYR B C 1
ATOM 4765 O O . TYR B 1 280 ? -19.984 9 -4.082 1 97.69 280 TYR B O 1
ATOM 4773 N N . ARG B 1 281 ? -19.812 7.316 -5.652 1 95.62 281 ARG B N 1
ATOM 4774 C CA . ARG B 1 281 ? -20 8.117 -6.855 1 95.62 281 ARG B CA 1
ATOM 4775 C C . ARG B 1 281 ? -20.859 7.367 -7.879 1 95.62 281 ARG B C 1
ATOM 4777 O O . ARG B 1 281 ? -20.906 6.137 -7.867 1 95.62 281 ARG B O 1
ATOM 4784 N N . GLU B 1 282 ? -21.5 8.219 -8.781 1 97.75 282 GLU B N 1
ATOM 4785 C CA . GLU B 1 282 ? -22.047 7.547 -9.961 1 97.75 282 GLU B CA 1
ATOM 4786 C C . GLU B 1 282 ? -20.938 6.844 -10.742 1 97.75 282 GLU B C 1
ATOM 4788 O O . GLU B 1 282 ? -19.906 7.445 -11.062 1 97.75 282 GLU B O 1
ATOM 4793 N N . LEU B 1 283 ? -21.188 5.566 -11.062 1 97.94 283 LEU B N 1
ATOM 4794 C CA . LEU B 1 283 ? -20.156 4.73 -11.648 1 97.94 283 LEU B CA 1
ATOM 4795 C C . LEU B 1 283 ? -19.641 5.336 -12.953 1 97.94 283 LEU B C 1
ATOM 4797 O O . LEU B 1 283 ? -18.438 5.422 -13.172 1 97.94 283 LEU B O 1
ATOM 4801 N N . PRO B 1 284 ? -20.469 5.844 -13.922 1 98.06 284 PRO B N 1
ATOM 4802 C CA . PRO B 1 284 ? -19.953 6.449 -15.148 1 98.06 284 PRO B CA 1
ATOM 4803 C C . PRO B 1 284 ? -19.078 7.668 -14.875 1 98.06 284 PRO B C 1
ATOM 4805 O O . PRO B 1 284 ? -18.078 7.879 -15.57 1 98.06 284 PRO B O 1
ATOM 4808 N N . THR B 1 285 ? -19.453 8.445 -13.883 1 98.19 285 THR B N 1
ATOM 4809 C CA . THR B 1 285 ? -18.656 9.609 -13.516 1 98.19 285 THR B CA 1
ATOM 4810 C C . THR B 1 285 ? -17.297 9.188 -12.977 1 98.19 285 THR B C 1
ATOM 4812 O O . THR B 1 285 ? -16.266 9.758 -13.352 1 98.19 285 THR B O 1
ATOM 4815 N N . PHE B 1 286 ? -17.375 8.203 -12.109 1 98.19 286 PHE B N 1
ATOM 4816 C CA . PHE B 1 286 ? -16.125 7.668 -11.555 1 98.19 286 PHE B CA 1
ATOM 4817 C C . PHE B 1 286 ? -15.195 7.211 -12.672 1 98.19 286 PHE B C 1
ATOM 4819 O O . PHE B 1 286 ? -14.031 7.625 -12.727 1 98.19 286 PHE B O 1
ATOM 4826 N N . LYS B 1 287 ? -15.625 6.398 -13.555 1 98.12 287 LYS B N 1
ATOM 4827 C CA . LYS B 1 287 ? -14.789 5.84 -14.609 1 98.12 287 LYS B CA 1
ATOM 4828 C C . LYS B 1 287 ? -14.344 6.922 -15.586 1 98.12 287 LYS B C 1
ATOM 4830 O O . LYS B 1 287 ? -13.242 6.863 -16.125 1 98.12 287 LYS B O 1
ATOM 4835 N N . ALA B 1 288 ? -15.188 7.926 -15.852 1 98.06 288 ALA B N 1
ATOM 4836 C CA . ALA B 1 288 ? -14.805 9.047 -16.703 1 98.06 288 ALA B CA 1
ATOM 4837 C C . ALA B 1 288 ? -13.648 9.836 -16.109 1 98.06 288 ALA B C 1
ATOM 4839 O O . ALA B 1 288 ? -12.75 10.289 -16.812 1 98.06 288 ALA B O 1
ATOM 4840 N N . GLU B 1 289 ? -13.719 10.023 -14.828 1 98.19 289 GLU B N 1
ATOM 4841 C CA . GLU B 1 289 ? -12.664 10.766 -14.148 1 98.19 289 GLU B CA 1
ATOM 4842 C C . GLU B 1 289 ? -11.367 9.961 -14.102 1 98.19 289 GLU B C 1
ATOM 4844 O O . GLU B 1 289 ? -10.273 10.531 -14.164 1 98.19 289 GLU B O 1
ATOM 4849 N N . ILE B 1 290 ? -11.469 8.625 -14 1 98.44 290 ILE B N 1
ATOM 4850 C CA . ILE B 1 290 ? -10.297 7.773 -14.133 1 98.44 290 ILE B CA 1
ATOM 4851 C C . ILE B 1 290 ? -9.688 7.945 -15.523 1 98.44 290 ILE B C 1
ATOM 4853 O O . ILE B 1 290 ? -8.469 8.07 -15.664 1 98.44 290 ILE B O 1
ATOM 4857 N N . ASP B 1 291 ? -10.5 8 -16.484 1 97.31 291 ASP B N 1
ATOM 4858 C CA . ASP B 1 291 ? -10.016 8.164 -17.859 1 97.31 291 ASP B CA 1
ATOM 4859 C C . ASP B 1 291 ? -9.367 9.539 -18.047 1 97.31 291 ASP B C 1
ATOM 4861 O O . ASP B 1 291 ? -8.383 9.672 -18.766 1 97.31 291 ASP B O 1
ATOM 4865 N N . ASP B 1 292 ? -9.961 10.523 -17.422 1 97.69 292 ASP B N 1
ATOM 4866 C CA . ASP B 1 292 ? -9.359 11.859 -17.453 1 97.69 292 ASP B CA 1
ATOM 4867 C C . ASP B 1 292 ? -7.988 11.852 -16.781 1 97.69 292 ASP B C 1
ATOM 4869 O O . ASP B 1 292 ? -7.043 12.461 -17.297 1 97.69 292 ASP B O 1
ATOM 4873 N N . LEU B 1 293 ? -7.922 11.18 -15.688 1 98.12 293 LEU B N 1
ATOM 4874 C CA . LEU B 1 293 ? -6.648 11.023 -14.992 1 98.12 293 LEU B CA 1
ATOM 4875 C C . LEU B 1 293 ? -5.609 10.375 -15.906 1 98.12 293 LEU B C 1
ATOM 4877 O O . LEU B 1 293 ? -4.465 10.828 -15.977 1 98.12 293 LEU B O 1
ATOM 4881 N N . ILE B 1 294 ? -5.984 9.344 -16.594 1 97.88 294 ILE B N 1
ATOM 4882 C CA . ILE B 1 294 ? -5.102 8.633 -17.516 1 97.88 294 ILE B CA 1
ATOM 4883 C C . ILE B 1 294 ? -4.633 9.586 -18.625 1 97.88 294 ILE B C 1
ATOM 4885 O O . ILE B 1 294 ? -3.443 9.641 -18.938 1 97.88 294 ILE B O 1
ATOM 4889 N N . THR B 1 295 ? -5.555 10.336 -19.172 1 97.69 295 THR B N 1
ATOM 4890 C CA . THR B 1 295 ? -5.238 11.273 -20.234 1 97.69 295 THR B CA 1
ATOM 4891 C C . THR B 1 295 ? -4.227 12.312 -19.766 1 97.69 295 THR B C 1
ATOM 4893 O O . THR B 1 295 ? -3.25 12.602 -20.469 1 97.69 295 THR B O 1
ATOM 4896 N N . ARG B 1 296 ? -4.434 12.82 -18.641 1 98.06 296 ARG B N 1
ATOM 4897 C CA . ARG B 1 296 ? -3.549 13.836 -18.094 1 98.06 296 ARG B CA 1
ATOM 4898 C C . ARG B 1 296 ? -2.168 13.266 -17.797 1 98.06 296 ARG B C 1
ATOM 4900 O O . ARG B 1 296 ? -1.151 13.914 -18.031 1 98.06 296 ARG B O 1
ATOM 4907 N N . LEU B 1 297 ? -2.146 12.062 -17.281 1 97.94 297 LEU B N 1
ATOM 4908 C CA . LEU B 1 297 ? -0.881 11.398 -17 1 97.94 297 LEU B CA 1
ATOM 4909 C C . LEU B 1 297 ? -0.082 11.188 -18.281 1 97.94 297 LEU B C 1
ATOM 4911 O O . LEU B 1 297 ? 1.129 11.414 -18.312 1 97.94 297 LEU B O 1
ATOM 4915 N N . LYS B 1 298 ? -0.72 10.781 -19.266 1 97.5 298 LYS B N 1
ATOM 4916 C CA . LYS B 1 298 ? -0.053 10.461 -20.531 1 97.5 298 LYS B CA 1
ATOM 4917 C C . LYS B 1 298 ? 0.42 11.734 -21.234 1 97.5 298 LYS B C 1
ATOM 4919 O O . LYS B 1 298 ? 1.25 11.672 -22.141 1 97.5 298 LYS B O 1
ATOM 4924 N N . ALA B 1 299 ? -0.077 12.867 -20.797 1 97.88 299 ALA B N 1
ATOM 4925 C CA . ALA B 1 299 ? 0.304 14.148 -21.391 1 97.88 299 ALA B CA 1
ATOM 4926 C C . ALA B 1 299 ? 1.548 14.711 -20.719 1 97.88 299 ALA B C 1
ATOM 4928 O O . ALA B 1 299 ? 2.137 15.68 -21.188 1 97.88 299 ALA B O 1
ATOM 4929 N N . VAL B 1 300 ? 1.981 14.141 -19.594 1 98.31 300 VAL B N 1
ATOM 4930 C CA . VAL B 1 300 ? 3.188 14.594 -18.922 1 98.31 300 VAL B CA 1
ATOM 4931 C C . VAL B 1 300 ? 4.402 14.391 -19.812 1 98.31 300 VAL B C 1
ATOM 4933 O O . VAL B 1 300 ? 4.523 13.359 -20.484 1 98.31 300 VAL B O 1
ATOM 4936 N N . ARG B 1 301 ? 5.383 15.414 -19.781 1 97.5 301 ARG B N 1
ATOM 4937 C CA . ARG B 1 301 ? 6.586 15.312 -20.594 1 97.5 301 ARG B CA 1
ATOM 4938 C C . ARG B 1 301 ? 7.41 14.094 -20.203 1 97.5 301 ARG B C 1
ATOM 4940 O O . ARG B 1 301 ? 7.824 13.953 -19.047 1 97.5 301 ARG B O 1
ATOM 4947 N N . PRO B 1 302 ? 7.656 13.094 -21.141 1 97.62 302 PRO B N 1
ATOM 4948 C CA . PRO B 1 302 ? 8.477 11.914 -20.828 1 97.62 302 PRO B CA 1
ATOM 4949 C C . PRO B 1 302 ? 9.961 12.242 -20.719 1 97.62 302 PRO B C 1
ATOM 4951 O O . PRO B 1 302 ? 10.43 13.227 -21.297 1 97.62 302 PRO B O 1
ATOM 4954 N N . LYS B 1 303 ? 10.609 11.477 -19.984 1 95.94 303 LYS B N 1
ATOM 4955 C CA . LYS B 1 303 ? 12.062 11.555 -19.938 1 95.94 303 LYS B CA 1
ATOM 4956 C C . LYS B 1 303 ? 12.664 11.195 -21.297 1 95.94 303 LYS B C 1
ATOM 4958 O O . LYS B 1 303 ? 12.031 10.516 -22.109 1 95.94 303 LYS B O 1
ATOM 4963 N N . ASP B 1 304 ? 13.93 11.625 -21.406 1 93.31 304 ASP B N 1
ATOM 4964 C CA . ASP B 1 304 ? 14.633 11.242 -22.625 1 93.31 304 ASP B CA 1
ATOM 4965 C C . ASP B 1 304 ? 14.68 9.719 -22.781 1 93.31 304 ASP B C 1
ATOM 4967 O O . ASP B 1 304 ? 14.992 9.008 -21.828 1 93.31 304 ASP B O 1
ATOM 4971 N N . GLY B 1 305 ? 14.328 9.273 -23.922 1 93.94 305 GLY B N 1
ATOM 4972 C CA . GLY B 1 305 ? 14.367 7.844 -24.188 1 93.94 305 GLY B CA 1
ATOM 4973 C C . GLY B 1 305 ? 13.062 7.141 -23.844 1 93.94 305 GLY B C 1
ATOM 4974 O O . GLY B 1 305 ? 12.922 5.941 -24.078 1 93.94 305 GLY B O 1
ATOM 4975 N N . VAL B 1 306 ? 12.172 7.84 -23.234 1 94.94 306 VAL B N 1
ATOM 4976 C CA . VAL B 1 306 ? 10.859 7.293 -22.906 1 94.94 306 VAL B CA 1
ATOM 4977 C C . VAL B 1 306 ? 9.82 7.805 -23.906 1 94.94 306 VAL B C 1
ATOM 4979 O O . VAL B 1 306 ? 9.633 9.016 -24.047 1 94.94 306 VAL B O 1
ATOM 4982 N N . ASP B 1 307 ? 9.156 6.957 -24.609 1 94.75 307 ASP B N 1
ATOM 4983 C CA . ASP B 1 307 ? 8.227 7.32 -25.672 1 94.75 307 ASP B CA 1
ATOM 4984 C C . ASP B 1 307 ? 6.922 7.871 -25.094 1 94.75 307 ASP B C 1
ATOM 4986 O O . ASP B 1 307 ? 6.363 8.836 -25.625 1 94.75 307 ASP B O 1
ATOM 4990 N N . GLU B 1 308 ? 6.449 7.199 -24.078 1 96.5 308 GLU B N 1
ATOM 4991 C CA . GLU B 1 308 ? 5.195 7.598 -23.453 1 96.5 308 GLU B CA 1
ATOM 4992 C C . GLU B 1 308 ? 5.145 7.145 -21.984 1 96.5 308 GLU B C 1
ATOM 4994 O O . GLU B 1 308 ? 5.801 6.172 -21.609 1 96.5 308 GLU B O 1
ATOM 4999 N N . ILE B 1 309 ? 4.391 7.883 -21.234 1 97.69 309 ILE B N 1
ATOM 5000 C CA . ILE B 1 309 ? 4.141 7.449 -19.859 1 97.69 309 ILE B CA 1
ATOM 5001 C C . ILE B 1 309 ? 3.201 6.246 -19.859 1 97.69 309 ILE B C 1
ATOM 5003 O O . ILE B 1 309 ? 2.121 6.293 -20.453 1 97.69 309 ILE B O 1
ATOM 5007 N N . LYS B 1 310 ? 3.648 5.191 -19.234 1 98.06 310 LYS B N 1
ATOM 5008 C CA . LYS B 1 310 ? 2.83 3.988 -19.141 1 98.06 310 LYS B CA 1
ATOM 5009 C C . LYS B 1 310 ? 2.154 3.9 -17.766 1 98.06 310 LYS B C 1
ATOM 5011 O O . LYS B 1 310 ? 2.762 4.227 -16.75 1 98.06 310 LYS B O 1
ATOM 5016 N N . LEU B 1 311 ? 0.918 3.475 -17.828 1 98.31 311 LEU B N 1
ATOM 5017 C CA . LEU B 1 311 ? 0.188 3.242 -16.594 1 98.31 311 LEU B CA 1
ATOM 5018 C C . LEU B 1 311 ? 0.585 1.907 -15.969 1 98.31 311 LEU B C 1
ATOM 5020 O O . LEU B 1 311 ? 1.015 0.992 -16.672 1 98.31 311 LEU B O 1
ATOM 5024 N N . PRO B 1 312 ? 0.41 1.811 -14.641 1 98.38 312 PRO B N 1
ATOM 5025 C CA . PRO B 1 312 ? 0.556 0.475 -14.055 1 98.38 312 PRO B CA 1
ATOM 5026 C C . PRO B 1 312 ? -0.335 -0.565 -14.734 1 98.38 312 PRO B C 1
ATOM 5028 O O . PRO B 1 312 ? -1.559 -0.412 -14.758 1 98.38 312 PRO B O 1
ATOM 5031 N N . GLY B 1 313 ? 0.272 -1.591 -15.219 1 98.06 313 GLY B N 1
ATOM 5032 C CA . GLY B 1 313 ? -0.472 -2.668 -15.852 1 98.06 313 GLY B CA 1
ATOM 5033 C C . GLY B 1 313 ? -0.584 -2.508 -17.359 1 98.06 313 GLY B C 1
ATOM 5034 O O . GLY B 1 313 ? -1.04 -3.42 -18.047 1 98.06 313 GLY B O 1
ATOM 5035 N N . GLU B 1 314 ? -0.164 -1.363 -17.922 1 97.94 314 GLU B N 1
ATOM 5036 C CA . GLU B 1 314 ? -0.335 -1.108 -19.344 1 97.94 314 GLU B CA 1
ATOM 5037 C C . GLU B 1 314 ? 0.634 -1.944 -20.172 1 97.94 314 GLU B C 1
ATOM 5039 O O . GLU B 1 314 ? 0.262 -2.479 -21.219 1 97.94 314 GLU B O 1
ATOM 5044 N N . ILE B 1 315 ? 1.865 -2.045 -19.719 1 97.88 315 ILE B N 1
ATOM 5045 C CA . ILE B 1 315 ? 2.848 -2.865 -20.422 1 97.88 315 ILE B CA 1
ATOM 5046 C C . ILE B 1 315 ? 2.367 -4.312 -20.484 1 97.88 315 ILE B C 1
ATOM 5048 O O . ILE B 1 315 ? 2.451 -4.961 -21.531 1 97.88 315 ILE B O 1
ATOM 5052 N N . GLU B 1 316 ? 1.884 -4.824 -19.391 1 98.31 316 GLU B N 1
ATOM 5053 C CA . GLU B 1 316 ? 1.354 -6.184 -19.328 1 98.31 316 GLU B CA 1
ATOM 5054 C C . GLU B 1 316 ? 0.151 -6.352 -20.25 1 98.31 316 GLU B C 1
ATOM 5056 O O . GLU B 1 316 ? -0.02 -7.398 -20.875 1 98.31 316 GLU B O 1
ATOM 5061 N N . ALA B 1 317 ? -0.723 -5.344 -20.328 1 98 317 ALA B N 1
ATOM 5062 C CA . ALA B 1 317 ? -1.884 -5.395 -21.203 1 98 317 ALA B CA 1
ATOM 5063 C C . ALA B 1 317 ? -1.456 -5.438 -22.672 1 98 317 ALA B C 1
ATOM 5065 O O . ALA B 1 317 ? -2.033 -6.18 -23.469 1 98 317 ALA B O 1
ATOM 5066 N N . GLU B 1 318 ? -0.498 -4.641 -23.016 1 97.88 318 GLU B N 1
ATOM 5067 C CA . GLU B 1 318 ? 0.034 -4.645 -24.375 1 97.88 318 GLU B CA 1
ATOM 5068 C C . GLU B 1 318 ? 0.673 -5.988 -24.703 1 97.88 318 GLU B C 1
ATOM 5070 O O . GLU B 1 318 ? 0.495 -6.5 -25.812 1 97.88 318 GLU B O 1
ATOM 5075 N N . THR B 1 319 ? 1.405 -6.504 -23.75 1 98.44 319 THR B N 1
ATOM 5076 C CA . THR B 1 319 ? 2.023 -7.809 -23.938 1 98.44 319 THR B CA 1
ATOM 5077 C C . THR B 1 319 ? 0.963 -8.883 -24.141 1 98.44 319 THR B C 1
ATOM 5079 O O . THR B 1 319 ? 1.121 -9.758 -25 1 98.44 319 THR B O 1
ATOM 5082 N N . ARG B 1 320 ? -0.06 -8.828 -23.375 1 98.31 320 ARG B N 1
ATOM 5083 C CA . ARG B 1 320 ? -1.146 -9.789 -23.516 1 98.31 320 ARG B CA 1
ATOM 5084 C C . ARG B 1 320 ? -1.738 -9.734 -24.922 1 98.31 320 ARG B C 1
ATOM 5086 O O . ARG B 1 320 ? -1.938 -10.766 -25.562 1 98.31 320 ARG B O 1
ATOM 5093 N N . ALA B 1 321 ? -2.006 -8.555 -25.359 1 97.88 321 ALA B N 1
ATOM 5094 C CA . ALA B 1 321 ? -2.566 -8.383 -26.703 1 97.88 321 ALA B CA 1
ATOM 5095 C C . ALA B 1 321 ? -1.643 -8.984 -27.766 1 97.88 321 ALA B C 1
ATOM 5097 O O . ALA B 1 321 ? -2.102 -9.664 -28.672 1 97.88 321 ALA B O 1
ATOM 5098 N N . GLU B 1 322 ? -0.379 -8.734 -27.609 1 98 322 GLU B N 1
ATOM 5099 C CA . GLU B 1 322 ? 0.617 -9.242 -28.547 1 98 322 GLU B CA 1
ATOM 5100 C C . GLU B 1 322 ? 0.672 -10.773 -28.516 1 98 322 GLU B C 1
ATOM 5102 O O . GLU B 1 322 ? 0.675 -11.422 -29.562 1 98 322 GLU B O 1
ATOM 5107 N N . ARG B 1 323 ? 0.675 -11.312 -27.328 1 97.94 323 ARG B N 1
ATOM 5108 C CA . ARG B 1 323 ? 0.862 -12.758 -27.172 1 97.94 323 ARG B CA 1
ATOM 5109 C C . ARG B 1 323 ? -0.418 -13.508 -27.516 1 97.94 323 ARG B C 1
ATOM 5111 O O . ARG B 1 323 ? -0.373 -14.688 -27.875 1 97.94 323 ARG B O 1
ATOM 5118 N N . GLU B 1 324 ? -1.54 -12.891 -27.344 1 97.5 324 GLU B N 1
ATOM 5119 C CA . GLU B 1 324 ? -2.785 -13.484 -27.812 1 97.5 324 GLU B CA 1
ATOM 5120 C C . GLU B 1 324 ? -2.787 -13.625 -29.344 1 97.5 324 GLU B C 1
ATOM 5122 O O . GLU B 1 324 ? -3.352 -14.586 -29.875 1 97.5 324 GLU B O 1
ATOM 5127 N N . ARG B 1 325 ? -2.131 -12.688 -29.969 1 96.75 325 ARG B N 1
ATOM 5128 C CA . ARG B 1 325 ? -2.098 -12.672 -31.422 1 96.75 325 ARG B CA 1
ATOM 5129 C C . ARG B 1 325 ? -0.982 -13.562 -31.953 1 96.75 325 ARG B C 1
ATOM 5131 O O . ARG B 1 325 ? -1.181 -14.305 -32.938 1 96.75 325 ARG B O 1
ATOM 5138 N N . ASN B 1 326 ? 0.184 -13.547 -31.328 1 96.44 326 ASN B N 1
ATOM 5139 C CA . ASN B 1 326 ? 1.38 -14.125 -31.938 1 96.44 326 ASN B CA 1
ATOM 5140 C C . ASN B 1 326 ? 1.876 -15.328 -31.141 1 96.44 326 ASN B C 1
ATOM 5142 O O . ASN B 1 326 ? 2.855 -15.969 -31.531 1 96.44 326 ASN B O 1
ATOM 5146 N N . GLY B 1 327 ? 1.192 -15.57 -30.047 1 97.38 327 GLY B N 1
ATOM 5147 C CA . GLY B 1 327 ? 1.58 -16.703 -29.234 1 97.38 327 GLY B CA 1
ATOM 5148 C C . GLY B 1 327 ? 2.436 -16.328 -28.047 1 97.38 327 GLY B C 1
ATOM 5149 O O . GLY B 1 327 ? 3.023 -15.242 -28.016 1 97.38 327 GLY B O 1
ATOM 5150 N N . ILE B 1 328 ? 2.453 -17.172 -27.094 1 97.94 328 ILE B N 1
ATOM 5151 C CA . ILE B 1 328 ? 3.275 -17.016 -25.906 1 97.94 328 ILE B CA 1
ATOM 5152 C C . ILE B 1 328 ? 4.664 -17.594 -26.156 1 97.94 328 ILE B C 1
ATOM 5154 O O . ILE B 1 328 ? 4.805 -18.781 -26.453 1 97.94 328 ILE B O 1
ATOM 5158 N N . PRO B 1 329 ? 5.727 -16.797 -26.094 1 96.88 329 PRO B N 1
ATOM 5159 C CA . PRO B 1 329 ? 7.074 -17.328 -26.297 1 96.88 329 PRO B CA 1
ATOM 5160 C C . PRO B 1 329 ? 7.566 -18.156 -25.109 1 96.88 329 PRO B C 1
ATOM 5162 O O . PRO B 1 329 ? 7.773 -17.625 -24.016 1 96.88 329 PRO B O 1
ATOM 5165 N N . LEU B 1 330 ? 7.777 -19.422 -25.25 1 95.75 330 LEU B N 1
ATOM 5166 C CA . LEU B 1 330 ? 8.312 -20.297 -24.219 1 95.75 330 LEU B CA 1
ATOM 5167 C C . LEU B 1 330 ? 9.797 -20.562 -24.438 1 95.75 330 LEU B C 1
ATOM 5169 O O . LEU B 1 330 ? 10.219 -20.906 -25.547 1 95.75 330 LEU B O 1
ATOM 5173 N N . GLY B 1 331 ? 10.539 -20.375 -23.375 1 92 331 GLY B N 1
ATOM 5174 C CA . GLY B 1 331 ? 11.969 -20.656 -23.438 1 92 331 GLY B CA 1
ATOM 5175 C C . GLY B 1 331 ? 12.281 -22.141 -23.469 1 92 331 GLY B C 1
ATOM 5176 O O . GLY B 1 331 ? 11.438 -22.969 -23.094 1 92 331 GLY B O 1
ATOM 5177 N N . PRO B 1 332 ? 13.484 -22.484 -23.891 1 90.88 332 PRO B N 1
ATOM 5178 C CA . PRO B 1 332 ? 13.852 -23.891 -24.047 1 90.88 332 PRO B CA 1
ATOM 5179 C C . PRO B 1 332 ? 13.758 -24.688 -22.734 1 90.88 332 PRO B C 1
ATOM 5181 O O . PRO B 1 332 ? 13.367 -25.859 -22.75 1 90.88 332 PRO B O 1
ATOM 5184 N N . GLY B 1 333 ? 14.117 -24.078 -21.641 1 90.38 333 GLY B N 1
ATOM 5185 C CA . GLY B 1 333 ? 14.016 -24.766 -20.359 1 90.38 333 GLY B CA 1
ATOM 5186 C C . GLY B 1 333 ? 12.594 -25.125 -19.984 1 90.38 333 GLY B C 1
ATOM 5187 O O . GLY B 1 333 ? 12.328 -26.234 -19.516 1 90.38 333 GLY B O 1
ATOM 5188 N N . VAL B 1 334 ? 11.742 -24.203 -20.188 1 93.56 334 VAL B N 1
ATOM 5189 C CA . VAL B 1 334 ? 10.336 -24.438 -19.891 1 93.56 334 VAL B CA 1
ATOM 5190 C C . VAL B 1 334 ? 9.773 -25.5 -20.828 1 93.56 334 VAL B C 1
ATOM 5192 O O . VAL B 1 334 ? 9.055 -26.406 -20.375 1 93.56 334 VAL B O 1
ATOM 5195 N N . VAL B 1 335 ? 10.102 -25.453 -22.062 1 94.19 335 VAL B N 1
ATOM 5196 C CA . VAL B 1 335 ? 9.656 -26.422 -23.047 1 94.19 335 VAL B CA 1
ATOM 5197 C C . VAL B 1 335 ? 10.133 -27.828 -22.656 1 94.19 335 VAL B C 1
ATOM 5199 O O . VAL B 1 335 ? 9.375 -28.797 -22.719 1 94.19 335 VAL B O 1
ATOM 5202 N N . ALA B 1 336 ? 11.352 -27.875 -22.281 1 94 336 ALA B N 1
ATOM 5203 C CA . ALA B 1 336 ? 11.898 -29.172 -21.875 1 94 336 ALA B CA 1
ATOM 5204 C C . ALA B 1 336 ? 11.125 -29.75 -20.703 1 94 336 ALA B C 1
ATOM 5206 O O . ALA B 1 336 ? 10.766 -30.922 -20.703 1 94 336 ALA B O 1
ATOM 5207 N N . THR B 1 337 ? 10.906 -28.938 -19.719 1 94.25 337 THR B N 1
ATOM 5208 C CA . THR B 1 337 ? 10.188 -29.359 -18.531 1 94.25 337 THR B CA 1
ATOM 5209 C C . THR B 1 337 ? 8.766 -29.797 -18.891 1 94.25 337 THR B C 1
ATOM 5211 O O . THR B 1 337 ? 8.297 -30.828 -18.422 1 94.25 337 THR B O 1
ATOM 5214 N N . LEU B 1 338 ? 8.133 -29.062 -19.703 1 96.25 338 LEU B N 1
ATOM 5215 C CA . LEU B 1 338 ? 6.754 -29.359 -20.078 1 96.25 338 LEU B CA 1
ATOM 5216 C C . LEU B 1 338 ? 6.676 -30.609 -20.953 1 96.25 338 LEU B C 1
ATOM 5218 O O . LEU B 1 338 ? 5.711 -31.359 -20.859 1 96.25 338 LEU B O 1
ATOM 5222 N N . THR B 1 339 ? 7.656 -30.766 -21.766 1 95.5 339 THR B N 1
ATOM 5223 C CA . THR B 1 339 ? 7.707 -31.969 -22.609 1 95.5 339 THR B CA 1
ATOM 5224 C C . THR B 1 339 ? 7.891 -33.219 -21.75 1 95.5 339 THR B C 1
ATOM 5226 O O . THR B 1 339 ? 7.281 -34.25 -22.016 1 95.5 339 THR B O 1
ATOM 5229 N N . GLU B 1 340 ? 8.711 -33.094 -20.797 1 96.5 340 GLU B N 1
ATOM 5230 C CA . GLU B 1 340 ? 8.891 -34.219 -19.875 1 96.5 340 GLU B CA 1
ATOM 5231 C C . GLU B 1 340 ? 7.574 -34.594 -19.203 1 96.5 340 GLU B C 1
ATOM 5233 O O . GLU B 1 340 ? 7.242 -35.75 -19.062 1 96.5 340 GLU B O 1
ATOM 5238 N N . LEU B 1 341 ? 6.883 -33.594 -18.719 1 96.69 341 LEU B N 1
ATOM 5239 C CA . LEU B 1 341 ? 5.586 -33.844 -18.094 1 96.69 341 LEU B CA 1
ATOM 5240 C C . LEU B 1 341 ? 4.605 -34.438 -19.094 1 96.69 341 LEU B C 1
ATOM 5242 O O . LEU B 1 341 ? 3.842 -35.344 -18.734 1 96.69 341 LEU B O 1
ATOM 5246 N N . ALA B 1 342 ? 4.641 -33.906 -20.297 1 96.81 342 ALA B N 1
ATOM 5247 C CA . ALA B 1 342 ? 3.779 -34.406 -21.359 1 96.81 342 ALA B CA 1
ATOM 5248 C C . ALA B 1 342 ? 4.016 -35.906 -21.609 1 96.81 342 ALA B C 1
ATOM 5250 O O . ALA B 1 342 ? 3.066 -36.688 -21.75 1 96.81 342 ALA B O 1
ATOM 5251 N N . ASP B 1 343 ? 5.211 -36.281 -21.656 1 96.62 343 ASP B N 1
ATOM 5252 C CA . ASP B 1 343 ? 5.578 -37.656 -21.875 1 96.62 343 ASP B CA 1
ATOM 5253 C C . ASP B 1 343 ? 5.109 -38.531 -20.719 1 96.62 343 ASP B C 1
ATOM 5255 O O . ASP B 1 343 ? 4.562 -39.625 -20.938 1 96.62 343 ASP B O 1
ATOM 5259 N N . ARG B 1 344 ? 5.324 -38.062 -19.562 1 96.62 344 ARG B N 1
ATOM 5260 C CA . ARG B 1 344 ? 4.961 -38.812 -18.359 1 96.62 344 ARG B CA 1
ATOM 5261 C C . ARG B 1 344 ? 3.463 -39.094 -18.328 1 96.62 344 ARG B C 1
ATOM 5263 O O . ARG B 1 344 ? 3.041 -40.156 -17.906 1 96.62 344 ARG B O 1
ATOM 5270 N N . TYR B 1 345 ? 2.693 -38.125 -18.766 1 96.69 345 TYR B N 1
ATOM 5271 C CA . TYR B 1 345 ? 1.244 -38.25 -18.641 1 96.69 345 TYR B CA 1
ATOM 5272 C C . TYR B 1 345 ? 0.615 -38.594 -19.984 1 96.69 345 TYR B C 1
ATOM 5274 O O . TYR B 1 345 ? -0.609 -38.688 -20.094 1 96.69 345 TYR B O 1
ATOM 5282 N N . GLU B 1 346 ? 1.432 -38.688 -20.984 1 95.44 346 GLU B N 1
ATOM 5283 C CA . GLU B 1 346 ? 0.983 -39 -22.328 1 95.44 346 GLU B CA 1
ATOM 5284 C C . GLU B 1 346 ? -0.002 -37.969 -22.844 1 95.44 346 GLU B C 1
ATOM 5286 O O . GLU B 1 346 ? -1.089 -38.312 -23.312 1 95.44 346 GLU B O 1
ATOM 5291 N N . VAL B 1 347 ? 0.336 -36.781 -22.641 1 95.56 347 VAL B N 1
ATOM 5292 C CA . VAL B 1 347 ? -0.391 -35.625 -23.172 1 95.56 347 VAL B CA 1
ATOM 5293 C C . VAL B 1 347 ? 0.419 -34.969 -24.297 1 95.56 347 VAL B C 1
ATOM 5295 O O . VAL B 1 347 ? 1.636 -34.812 -24.172 1 95.56 347 VAL B O 1
ATOM 5298 N N . ALA B 1 348 ? -0.173 -34.625 -25.391 1 94.06 348 ALA B N 1
ATOM 5299 C CA . ALA B 1 348 ? 0.529 -34 -26.516 1 94.06 348 ALA B CA 1
ATOM 5300 C C . ALA B 1 348 ? 0.918 -32.562 -26.203 1 94.06 348 ALA B C 1
ATOM 5302 O O . ALA B 1 348 ? 0.076 -31.766 -25.781 1 94.06 348 ALA B O 1
ATOM 5303 N N . PHE B 1 349 ? 2.148 -32.25 -26.375 1 94.31 349 PHE B N 1
ATOM 5304 C CA . PHE B 1 349 ? 2.598 -30.875 -26.25 1 94.31 349 PHE B CA 1
ATOM 5305 C C . PHE B 1 349 ? 2.039 -30.016 -27.375 1 94.31 349 PHE B C 1
ATOM 5307 O O . PHE B 1 349 ? 1.961 -30.469 -28.516 1 94.31 349 PHE B O 1
ATOM 5314 N N . PRO B 1 350 ? 1.663 -28.766 -27.031 1 91.19 350 PRO B N 1
ATOM 5315 C CA . PRO B 1 350 ? 1.062 -27.938 -28.078 1 91.19 350 PRO B CA 1
ATOM 5316 C C . PRO B 1 350 ? 2.033 -27.641 -29.219 1 91.19 350 PRO B C 1
ATOM 5318 O O . PRO B 1 350 ? 3.242 -27.531 -29 1 91.19 350 PRO B O 1
ATOM 5321 N N . ALA B 1 351 ? 1.436 -27.453 -30.328 1 77.94 351 ALA B N 1
ATOM 5322 C CA . ALA B 1 351 ? 2.215 -27.203 -31.531 1 77.94 351 ALA B CA 1
ATOM 5323 C C . ALA B 1 351 ? 2.791 -25.781 -31.531 1 77.94 351 ALA B C 1
ATOM 5325 O O . ALA B 1 351 ? 2.285 -24.906 -30.844 1 77.94 351 ALA B O 1
ATOM 5326 N N . ASP B 1 352 ? 3.822 -25.688 -32.25 1 72.94 352 ASP B N 1
ATOM 5327 C CA . ASP B 1 352 ? 4.434 -24.391 -32.531 1 72.94 352 ASP B CA 1
ATOM 5328 C C . ASP B 1 352 ? 3.475 -23.484 -33.281 1 72.94 352 ASP B C 1
ATOM 5330 O O . ASP B 1 352 ? 3.012 -23.828 -34.375 1 72.94 352 ASP B O 1
ATOM 5334 N N . HIS B 1 353 ? 3.125 -22.406 -32.656 1 72.5 353 HIS B N 1
ATOM 5335 C CA . HIS B 1 353 ? 2.146 -21.469 -33.188 1 72.5 353 HIS B CA 1
ATOM 5336 C C . HIS B 1 353 ? 2.635 -20.844 -34.5 1 72.5 353 HIS B C 1
ATOM 5338 O O . HIS B 1 353 ? 1.831 -20.375 -35.312 1 72.5 353 HIS B O 1
ATOM 5344 N N . SER B 1 354 ? 4 -20.797 -34.688 1 65.5 354 SER B N 1
ATOM 5345 C CA . SER B 1 354 ? 4.52 -20.203 -35.906 1 65.5 354 SER B CA 1
ATOM 5346 C C . SER B 1 354 ? 4.145 -21.016 -37.156 1 65.5 354 SER B C 1
ATOM 5348 O O . SER B 1 354 ? 4.258 -20.547 -38.281 1 65.5 354 SER B O 1
ATOM 5350 N N . ALA B 1 355 ? 3.824 -22.188 -36.938 1 59.66 355 ALA B N 1
ATOM 5351 C CA . ALA B 1 355 ? 3.596 -23.094 -38.062 1 59.66 355 ALA B CA 1
ATOM 5352 C C . ALA B 1 355 ? 2.18 -22.938 -38.625 1 59.66 355 ALA B C 1
ATOM 5354 O O . ALA B 1 355 ? 1.827 -23.562 -39.625 1 59.66 355 ALA B O 1
ATOM 5355 N N . ASP B 1 356 ? 1.37 -22.25 -38 1 46.75 356 ASP B N 1
ATOM 5356 C CA . ASP B 1 356 ? 0.059 -22.031 -38.625 1 46.75 356 ASP B CA 1
ATOM 5357 C C . ASP B 1 356 ? 0.047 -20.75 -39.469 1 46.75 356 ASP B C 1
ATOM 5359 O O . ASP B 1 356 ? 0.6 -19.734 -39.062 1 46.75 356 ASP B O 1
#

Nearest PDB structures (foldseek):
  4h8a-assembly1_A  TM=9.727E-01  e=1.273E-40  Escherichia coli
  1xrh-assembly1_B  TM=9.720E-01  e=1.352E-40  Escherichia coli
  4fju-assembly1_B  TM=9.792E-01  e=2.320E-38  Escherichia coli str. K-12 substr. DH10B
  3uoe-assembly1_A  TM=9.188E-01  e=5.046E-34  Sinorhizobium meliloti 1021
  1wtj-assembly1_A  TM=9.084E-01  e=6.367E-30  Pseudomonas syringae pv. tomato

InterPro domains:
  IPR003767 Malate/L-lactate dehydrogenase-like [PF02615] (10-338)
  IPR003767 Malate/L-lactate dehydrogenase-like [PTHR11091] (3-352)
  IPR036111 Malate/L-sulfolactate/L-lactate dehydrogenase-like superfamily [SSF89733] (10-347)
  IPR043143 Malate/L-sulfolactate/L-lactate dehydrogenase-like, NADPH binding domain [G3DSA:3.30.1370.60] (74-320)
  IPR043144 Malate/L-sulfolactate/L-lactate dehydrogenase-like, alpha-helical domain [G3DSA:1.10.1530.10] (16-342)

pLDDT: mean 95.79, std 7.65, range [31.73, 98.94]